Protein AF-L5LJQ8-F1 (afdb_monomer_lite)

Structure (mmCIF, N/CA/C/O backbone):
data_AF-L5LJQ8-F1
#
_entry.id   AF-L5LJQ8-F1
#
loop_
_atom_site.group_PDB
_atom_site.id
_atom_site.type_symbol
_atom_site.label_atom_id
_atom_site.label_alt_id
_atom_site.label_comp_id
_atom_site.label_asym_id
_atom_site.label_entity_id
_atom_site.label_seq_id
_atom_site.pdbx_PDB_ins_code
_atom_site.Cartn_x
_atom_site.Cartn_y
_atom_site.Cartn_z
_atom_site.occupancy
_atom_site.B_iso_or_equiv
_atom_site.auth_seq_id
_atom_site.auth_comp_id
_atom_site.auth_asym_id
_atom_site.auth_atom_id
_atom_site.pdbx_PDB_model_num
ATOM 1 N N . MET A 1 1 ? -34.839 15.645 -12.782 1.00 34.31 1 MET A N 1
ATOM 2 C CA . MET A 1 1 ? -34.071 14.526 -12.199 1.00 34.31 1 MET A CA 1
ATOM 3 C C . MET A 1 1 ? -34.148 14.704 -10.698 1.00 34.31 1 MET A C 1
ATOM 5 O O . MET A 1 1 ? -33.682 15.714 -10.196 1.00 34.31 1 MET A O 1
ATOM 9 N N . SER A 1 2 ? -34.930 13.849 -10.047 1.00 23.75 2 SER A N 1
ATOM 10 C CA . SER A 1 2 ? -35.464 14.028 -8.696 1.00 23.75 2 SER A CA 1
ATOM 11 C C . SER A 1 2 ? -34.391 13.914 -7.614 1.00 23.75 2 SER A C 1
ATOM 13 O O . SER A 1 2 ? -33.721 12.892 -7.496 1.00 23.75 2 SER A O 1
ATOM 15 N N . SER A 1 3 ? -34.297 14.966 -6.808 1.00 30.30 3 SER A N 1
ATOM 16 C CA . SER A 1 3 ? -33.728 15.014 -5.464 1.00 30.30 3 SER A CA 1
ATOM 17 C C . SER A 1 3 ? -34.359 13.944 -4.558 1.00 30.30 3 SER A C 1
ATOM 19 O O . SER A 1 3 ? -35.570 13.995 -4.341 1.00 30.30 3 SER A O 1
ATOM 21 N N . GLY A 1 4 ? -33.575 12.997 -4.023 1.00 28.36 4 GLY A N 1
ATOM 22 C CA . GLY A 1 4 ? -34.057 12.119 -2.941 1.00 28.36 4 GLY A CA 1
ATOM 23 C C . GLY A 1 4 ? -33.515 10.687 -2.847 1.00 28.36 4 GLY A C 1
ATOM 24 O O . GLY A 1 4 ? -34.296 9.800 -2.525 1.00 28.36 4 GLY A O 1
ATOM 25 N N . THR A 1 5 ? -32.231 10.406 -3.098 1.00 31.36 5 THR A N 1
ATOM 26 C CA . THR A 1 5 ? -31.734 9.006 -3.067 1.00 31.36 5 THR A CA 1
ATOM 27 C C . THR A 1 5 ? -30.401 8.778 -2.352 1.00 31.36 5 THR A C 1
ATOM 29 O O . THR A 1 5 ? -29.649 7.911 -2.789 1.00 31.36 5 THR A O 1
ATOM 32 N N . VAL A 1 6 ? -30.069 9.500 -1.268 1.00 39.19 6 VAL A N 1
ATOM 33 C CA . VAL A 1 6 ? -28.809 9.201 -0.542 1.00 39.19 6 VAL A CA 1
ATOM 34 C C . VAL A 1 6 ? -28.908 8.933 0.976 1.00 39.19 6 VAL A C 1
ATOM 36 O O . VAL A 1 6 ? -28.144 8.072 1.400 1.00 39.19 6 VAL A O 1
ATOM 39 N N . PRO A 1 7 ? -29.862 9.429 1.801 1.00 37.09 7 PRO A N 1
ATOM 40 C CA . PRO A 1 7 ? -29.836 9.062 3.232 1.00 37.09 7 PRO A CA 1
ATOM 41 C C . PRO A 1 7 ? -30.905 8.069 3.729 1.00 37.09 7 PRO A C 1
ATOM 43 O O . PRO A 1 7 ? -30.811 7.627 4.870 1.00 37.09 7 PRO A O 1
ATOM 46 N N . SER A 1 8 ? -31.909 7.652 2.942 1.00 29.19 8 SER A N 1
ATOM 47 C CA . SER A 1 8 ? -32.950 6.731 3.466 1.00 29.19 8 SER A CA 1
ATOM 48 C C . SER A 1 8 ? -32.597 5.241 3.354 1.00 29.19 8 SER A C 1
ATOM 50 O O . SER A 1 8 ? -33.055 4.435 4.162 1.00 29.19 8 SER A O 1
ATOM 52 N N . THR A 1 9 ? -31.738 4.859 2.405 1.00 35.03 9 THR A N 1
ATOM 53 C CA . THR A 1 9 ? -31.322 3.460 2.195 1.00 35.03 9 THR A CA 1
ATOM 54 C C . THR A 1 9 ? -30.097 3.045 3.011 1.00 35.03 9 THR A C 1
ATOM 56 O O . THR A 1 9 ? -29.877 1.850 3.194 1.00 35.03 9 THR A O 1
ATOM 59 N N . ALA A 1 10 ? -29.319 3.994 3.543 1.00 37.78 10 ALA A N 1
ATOM 60 C CA . ALA A 1 10 ? -28.151 3.686 4.372 1.00 37.78 10 ALA A CA 1
ATOM 61 C C . ALA A 1 10 ? -28.538 3.235 5.795 1.00 37.78 10 ALA A C 1
ATOM 63 O O . ALA A 1 10 ? -27.884 2.368 6.367 1.00 37.78 10 ALA A O 1
ATOM 64 N N . GLY A 1 11 ? -29.634 3.768 6.349 1.00 33.12 11 GLY A N 1
ATOM 65 C CA . GLY A 1 11 ? -30.011 3.539 7.751 1.00 33.12 11 GLY A CA 1
ATOM 66 C C . GLY A 1 11 ? -30.756 2.233 8.055 1.00 33.12 11 GLY A C 1
ATOM 67 O O . GLY A 1 11 ? -30.801 1.835 9.211 1.00 33.12 11 GLY A O 1
ATOM 68 N N . HIS A 1 12 ? -31.339 1.555 7.058 1.00 32.84 12 HIS A N 1
ATOM 69 C CA . HIS A 1 12 ? -32.222 0.394 7.295 1.00 32.84 12 HIS A CA 1
ATOM 70 C C . HIS A 1 12 ? -31.846 -0.878 6.509 1.00 32.84 12 HIS A C 1
ATOM 72 O O . HIS A 1 12 ? -32.522 -1.894 6.639 1.00 32.84 12 HIS A O 1
ATOM 78 N N . GLY A 1 13 ? -30.768 -0.855 5.714 1.00 35.06 13 GLY A N 1
ATOM 79 C CA . GLY A 1 13 ? -30.363 -1.983 4.859 1.00 35.06 13 GLY A CA 1
ATOM 80 C C . GLY A 1 13 ? -29.104 -2.747 5.286 1.00 35.06 13 GLY A C 1
ATOM 81 O O . GLY A 1 13 ? -28.819 -3.790 4.708 1.00 35.06 13 GLY A O 1
ATOM 82 N N . LEU A 1 14 ? -28.341 -2.263 6.271 1.00 42.88 14 LEU A N 1
ATOM 83 C CA . LEU A 1 14 ? -27.010 -2.811 6.590 1.00 42.88 14 LEU A CA 1
ATOM 84 C C . LEU A 1 14 ? -26.958 -3.764 7.795 1.00 42.88 14 LEU A C 1
ATOM 86 O O . LEU A 1 14 ? -25.904 -4.330 8.070 1.00 42.88 14 LEU A O 1
ATOM 90 N N . SER A 1 15 ? -28.078 -4.022 8.480 1.00 36.00 15 SER A N 1
ATOM 91 C CA . SER A 1 15 ? -28.089 -4.932 9.640 1.00 36.00 15 SER A CA 1
ATOM 92 C C . SER A 1 15 ? -28.281 -6.420 9.286 1.00 36.00 15 SER A C 1
ATOM 94 O O . SER A 1 15 ? -28.456 -7.242 10.188 1.00 36.00 15 SER A O 1
ATOM 96 N N . ALA A 1 16 ? -28.244 -6.805 8.006 1.00 32.56 16 ALA A N 1
ATOM 97 C CA . ALA A 1 16 ? -28.473 -8.185 7.576 1.00 32.56 16 ALA A CA 1
ATOM 98 C C . ALA A 1 16 ? -27.256 -8.788 6.850 1.00 32.56 16 ALA A C 1
ATOM 100 O O . ALA A 1 16 ? -26.996 -8.493 5.691 1.00 32.56 16 ALA A O 1
ATOM 101 N N . ALA A 1 17 ? -26.589 -9.705 7.558 1.00 37.47 17 ALA A N 1
ATOM 102 C CA . ALA A 1 17 ? -25.670 -10.745 7.085 1.00 37.47 17 ALA A CA 1
ATOM 103 C C . ALA A 1 17 ? -24.351 -10.310 6.408 1.00 37.47 17 ALA A C 1
ATOM 105 O O . ALA A 1 17 ? -24.304 -9.636 5.387 1.00 37.47 17 ALA A O 1
ATOM 106 N N . LEU A 1 18 ? -23.251 -10.829 6.957 1.00 40.97 18 LEU A N 1
ATOM 107 C CA . LEU A 1 18 ? -21.860 -10.644 6.527 1.00 40.97 18 LEU A CA 1
ATOM 108 C C . LEU A 1 18 ? -21.592 -10.920 5.029 1.00 40.97 18 LEU A C 1
ATOM 110 O O . LEU A 1 18 ? -20.669 -10.324 4.492 1.00 40.97 18 LEU A O 1
ATOM 114 N N . SER A 1 19 ? -22.437 -11.702 4.346 1.00 49.62 19 SER A N 1
ATOM 115 C CA . SER A 1 19 ? -22.367 -11.946 2.895 1.00 49.62 19 SER A CA 1
ATOM 116 C C . SER A 1 19 ? -22.893 -10.793 2.026 1.00 49.62 19 SER A C 1
ATOM 118 O O . SER A 1 19 ? -22.634 -10.756 0.829 1.00 49.62 19 SER A O 1
ATOM 120 N N . LEU A 1 20 ? -23.645 -9.842 2.595 1.00 67.56 20 LEU A N 1
ATOM 121 C CA . LEU A 1 20 ? -24.269 -8.746 1.848 1.00 67.56 20 LEU A CA 1
ATOM 122 C C . LEU A 1 20 ? -23.282 -7.613 1.530 1.00 67.56 20 LEU A C 1
ATOM 124 O O . LEU A 1 20 ? -23.464 -6.916 0.539 1.00 67.56 20 LEU A O 1
ATOM 128 N N . ARG A 1 21 ? -22.227 -7.419 2.339 1.00 82.25 21 ARG A N 1
ATOM 129 C CA . ARG A 1 21 ? -21.315 -6.263 2.209 1.00 82.25 21 ARG A CA 1
ATOM 130 C C . ARG A 1 21 ? -20.570 -6.279 0.877 1.00 82.25 21 ARG A C 1
ATOM 132 O O . ARG A 1 21 ? -20.566 -5.279 0.167 1.00 82.25 21 ARG A O 1
ATOM 139 N N . VAL A 1 22 ? -19.962 -7.410 0.528 1.00 84.00 22 VAL A N 1
ATOM 140 C CA . VAL A 1 22 ? -19.123 -7.530 -0.673 1.00 84.00 22 VAL A CA 1
ATOM 141 C C . VAL A 1 22 ? -19.945 -7.353 -1.955 1.00 84.00 22 VAL A C 1
ATOM 143 O O . VAL A 1 22 ? -19.475 -6.723 -2.905 1.00 84.00 22 VAL A O 1
ATOM 146 N N . ASP A 1 23 ? -21.186 -7.838 -1.967 1.00 85.69 23 ASP A N 1
ATOM 147 C CA . ASP A 1 23 ? -22.105 -7.656 -3.093 1.00 85.69 23 ASP A CA 1
ATOM 148 C C . ASP A 1 23 ? -22.734 -6.253 -3.109 1.00 85.69 23 ASP A C 1
ATOM 150 O O . ASP A 1 23 ? -22.848 -5.642 -4.171 1.00 85.69 23 ASP A O 1
ATOM 154 N N . TRP A 1 24 ? -23.046 -5.677 -1.943 1.00 88.12 24 TRP A N 1
ATOM 155 C CA . TRP A 1 24 ? -23.516 -4.294 -1.810 1.00 88.12 24 TRP A CA 1
ATOM 156 C C . TRP A 1 24 ? -22.515 -3.293 -2.402 1.00 88.12 24 TRP A C 1
ATOM 158 O O . TRP A 1 24 ? -22.905 -2.377 -3.125 1.00 88.12 24 TRP A O 1
ATOM 168 N N . MET A 1 25 ? -21.213 -3.515 -2.201 1.00 88.56 25 MET A N 1
ATOM 169 C CA . MET A 1 25 ? -20.155 -2.685 -2.789 1.00 88.56 25 MET A CA 1
ATOM 170 C C . MET A 1 25 ? -20.191 -2.650 -4.325 1.00 88.56 25 MET A C 1
ATOM 172 O O . MET A 1 25 ? -19.695 -1.699 -4.933 1.00 88.56 25 MET A O 1
ATOM 176 N N . LEU A 1 26 ? -20.745 -3.669 -4.988 1.00 87.69 26 LEU A N 1
ATOM 177 C CA . LEU A 1 26 ? -20.878 -3.688 -6.449 1.00 87.69 26 LEU A CA 1
ATOM 178 C C . LEU A 1 26 ? -22.027 -2.804 -6.940 1.00 87.69 26 LEU A C 1
ATOM 180 O O . LEU A 1 26 ? -21.943 -2.288 -8.052 1.00 87.69 26 LEU A O 1
ATOM 184 N N . LEU A 1 27 ? -23.046 -2.576 -6.109 1.00 87.94 27 LEU A N 1
ATOM 185 C CA . LEU A 1 27 ? -24.235 -1.797 -6.464 1.00 87.94 27 LEU A CA 1
ATOM 186 C C . LEU A 1 27 ? -23.963 -0.289 -6.550 1.00 87.94 27 LEU A C 1
ATOM 188 O O . LEU A 1 27 ? -24.661 0.419 -7.272 1.00 87.94 27 LEU A O 1
ATOM 192 N N . TYR A 1 28 ? -22.941 0.200 -5.844 1.00 88.25 28 TYR A N 1
ATOM 193 C CA . TYR A 1 28 ? -22.646 1.628 -5.720 1.00 88.25 28 TYR A CA 1
ATOM 194 C C . TYR A 1 28 ? -21.268 2.007 -6.283 1.00 88.25 28 TYR A C 1
ATOM 196 O O . TYR A 1 28 ? -20.359 1.183 -6.460 1.00 88.25 28 TYR A O 1
ATOM 204 N N . GLN A 1 29 ? -21.094 3.295 -6.587 1.00 88.88 29 GLN A N 1
ATOM 205 C CA . GLN A 1 29 ? -19.825 3.858 -7.037 1.00 88.88 29 GLN A CA 1
ATOM 206 C C . GLN A 1 29 ? -18.774 3.744 -5.933 1.00 88.88 29 GLN A C 1
ATOM 208 O O . GLN A 1 29 ? -19.058 3.950 -4.756 1.00 88.88 29 GLN A O 1
ATOM 213 N N . GLY A 1 30 ? -17.525 3.484 -6.327 1.00 86.12 30 GLY A N 1
ATOM 214 C CA . GLY A 1 30 ? -16.461 3.194 -5.370 1.00 86.12 30 GLY A CA 1
ATOM 215 C C . GLY A 1 30 ? -16.271 4.262 -4.294 1.00 86.12 30 GLY A C 1
ATOM 216 O O . GLY A 1 30 ? -16.218 3.913 -3.131 1.00 86.12 30 GLY A O 1
ATOM 217 N N . MET A 1 31 ? -16.254 5.554 -4.636 1.00 86.69 31 MET A N 1
ATOM 218 C CA . MET A 1 31 ? -16.078 6.613 -3.625 1.00 86.69 31 MET A CA 1
ATOM 219 C C . MET A 1 31 ? -17.207 6.669 -2.586 1.00 86.69 31 MET A C 1
ATOM 221 O O . MET A 1 31 ? -16.931 6.952 -1.426 1.00 86.69 31 MET A O 1
ATOM 225 N N . VAL A 1 32 ? -18.445 6.360 -2.989 1.00 88.56 32 VAL A N 1
ATOM 226 C CA . VAL A 1 32 ? -19.604 6.303 -2.081 1.00 88.56 32 VAL A CA 1
ATOM 227 C C . VAL A 1 32 ? -19.456 5.129 -1.121 1.00 88.56 32 VAL A C 1
ATOM 229 O O . VAL A 1 32 ? -19.653 5.290 0.077 1.00 88.56 32 VAL A O 1
ATOM 232 N N . VAL A 1 33 ? -19.041 3.972 -1.646 1.00 90.44 33 VAL A N 1
ATOM 233 C CA . VAL A 1 33 ? -18.736 2.779 -0.847 1.00 90.44 33 VAL A CA 1
ATOM 234 C C . VAL A 1 33 ? -17.664 3.082 0.199 1.00 90.44 33 VAL A C 1
ATOM 236 O O . VAL A 1 33 ? -17.903 2.826 1.372 1.00 90.44 33 VAL A O 1
ATOM 239 N N . LEU A 1 34 ? -16.538 3.687 -0.204 1.00 89.81 34 LEU A N 1
ATOM 240 C CA . LEU A 1 34 ? -15.442 4.010 0.719 1.00 89.81 34 LEU A CA 1
ATOM 241 C C . LEU A 1 34 ? -15.929 4.925 1.856 1.00 89.81 34 LEU A C 1
ATOM 243 O O . LEU A 1 34 ? -15.686 4.641 3.023 1.00 89.81 34 LEU A O 1
ATOM 247 N N . ALA A 1 35 ? -16.645 6.007 1.526 1.00 89.88 35 ALA A N 1
ATOM 248 C CA . ALA A 1 35 ? -17.142 6.950 2.528 1.00 89.88 35 ALA A CA 1
ATOM 249 C C . ALA A 1 35 ? -18.144 6.291 3.490 1.00 89.88 35 ALA A C 1
ATOM 251 O O . ALA A 1 35 ? -18.023 6.429 4.704 1.00 89.88 35 ALA A O 1
ATOM 252 N N . ALA A 1 36 ? -19.101 5.526 2.959 1.00 90.75 36 ALA A N 1
ATOM 253 C CA . ALA A 1 36 ? -20.097 4.828 3.763 1.00 90.75 36 ALA A CA 1
ATOM 254 C C . ALA A 1 36 ? -19.469 3.763 4.675 1.00 90.75 36 ALA A C 1
ATOM 256 O O . ALA A 1 36 ? -19.867 3.648 5.832 1.00 90.75 36 ALA A O 1
ATOM 257 N N . CYS A 1 37 ? -18.468 3.018 4.200 1.00 91.69 37 CYS A N 1
ATOM 258 C CA . CYS A 1 37 ? -17.763 2.041 5.024 1.00 91.69 37 CYS A CA 1
ATOM 259 C C . CYS A 1 37 ? -16.934 2.701 6.135 1.00 91.69 37 CYS A C 1
ATOM 261 O O . CYS A 1 37 ? -16.917 2.183 7.248 1.00 91.69 37 CYS A O 1
ATOM 263 N N . GLN A 1 38 ? -16.333 3.872 5.894 1.00 91.69 38 GLN A N 1
ATOM 264 C CA . GLN A 1 38 ? -15.634 4.635 6.938 1.00 91.69 38 GLN A CA 1
ATOM 265 C C . GLN A 1 38 ? -16.587 5.180 8.014 1.00 91.69 38 GLN A C 1
ATOM 267 O O . GLN A 1 38 ? -16.269 5.117 9.204 1.00 91.69 38 GLN A O 1
ATOM 272 N N . VAL A 1 39 ? -17.767 5.669 7.613 1.00 92.50 39 VAL A N 1
ATOM 273 C CA . VAL A 1 39 ? -18.828 6.067 8.557 1.00 92.50 39 VAL A CA 1
ATOM 274 C C . VAL A 1 39 ? -19.291 4.865 9.372 1.00 92.50 39 VAL A C 1
ATOM 276 O O . VAL A 1 39 ? -19.364 4.932 10.596 1.00 92.50 39 VAL A O 1
ATOM 279 N N . TRP A 1 40 ? -19.561 3.744 8.698 1.00 92.94 40 TRP A N 1
ATOM 280 C CA . TRP A 1 40 ? -20.029 2.525 9.349 1.00 92.94 40 TRP A CA 1
ATOM 281 C C . TRP A 1 40 ? -19.015 1.992 10.359 1.00 92.94 40 TRP A C 1
ATOM 283 O O . TRP A 1 40 ? -19.381 1.677 11.485 1.00 92.94 40 TRP A O 1
ATOM 293 N N . TRP A 1 41 ? -17.734 1.956 9.988 1.00 94.25 41 TRP A N 1
ATOM 294 C CA . TRP A 1 41 ? -16.665 1.546 10.891 1.00 94.25 41 TRP A CA 1
ATOM 295 C C . TRP A 1 41 ? -16.553 2.470 12.110 1.00 94.25 41 TRP A C 1
ATOM 297 O O . TRP A 1 41 ? -16.434 1.975 13.228 1.00 94.25 41 TRP A O 1
ATOM 307 N N . THR A 1 42 ? -16.650 3.792 11.911 1.00 93.56 42 THR A N 1
ATOM 308 C CA . THR A 1 42 ? -16.625 4.770 13.015 1.00 93.56 42 THR A CA 1
ATOM 309 C C . THR A 1 42 ? -17.744 4.479 14.015 1.00 93.56 42 THR A C 1
ATOM 311 O O . THR A 1 42 ? -17.499 4.390 15.215 1.00 93.56 42 THR A O 1
ATOM 314 N N . TRP A 1 43 ? -18.957 4.250 13.509 1.00 94.31 43 TRP A N 1
ATOM 315 C CA . TRP A 1 43 ? -20.111 3.913 14.336 1.00 94.31 43 TRP A CA 1
ATOM 316 C C . TRP A 1 43 ? -19.965 2.556 15.043 1.00 94.31 43 TRP A C 1
ATOM 318 O O . TRP A 1 43 ? -20.247 2.462 16.234 1.00 94.31 43 TRP A O 1
ATOM 328 N N . GLU A 1 44 ? -19.495 1.510 14.352 1.00 93.75 44 GLU A N 1
ATOM 329 C CA . GLU A 1 44 ? -19.316 0.178 14.952 1.00 93.75 44 GLU A CA 1
ATOM 330 C C . GLU A 1 44 ? -18.288 0.186 16.090 1.00 93.75 44 GLU A C 1
ATOM 332 O O . GLU A 1 44 ? -18.486 -0.499 17.092 1.00 93.75 44 GLU A O 1
ATOM 337 N N . VAL A 1 45 ? -17.202 0.953 15.963 1.00 93.62 45 VAL A N 1
ATOM 338 C CA . VAL A 1 45 ? -16.196 1.076 17.029 1.00 93.62 45 VAL A CA 1
ATOM 339 C C . VAL A 1 45 ? -16.779 1.784 18.256 1.00 93.62 45 VAL A C 1
ATOM 341 O O . VAL A 1 45 ? -16.587 1.314 19.378 1.00 93.62 45 VAL A O 1
ATOM 344 N N . GLU A 1 46 ? -17.538 2.865 18.064 1.00 93.56 46 GLU A N 1
ATOM 345 C CA . GLU A 1 46 ? -18.210 3.569 19.164 1.00 93.56 46 GLU A CA 1
ATOM 346 C C . GLU A 1 46 ? -19.283 2.710 19.843 1.00 93.56 46 GLU A C 1
ATOM 348 O O . GLU A 1 46 ? -19.374 2.687 21.070 1.00 93.56 46 GLU A O 1
ATOM 353 N N . ASP A 1 47 ? -20.055 1.942 19.072 1.00 93.31 47 ASP A N 1
ATOM 354 C CA . ASP A 1 47 ? -21.013 0.977 19.616 1.00 93.31 47 ASP A CA 1
ATOM 355 C C . ASP A 1 47 ? -20.313 -0.104 20.453 1.00 93.31 47 ASP A C 1
ATOM 357 O O . ASP A 1 47 ? -20.767 -0.449 21.544 1.00 93.31 47 ASP A O 1
ATOM 361 N N . VAL A 1 48 ? -19.147 -0.584 20.010 1.00 93.44 48 VAL A N 1
ATOM 362 C CA . VAL A 1 48 ? -18.325 -1.517 20.792 1.00 93.44 48 VAL A CA 1
ATOM 363 C C . VAL A 1 48 ? -17.850 -0.886 22.104 1.00 93.44 48 VAL A C 1
ATOM 365 O O . VAL A 1 48 ? -17.887 -1.570 23.129 1.00 93.44 48 VAL A O 1
ATOM 368 N N . PHE A 1 49 ? -17.458 0.393 22.126 1.00 93.38 49 PHE A N 1
ATOM 369 C CA . PHE A 1 49 ? -17.131 1.087 23.379 1.00 93.38 49 PHE A CA 1
ATOM 370 C C . PHE A 1 49 ? -18.340 1.154 24.324 1.00 93.38 49 PHE A C 1
ATOM 372 O O . PHE A 1 49 ? -18.213 0.816 25.504 1.00 93.38 49 PHE A O 1
ATOM 379 N N . HIS A 1 50 ? -19.534 1.470 23.813 1.00 93.06 50 HIS A N 1
ATOM 380 C CA . HIS A 1 50 ? -20.761 1.451 24.617 1.00 93.06 50 HIS A CA 1
ATOM 381 C C . HIS A 1 50 ? -21.088 0.052 25.166 1.00 93.06 50 HIS A C 1
ATOM 383 O O . HIS A 1 50 ? -21.458 -0.081 26.332 1.00 93.06 50 HIS A O 1
ATOM 389 N N . GLN A 1 51 ? -20.912 -1.008 24.370 1.00 91.31 51 GLN A N 1
ATOM 390 C CA . GLN A 1 51 ? -21.111 -2.391 24.824 1.00 91.31 51 GLN A CA 1
ATOM 391 C C . GLN A 1 51 ? -20.130 -2.775 25.941 1.00 91.31 51 GLN A C 1
ATOM 393 O O . GLN A 1 51 ? -20.523 -3.413 26.922 1.00 91.31 51 GLN A O 1
ATOM 398 N N . VAL A 1 52 ? -18.862 -2.365 25.831 1.00 90.69 52 VAL A N 1
ATOM 399 C CA . VAL A 1 52 ? -17.865 -2.592 26.888 1.00 90.69 52 VAL A CA 1
ATOM 400 C C . VAL A 1 52 ? -18.272 -1.874 28.177 1.00 90.69 52 VAL A C 1
ATOM 402 O O . VAL A 1 52 ? -18.230 -2.491 29.245 1.00 90.69 52 VAL A O 1
ATOM 405 N N . GLN A 1 53 ? -18.722 -0.618 28.089 1.00 88.81 53 GLN A N 1
ATOM 406 C CA . GLN A 1 53 ? -19.235 0.141 29.236 1.00 88.81 53 GLN A CA 1
ATOM 407 C C . GLN A 1 53 ? -20.491 -0.504 29.849 1.00 88.81 53 GLN A C 1
ATOM 409 O O . GLN A 1 53 ? -20.648 -0.510 31.069 1.00 88.81 53 GLN A O 1
ATOM 414 N N . ALA A 1 54 ? -21.344 -1.120 29.025 1.00 90.88 54 ALA A N 1
ATOM 415 C CA . ALA A 1 54 ? -22.518 -1.879 29.460 1.00 90.88 54 ALA A CA 1
ATOM 416 C C . ALA A 1 54 ? -22.183 -3.241 30.111 1.00 90.88 54 ALA A C 1
ATOM 418 O O . ALA A 1 54 ? -23.079 -3.903 30.636 1.00 90.88 54 ALA A O 1
ATOM 419 N N . GLY A 1 55 ? -20.910 -3.659 30.119 1.00 88.12 55 GLY A N 1
ATOM 420 C CA . GLY A 1 55 ? -20.422 -4.850 30.823 1.00 88.12 55 GLY A CA 1
ATOM 421 C C . GLY A 1 55 ? -19.888 -5.973 29.927 1.00 88.12 55 GLY A C 1
ATOM 422 O O . GLY A 1 55 ? -19.335 -6.948 30.447 1.00 88.12 55 GLY A O 1
ATOM 423 N N . GLU A 1 56 ? -19.974 -5.848 28.599 1.00 90.31 56 GLU A N 1
ATOM 424 C CA . GLU A 1 56 ? -19.484 -6.851 27.643 1.00 90.31 56 GLU A CA 1
ATOM 425 C C . GLU A 1 56 ? -17.969 -6.732 27.414 1.00 90.31 56 GLU A C 1
ATOM 427 O O . GLU A 1 56 ? -17.481 -6.250 26.391 1.00 90.31 56 GLU A O 1
ATOM 432 N N . LYS A 1 57 ? -17.180 -7.240 28.368 1.00 82.38 57 LYS A N 1
ATOM 433 C CA . LYS A 1 57 ? -15.700 -7.159 28.363 1.00 82.38 57 LYS A CA 1
ATOM 434 C C . LYS A 1 57 ? -15.018 -7.784 27.138 1.00 82.38 57 LYS A C 1
ATOM 436 O O . LYS A 1 57 ? -13.831 -7.559 26.907 1.00 82.38 57 LYS A O 1
ATOM 441 N N . HIS A 1 58 ? -15.725 -8.611 26.368 1.00 88.88 58 HIS A N 1
ATOM 442 C CA . HIS A 1 58 ? -15.193 -9.279 25.179 1.00 88.88 58 HIS A CA 1
ATOM 443 C C . HIS A 1 58 ? -15.691 -8.685 23.855 1.00 88.88 58 HIS A C 1
ATOM 445 O O . HIS A 1 58 ? -15.317 -9.213 22.802 1.00 88.88 58 HIS A O 1
ATOM 451 N N . ALA A 1 59 ? -16.474 -7.600 23.881 1.00 91.44 59 ALA A N 1
ATOM 452 C CA . ALA A 1 59 ? -17.033 -6.978 22.681 1.00 91.44 59 ALA A CA 1
ATOM 453 C C . ALA A 1 59 ? -15.936 -6.593 21.673 1.00 91.44 59 ALA A C 1
ATOM 455 O O . ALA A 1 59 ? -15.959 -7.068 20.537 1.00 91.44 59 ALA A O 1
ATOM 456 N N . MET A 1 60 ? -14.891 -5.883 22.116 1.00 91.31 60 MET A N 1
ATOM 457 C CA . MET A 1 60 ? -13.776 -5.461 21.252 1.00 91.31 60 MET A CA 1
ATOM 458 C C . MET A 1 60 ? -13.040 -6.642 20.597 1.00 91.31 60 MET A C 1
ATOM 460 O O . MET A 1 60 ? -12.761 -6.640 19.400 1.00 91.31 60 MET A O 1
ATOM 464 N N . LYS A 1 61 ? -12.790 -7.722 21.347 1.00 91.88 61 LYS A N 1
ATOM 465 C CA . LYS A 1 61 ? -12.134 -8.927 20.809 1.00 91.88 61 LYS A CA 1
ATOM 466 C C . LYS A 1 61 ? -13.024 -9.680 19.815 1.00 91.88 61 LYS A C 1
ATOM 468 O O . LYS A 1 61 ? -12.531 -10.301 18.871 1.00 91.88 61 LYS A O 1
ATOM 473 N N . SER A 1 62 ? -14.335 -9.680 20.032 1.00 92.94 62 SER A N 1
ATOM 474 C CA . SER A 1 62 ? -15.297 -10.266 19.096 1.00 92.94 62 SER A CA 1
ATOM 475 C C . SER A 1 62 ? -15.421 -9.427 17.824 1.00 92.94 62 SER A C 1
ATOM 477 O O . SER A 1 62 ? -15.445 -10.002 16.736 1.00 92.94 62 SER A O 1
ATOM 479 N N . PHE A 1 63 ? -15.378 -8.099 17.943 1.00 93.06 63 PHE A N 1
ATOM 480 C CA . PHE A 1 63 ? -15.332 -7.181 16.809 1.00 93.06 63 PHE A CA 1
ATOM 481 C C . PHE A 1 63 ? -14.057 -7.355 15.973 1.00 93.06 63 PHE A C 1
ATOM 483 O O . PHE A 1 63 ? -14.145 -7.563 14.765 1.00 93.06 63 PHE A O 1
ATOM 490 N N . GLY A 1 64 ? -12.881 -7.440 16.605 1.00 91.81 64 GLY A N 1
ATOM 491 C CA . GLY A 1 64 ? -11.630 -7.736 15.897 1.00 91.81 64 GLY A CA 1
ATOM 492 C C . GLY A 1 64 ? -11.693 -9.047 15.097 1.00 91.81 64 GLY A C 1
ATOM 493 O O . GLY A 1 64 ? -11.287 -9.093 13.935 1.00 91.81 64 GLY A O 1
ATOM 494 N N . ARG A 1 65 ? -12.289 -10.112 15.659 1.00 93.38 65 ARG A N 1
ATOM 495 C CA . ARG A 1 65 ? -12.516 -11.382 14.932 1.00 93.38 65 ARG A CA 1
ATOM 496 C C . ARG A 1 65 ? -13.479 -11.229 13.749 1.00 93.38 65 ARG A C 1
ATOM 498 O O . ARG A 1 65 ? -13.265 -11.864 12.717 1.00 93.38 65 ARG A O 1
ATOM 505 N N . LYS A 1 66 ? -14.521 -10.401 13.883 1.00 92.75 66 LYS A N 1
ATOM 506 C CA . LYS A 1 66 ? -15.455 -10.077 12.791 1.00 92.75 66 LYS A CA 1
ATOM 507 C C . LYS A 1 66 ? -14.722 -9.387 11.636 1.00 92.75 66 LYS A C 1
ATOM 509 O O . LYS A 1 66 ? -14.881 -9.824 10.500 1.00 92.75 66 LYS A O 1
ATOM 514 N N . MET A 1 67 ? -13.884 -8.389 11.928 1.00 91.81 67 MET A N 1
ATOM 515 C CA . MET A 1 67 ? -13.110 -7.667 10.910 1.00 91.81 67 MET A CA 1
ATOM 516 C C . MET A 1 67 ? -12.148 -8.587 10.152 1.00 91.81 67 MET A C 1
ATOM 518 O O . MET A 1 67 ? -12.104 -8.547 8.926 1.00 91.81 67 MET A O 1
ATOM 522 N N . HIS A 1 68 ? -11.438 -9.475 10.857 1.00 91.44 68 HIS A N 1
ATOM 523 C CA . HIS A 1 68 ? -10.567 -10.469 10.216 1.00 91.44 68 HIS A CA 1
ATOM 524 C C . HIS A 1 68 ? -11.337 -11.337 9.212 1.00 91.44 68 HIS A C 1
ATOM 526 O O . HIS A 1 68 ? -10.910 -11.491 8.071 1.00 91.44 68 HIS A O 1
ATOM 532 N N . ARG A 1 69 ? -12.519 -11.833 9.600 1.00 91.00 69 ARG A N 1
ATOM 533 C CA . ARG A 1 69 ? -13.368 -12.635 8.710 1.00 91.00 69 ARG A CA 1
ATOM 534 C C . ARG A 1 69 ? -13.841 -11.849 7.480 1.00 91.00 69 ARG A C 1
ATOM 536 O O . ARG A 1 69 ? -13.880 -12.413 6.392 1.00 91.00 69 ARG A O 1
ATOM 543 N N . GLN A 1 70 ? -14.206 -10.577 7.646 1.00 90.06 70 GLN A N 1
ATOM 544 C CA . GLN A 1 70 ? -14.627 -9.716 6.532 1.00 90.06 70 GLN A CA 1
ATOM 545 C C . GLN A 1 70 ? -13.480 -9.447 5.548 1.00 90.06 70 GLN A C 1
ATOM 547 O O . GLN A 1 70 ? -13.702 -9.447 4.338 1.00 90.06 70 GLN A O 1
ATOM 552 N N . ILE A 1 71 ? -12.256 -9.270 6.054 1.00 90.62 71 ILE A N 1
ATOM 553 C CA . ILE A 1 71 ? -11.050 -9.126 5.229 1.00 90.62 71 ILE A CA 1
ATOM 554 C C . ILE A 1 71 ? -10.795 -10.409 4.430 1.00 90.62 71 ILE A C 1
ATOM 556 O O . ILE A 1 71 ? -10.613 -10.332 3.217 1.00 90.62 71 ILE A O 1
ATOM 560 N N . ASP A 1 72 ? -10.846 -11.584 5.065 1.00 89.75 72 ASP A N 1
ATOM 561 C CA . ASP A 1 72 ? -10.644 -12.872 4.382 1.00 89.75 72 ASP A CA 1
ATOM 562 C C . ASP A 1 72 ? -11.676 -13.101 3.260 1.00 89.75 72 ASP A C 1
ATOM 564 O O . ASP A 1 72 ? -11.350 -13.602 2.177 1.00 89.75 72 ASP A O 1
ATOM 568 N N . GLU A 1 73 ? -12.927 -12.692 3.487 1.00 88.44 73 GLU A N 1
ATOM 569 C CA . GLU A 1 73 ? -13.998 -12.749 2.489 1.00 88.44 73 GLU A CA 1
ATOM 570 C C . GLU A 1 73 ? -13.727 -11.810 1.303 1.00 88.44 73 GLU A C 1
ATOM 572 O O . GLU A 1 73 ? -13.851 -12.217 0.143 1.00 88.44 73 GLU A O 1
ATOM 577 N N . LEU A 1 74 ? -13.280 -10.580 1.576 1.00 88.88 74 LEU A N 1
ATOM 578 C CA . LEU A 1 74 ? -12.922 -9.605 0.547 1.00 88.88 74 LEU A CA 1
ATOM 579 C C . LEU A 1 74 ? -11.717 -10.072 -0.288 1.00 88.88 74 LEU A C 1
ATOM 581 O O . LEU A 1 74 ? -11.756 -10.001 -1.519 1.00 88.88 74 LEU A O 1
ATOM 585 N N . VAL A 1 75 ? -10.684 -10.624 0.358 1.00 88.94 75 VAL A N 1
ATOM 586 C CA . VAL A 1 75 ? -9.508 -11.220 -0.303 1.00 88.94 75 VAL A CA 1
ATOM 587 C C . VAL A 1 75 ? -9.938 -12.370 -1.210 1.00 88.94 75 VAL A C 1
ATOM 589 O O . VAL A 1 75 ? -9.549 -12.421 -2.378 1.00 88.94 75 VAL A O 1
ATOM 592 N N . THR A 1 76 ? -10.812 -13.250 -0.716 1.00 86.94 76 THR A N 1
ATOM 593 C CA . THR A 1 76 ? -11.361 -14.358 -1.507 1.00 86.94 76 THR A CA 1
ATOM 594 C C . THR A 1 76 ? -12.130 -13.835 -2.722 1.00 86.94 76 THR A C 1
ATOM 596 O O . THR A 1 76 ? -11.929 -14.326 -3.835 1.00 86.94 76 THR A O 1
ATOM 599 N N . ARG A 1 77 ? -12.946 -12.783 -2.569 1.00 86.69 77 ARG A N 1
ATOM 600 C CA . ARG A 1 77 ? -13.691 -12.184 -3.687 1.00 86.69 77 ARG A CA 1
ATOM 601 C C . ARG A 1 77 ? -12.777 -11.599 -4.763 1.00 86.69 77 ARG A C 1
ATOM 603 O O . ARG A 1 77 ? -13.085 -11.752 -5.945 1.00 86.69 77 ARG A O 1
ATOM 610 N N . ILE A 1 78 ? -11.668 -10.961 -4.382 1.00 85.69 78 ILE A N 1
ATOM 611 C CA . ILE A 1 78 ? -10.704 -10.341 -5.312 1.00 85.69 78 ILE A CA 1
ATOM 612 C C . ILE A 1 78 ? -10.057 -11.374 -6.247 1.00 85.69 78 ILE A C 1
ATOM 614 O O . ILE A 1 78 ? -9.723 -11.041 -7.389 1.00 85.69 78 ILE A O 1
ATOM 618 N N . THR A 1 79 ? -9.916 -12.627 -5.798 1.00 80.88 79 THR A N 1
ATOM 619 C CA . THR A 1 79 ? -9.371 -13.717 -6.628 1.00 80.88 79 THR A CA 1
ATOM 620 C C . THR A 1 79 ? -10.304 -14.145 -7.763 1.00 80.88 79 THR A C 1
ATOM 622 O O . THR A 1 79 ? -9.845 -14.735 -8.742 1.00 80.88 79 THR A O 1
ATOM 625 N N . LEU A 1 80 ? -11.599 -13.827 -7.668 1.00 84.00 80 LEU A N 1
ATOM 626 C CA . LEU A 1 80 ? -12.576 -14.153 -8.700 1.00 84.00 80 LEU A CA 1
ATOM 627 C C . LEU A 1 80 ? -12.465 -13.210 -9.907 1.00 84.00 80 LEU A C 1
ATOM 629 O O . LEU A 1 80 ? -11.838 -12.146 -9.881 1.00 84.00 80 LEU A O 1
ATOM 633 N N . GLN A 1 81 ? -13.110 -13.607 -11.003 1.00 80.81 81 GLN A N 1
ATOM 634 C CA . GLN A 1 81 ? -13.204 -12.771 -12.194 1.00 80.81 81 GLN A CA 1
ATOM 635 C C . GLN A 1 81 ? -14.052 -11.531 -11.890 1.00 80.81 81 GLN A C 1
ATOM 637 O O . GLN A 1 81 ? -15.225 -11.628 -11.532 1.00 80.81 81 GLN A O 1
ATOM 642 N N . LEU A 1 82 ? -13.431 -10.361 -12.021 1.00 84.50 82 LEU A N 1
ATOM 643 C CA . LEU A 1 82 ? -14.008 -9.056 -11.714 1.00 84.50 82 LEU A CA 1
ATOM 644 C C . LEU A 1 82 ? -13.620 -8.057 -12.800 1.00 84.50 82 LEU A C 1
ATOM 646 O O . LEU A 1 82 ? -12.523 -8.133 -13.366 1.00 84.50 82 LEU A O 1
ATOM 650 N N . GLY A 1 83 ? -14.495 -7.080 -13.044 1.00 86.69 83 GLY A N 1
ATOM 651 C CA . GLY A 1 83 ? -14.169 -5.932 -13.880 1.00 86.69 83 GLY A CA 1
ATOM 652 C C . GLY A 1 83 ? -12.990 -5.139 -13.308 1.00 86.69 83 GLY A C 1
ATOM 653 O O . GLY A 1 83 ? -12.747 -5.121 -12.100 1.00 86.69 83 GLY A O 1
ATOM 654 N N . ARG A 1 84 ? -12.248 -4.435 -14.173 1.00 84.94 84 ARG A N 1
ATOM 655 C CA . ARG A 1 84 ? -11.080 -3.631 -13.759 1.00 84.94 84 ARG A CA 1
ATOM 656 C C . ARG A 1 84 ? -11.436 -2.594 -12.684 1.00 84.94 84 ARG A C 1
ATOM 658 O O . ARG A 1 84 ? -10.656 -2.390 -11.756 1.00 84.94 84 ARG A O 1
ATOM 665 N N . ASN A 1 85 ? -12.604 -1.962 -12.804 1.00 86.19 85 ASN A N 1
ATOM 666 C CA . ASN A 1 85 ? -13.079 -0.959 -11.848 1.00 86.19 85 ASN A CA 1
ATOM 667 C C . ASN A 1 85 ? -13.525 -1.586 -10.523 1.00 86.19 85 ASN A C 1
ATOM 669 O O . ASN A 1 85 ? -13.188 -1.051 -9.470 1.00 86.19 85 ASN A O 1
ATOM 673 N N . ASP A 1 86 ? -14.205 -2.732 -10.560 1.00 88.38 86 ASP A N 1
ATOM 674 C CA . ASP A 1 86 ? -14.659 -3.429 -9.350 1.00 88.38 86 ASP A CA 1
ATOM 675 C C . ASP A 1 86 ? -13.486 -3.992 -8.555 1.00 88.38 86 ASP A C 1
ATOM 677 O O . ASP A 1 86 ? -13.427 -3.832 -7.340 1.00 88.38 86 ASP A O 1
ATOM 681 N N . ARG A 1 87 ? -12.470 -4.533 -9.239 1.00 87.50 87 ARG A N 1
ATOM 682 C CA . ARG A 1 87 ? -11.219 -4.927 -8.582 1.00 87.50 87 ARG A CA 1
ATOM 683 C C . ARG A 1 87 ? -10.534 -3.731 -7.933 1.00 87.50 87 ARG A C 1
ATOM 685 O O . ARG A 1 87 ? -10.103 -3.814 -6.791 1.00 87.50 87 ARG A O 1
ATOM 692 N N . LYS A 1 88 ? -10.458 -2.592 -8.629 1.00 87.19 88 LYS A N 1
ATOM 693 C CA . LYS A 1 88 ? -9.873 -1.374 -8.051 1.00 87.19 88 LYS A CA 1
ATOM 694 C C . LYS A 1 88 ? -10.656 -0.898 -6.827 1.00 87.19 88 LYS A C 1
ATOM 696 O O . LYS A 1 88 ? -10.045 -0.401 -5.886 1.00 87.19 88 LYS A O 1
ATOM 701 N N . LYS A 1 89 ? -11.979 -1.078 -6.829 1.00 89.62 89 LYS A N 1
ATOM 702 C CA . LYS A 1 89 ? -12.868 -0.769 -5.706 1.00 89.62 89 LYS A CA 1
ATOM 703 C C . LYS A 1 89 ? -12.525 -1.632 -4.495 1.00 89.62 89 LYS A C 1
ATOM 705 O O . LYS A 1 89 ? -12.142 -1.079 -3.472 1.00 89.62 89 LYS A O 1
ATOM 710 N N . TYR A 1 90 ? -12.547 -2.955 -4.650 1.00 90.56 90 TYR A N 1
ATOM 711 C CA . TYR A 1 90 ? -12.215 -3.883 -3.568 1.00 90.56 90 TYR A CA 1
ATOM 712 C C . TYR A 1 90 ? -10.786 -3.727 -3.066 1.00 90.56 90 TYR A C 1
ATOM 714 O O . TYR A 1 90 ? -10.575 -3.721 -1.864 1.00 90.56 90 TYR A O 1
ATOM 722 N N . ASN A 1 91 ? -9.810 -3.521 -3.953 1.00 88.62 91 ASN A N 1
ATOM 723 C CA . ASN A 1 91 ? -8.427 -3.297 -3.534 1.00 88.62 91 ASN A CA 1
ATOM 724 C C . ASN A 1 91 ? -8.292 -2.013 -2.710 1.00 88.62 91 ASN A C 1
ATOM 726 O O . ASN A 1 91 ? -7.516 -1.972 -1.764 1.00 88.62 91 ASN A O 1
ATOM 730 N N . THR A 1 92 ? -9.033 -0.962 -3.068 1.00 89.00 92 THR A N 1
ATOM 731 C CA . THR A 1 92 ? -9.008 0.300 -2.321 1.00 89.00 92 THR A CA 1
ATOM 732 C C . THR A 1 92 ? -9.662 0.142 -0.954 1.00 89.00 92 THR A C 1
ATOM 734 O O . THR A 1 92 ? -9.107 0.611 0.033 1.00 89.00 92 THR A O 1
ATOM 737 N N . GLU A 1 93 ? -10.801 -0.542 -0.900 1.00 90.81 93 GLU A N 1
ATOM 738 C C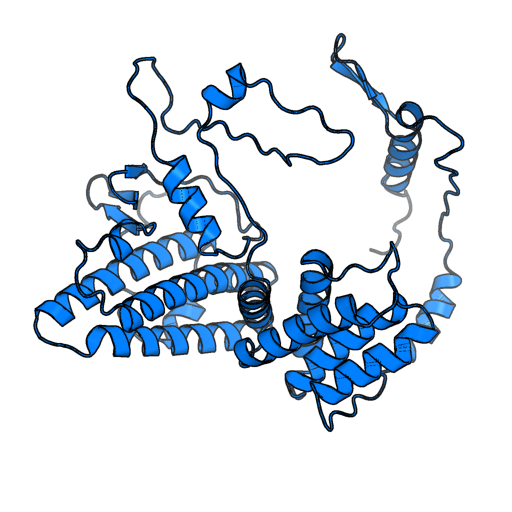A . GLU A 1 93 ? -11.509 -0.825 0.346 1.00 90.81 93 GLU A CA 1
ATOM 739 C C . GLU A 1 93 ? -10.690 -1.720 1.278 1.00 90.81 93 GLU A C 1
ATOM 741 O O . GLU A 1 93 ? -10.556 -1.426 2.457 1.00 90.81 93 GLU A O 1
ATOM 746 N N . LEU A 1 94 ? -10.055 -2.760 0.740 1.00 90.69 94 LEU A N 1
ATOM 747 C CA . LEU A 1 94 ? -9.223 -3.681 1.505 1.00 90.69 94 LEU A CA 1
ATOM 748 C C . LEU A 1 94 ? -8.068 -2.967 2.216 1.00 90.69 94 LEU A C 1
ATOM 750 O O . LEU A 1 94 ? -7.735 -3.312 3.344 1.00 90.69 94 LEU A O 1
ATOM 754 N N . ILE A 1 95 ? -7.463 -1.961 1.575 1.00 89.00 95 ILE A N 1
ATOM 755 C CA . ILE A 1 95 ? -6.410 -1.148 2.201 1.00 89.00 95 ILE A CA 1
ATOM 756 C C . ILE A 1 95 ? -6.961 -0.407 3.428 1.00 89.00 95 ILE A C 1
ATOM 758 O O . ILE A 1 95 ? -6.280 -0.341 4.451 1.00 89.00 95 ILE A O 1
ATOM 762 N N . ILE A 1 96 ? -8.179 0.136 3.332 1.00 90.38 96 ILE A N 1
ATOM 763 C CA . ILE A 1 96 ? -8.843 0.836 4.439 1.00 90.38 96 ILE A CA 1
ATOM 764 C C . ILE A 1 96 ? -9.220 -0.160 5.540 1.00 90.38 96 ILE A C 1
ATOM 766 O O . ILE A 1 96 ? -8.901 0.086 6.698 1.00 90.38 96 ILE A O 1
ATOM 770 N N . ASP A 1 97 ? -9.809 -1.304 5.191 1.00 91.62 97 ASP A N 1
ATOM 771 C CA . ASP A 1 97 ? -10.217 -2.344 6.142 1.00 91.62 97 ASP A CA 1
ATOM 772 C C . ASP A 1 97 ? -9.036 -2.922 6.925 1.00 91.62 97 ASP A C 1
ATOM 774 O O . ASP A 1 97 ? -9.132 -3.129 8.134 1.00 91.62 97 ASP A O 1
ATOM 778 N N . VAL A 1 98 ? -7.904 -3.170 6.259 1.00 89.75 98 VAL A N 1
ATOM 779 C CA . VAL A 1 98 ? -6.695 -3.665 6.928 1.00 89.75 98 VAL A CA 1
ATOM 780 C C . VAL A 1 98 ? -6.138 -2.620 7.899 1.00 89.75 98 VAL A C 1
ATOM 782 O O . VAL A 1 98 ? -5.760 -2.970 9.016 1.00 89.75 98 VAL A O 1
ATOM 785 N N . HIS A 1 99 ? -6.137 -1.341 7.516 1.00 90.19 99 HIS A N 1
ATOM 786 C CA . HIS A 1 99 ? -5.736 -0.253 8.408 1.00 90.19 99 HIS A CA 1
ATOM 787 C C . HIS A 1 99 ? -6.683 -0.124 9.613 1.00 90.19 99 HIS A C 1
ATOM 789 O O . HIS A 1 99 ? -6.235 -0.091 10.758 1.00 90.19 99 HIS A O 1
ATOM 795 N N . ALA A 1 100 ? -7.992 -0.146 9.367 1.00 91.56 100 ALA A N 1
ATOM 796 C CA . ALA A 1 100 ? -9.026 -0.119 10.392 1.00 91.56 100 ALA A CA 1
ATOM 797 C C . ALA A 1 100 ? -8.898 -1.303 11.373 1.00 91.56 100 ALA A C 1
ATOM 799 O O . ALA A 1 100 ? -9.007 -1.130 12.587 1.00 91.56 100 ALA A O 1
ATOM 800 N N . ARG A 1 101 ? -8.600 -2.506 10.864 1.00 92.50 101 ARG A N 1
ATOM 801 C CA . ARG A 1 101 ? -8.294 -3.690 11.680 1.00 92.50 101 ARG A CA 1
ATOM 802 C C . ARG A 1 101 ? -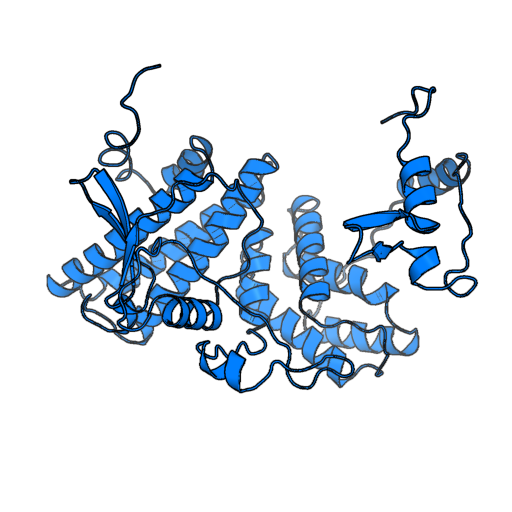7.049 -3.469 12.534 1.00 92.50 101 ARG A C 1
ATOM 804 O O . ARG A 1 101 ? -7.080 -3.796 13.714 1.00 92.50 101 ARG A O 1
ATOM 811 N N . ASP A 1 102 ? -5.966 -2.941 11.966 1.00 90.88 102 ASP A N 1
ATOM 812 C CA . ASP A 1 102 ? -4.715 -2.704 12.704 1.00 90.88 102 ASP A CA 1
ATOM 813 C C . ASP A 1 102 ? -4.907 -1.742 13.881 1.00 90.88 102 ASP A C 1
ATOM 815 O O . ASP A 1 102 ? -4.333 -1.966 14.953 1.00 90.88 102 ASP A O 1
ATOM 819 N N . ILE A 1 103 ? -5.750 -0.719 13.702 1.00 92.25 103 ILE A N 1
ATOM 820 C CA . ILE A 1 103 ? -6.176 0.196 14.767 1.00 92.25 103 ILE A CA 1
ATOM 821 C C . ILE A 1 103 ? -6.905 -0.582 15.870 1.00 92.25 103 ILE A C 1
ATOM 823 O O . ILE A 1 103 ? -6.501 -0.531 17.031 1.00 92.25 103 ILE A O 1
ATOM 827 N N . VAL A 1 104 ? -7.927 -1.366 15.514 1.00 93.31 104 VAL A N 1
ATOM 828 C CA . VAL A 1 104 ? -8.712 -2.159 16.479 1.00 93.31 104 VAL A CA 1
ATOM 829 C C . VAL A 1 104 ? -7.845 -3.189 17.208 1.00 93.31 104 VAL A C 1
ATOM 831 O O . VAL A 1 104 ? -7.941 -3.348 18.423 1.00 93.31 104 VAL A O 1
ATOM 834 N N . ASP A 1 105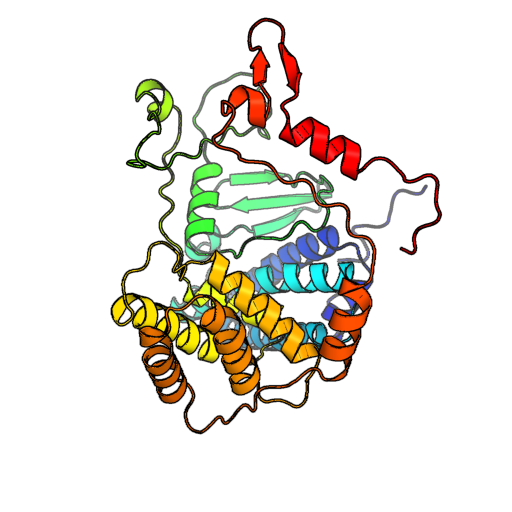 ? -6.932 -3.854 16.506 1.00 92.25 105 ASP A N 1
ATOM 835 C CA . ASP A 1 105 ? -5.966 -4.770 17.109 1.00 92.25 105 ASP A CA 1
ATOM 836 C C . ASP A 1 105 ? -5.016 -4.043 18.074 1.00 92.25 105 ASP A C 1
ATOM 838 O O . ASP A 1 105 ? -4.590 -4.616 19.082 1.00 92.25 105 ASP A O 1
ATOM 842 N N . SER A 1 106 ? -4.674 -2.784 17.782 1.00 92.38 106 SER A N 1
ATOM 843 C CA . SER A 1 106 ? -3.930 -1.925 18.702 1.00 92.38 106 SER A CA 1
ATOM 844 C C . SER A 1 106 ? -4.751 -1.596 19.945 1.00 92.38 106 SER A C 1
ATOM 846 O O . SER A 1 106 ? -4.218 -1.707 21.046 1.00 92.38 106 SER A O 1
ATOM 848 N N . PHE A 1 107 ? -6.044 -1.299 19.801 1.00 92.81 107 PHE A N 1
ATOM 849 C CA . PHE A 1 107 ? -6.944 -1.061 20.933 1.00 92.81 107 PHE A CA 1
ATOM 850 C C . PHE A 1 107 ? -7.069 -2.293 21.830 1.00 92.81 107 PHE A C 1
ATOM 852 O O . PHE A 1 107 ? -6.964 -2.181 23.049 1.00 92.81 107 PHE A O 1
ATOM 859 N N . ILE A 1 108 ? -7.175 -3.490 21.243 1.00 91.25 108 ILE A N 1
ATOM 860 C CA . ILE A 1 108 ? -7.207 -4.754 21.993 1.00 91.25 108 ILE A CA 1
ATOM 861 C C . ILE A 1 108 ? -5.911 -4.962 22.788 1.00 91.25 108 ILE A C 1
ATOM 863 O O . ILE A 1 108 ? -5.962 -5.385 23.941 1.00 91.25 108 ILE A O 1
ATOM 867 N N . ARG A 1 109 ? -4.743 -4.692 22.188 1.00 91.69 109 ARG A N 1
ATOM 868 C CA . ARG A 1 109 ? -3.444 -4.834 22.873 1.00 91.69 109 ARG A CA 1
ATOM 869 C C . ARG A 1 109 ? -3.229 -3.766 23.944 1.00 91.69 109 ARG A C 1
ATOM 871 O O . ARG A 1 109 ? -2.678 -4.081 24.994 1.00 91.69 109 ARG A O 1
ATOM 878 N N . GLY A 1 110 ? -3.640 -2.533 23.661 1.00 90.00 110 GLY A N 1
ATOM 879 C CA . GLY A 1 110 ? -3.532 -1.383 24.556 1.00 90.00 110 GLY A CA 1
ATOM 880 C C . GLY A 1 110 ? -4.592 -1.354 25.655 1.00 90.00 110 GLY A C 1
ATOM 881 O O . GLY A 1 110 ? -4.447 -0.588 26.594 1.00 90.00 110 GLY A O 1
ATOM 882 N N . SER A 1 111 ? -5.612 -2.218 25.576 1.00 90.06 111 SER A N 1
ATOM 883 C CA . SER A 1 111 ? -6.797 -2.170 26.445 1.00 90.06 111 SER A CA 1
ATOM 884 C C . SER A 1 111 ? -7.491 -0.802 26.420 1.00 90.06 111 SER A C 1
ATOM 886 O O . SER A 1 111 ? -7.919 -0.319 27.462 1.00 90.06 111 SER A O 1
ATOM 888 N N . ILE A 1 112 ? -7.601 -0.214 25.224 1.00 89.50 112 ILE A N 1
ATOM 889 C CA . ILE A 1 112 ? -8.328 1.038 24.972 1.00 89.50 112 ILE A CA 1
ATOM 890 C C . ILE A 1 112 ? -9.817 0.701 24.936 1.00 89.50 112 ILE A C 1
ATOM 892 O O . ILE A 1 112 ? -10.247 -0.100 24.096 1.00 89.50 112 ILE A O 1
ATOM 896 N N . LEU A 1 113 ? -10.589 1.244 25.873 1.00 85.75 113 LEU A N 1
ATOM 897 C CA . LEU A 1 113 ? -11.986 0.858 26.107 1.00 85.75 113 LEU A CA 1
ATOM 898 C C . LEU A 1 113 ? -12.953 2.049 26.121 1.00 85.75 113 LEU A C 1
ATOM 900 O O . LEU A 1 113 ? -14.161 1.826 26.219 1.00 85.75 113 LEU A O 1
ATOM 904 N N . ASP A 1 114 ? -12.448 3.277 26.009 1.00 87.44 114 ASP A N 1
ATOM 905 C CA . ASP A 1 114 ? -13.255 4.496 26.003 1.00 87.44 114 ASP A CA 1
ATOM 906 C C . ASP A 1 114 ? -13.035 5.329 24.726 1.00 87.44 114 ASP A C 1
ATOM 908 O O . ASP A 1 114 ? -11.925 5.452 24.208 1.00 87.44 114 ASP A O 1
ATOM 912 N N . ALA A 1 115 ? -14.110 5.949 24.237 1.00 88.62 115 ALA A N 1
ATOM 913 C CA . ALA A 1 115 ? -14.083 6.884 23.118 1.00 88.62 115 ALA A CA 1
ATOM 914 C C . ALA A 1 115 ? -13.393 8.223 23.459 1.00 88.62 115 ALA A C 1
ATOM 916 O O . ALA A 1 115 ? -13.063 8.988 22.554 1.00 88.62 115 ALA A O 1
ATOM 917 N N . GLN A 1 116 ? -13.172 8.527 24.739 1.00 87.50 116 GLN A N 1
ATOM 918 C CA . GLN A 1 116 ? -12.411 9.710 25.164 1.00 87.50 116 GLN A CA 1
ATOM 919 C C . GLN A 1 116 ? -10.893 9.481 25.170 1.00 87.50 116 GLN A C 1
ATOM 921 O O . GLN A 1 116 ? -10.128 10.415 25.409 1.00 87.50 116 GLN A O 1
ATOM 926 N N . GLU A 1 117 ? -10.429 8.253 24.927 1.00 89.00 117 GLU A N 1
ATOM 927 C CA . GLU A 1 117 ? -8.998 7.969 24.873 1.00 89.00 117 GLU A CA 1
ATOM 928 C C . GLU A 1 117 ? -8.355 8.575 23.620 1.00 89.00 117 GLU A C 1
ATOM 930 O O . GLU A 1 117 ? -8.889 8.521 22.506 1.00 89.00 117 GLU A O 1
ATOM 935 N N . PHE A 1 118 ? -7.159 9.136 23.802 1.00 86.12 118 PHE A N 1
ATOM 936 C CA . PHE A 1 118 ? -6.425 9.828 22.745 1.00 86.12 118 PHE A CA 1
ATOM 937 C C . PHE A 1 118 ? -6.133 8.916 21.542 1.00 86.12 118 PHE A C 1
ATOM 939 O O . PHE A 1 118 ? -6.105 9.357 20.392 1.00 86.12 118 PHE A O 1
ATOM 946 N N . GLU A 1 119 ? -5.942 7.624 21.783 1.00 89.81 119 GLU A N 1
ATOM 947 C CA . GLU A 1 119 ? -5.737 6.593 20.774 1.00 89.81 119 GLU A CA 1
ATOM 948 C C . GLU A 1 119 ? -6.901 6.529 19.778 1.00 89.81 119 GLU A C 1
ATOM 950 O O . GLU A 1 119 ? -6.650 6.357 18.583 1.00 89.81 119 GLU A O 1
ATOM 955 N N . TRP A 1 120 ? -8.143 6.721 20.239 1.00 92.69 120 TRP A N 1
ATOM 956 C CA . TRP A 1 120 ? -9.317 6.861 19.374 1.00 92.69 120 TRP A CA 1
ATOM 957 C C . TRP A 1 120 ? -9.435 8.274 18.805 1.00 92.69 120 TRP A C 1
ATOM 959 O O . TRP A 1 120 ? -9.673 8.435 17.607 1.00 92.69 120 TRP A O 1
ATOM 969 N N . GLU A 1 121 ? -9.216 9.309 19.623 1.00 87.00 121 GLU A N 1
ATOM 970 C CA . GLU A 1 121 ? -9.336 10.698 19.168 1.00 87.00 121 GLU A CA 1
ATOM 971 C C . GLU A 1 121 ? -8.359 11.085 18.062 1.00 87.00 121 GLU A C 1
ATOM 973 O O . GLU A 1 121 ? -8.683 11.913 17.211 1.00 87.00 121 GLU A O 1
ATOM 978 N N . SER A 1 122 ? -7.178 10.478 18.052 1.00 84.88 122 SER A N 1
ATOM 979 C CA . SER A 1 122 ? -6.148 10.696 17.037 1.00 84.88 122 SER A CA 1
ATOM 980 C C . SER A 1 122 ? -6.490 10.097 15.668 1.00 84.88 122 SER A C 1
ATOM 982 O O . SER A 1 122 ? -5.878 10.499 14.672 1.00 84.88 122 SER A O 1
ATOM 984 N N . GLN A 1 123 ? -7.472 9.191 15.585 1.00 90.50 123 GLN A N 1
ATOM 985 C CA . GLN A 1 123 ? -7.915 8.594 14.323 1.00 90.50 123 GLN A CA 1
ATOM 986 C C . GLN A 1 123 ? -8.820 9.547 13.533 1.00 90.50 123 GLN A C 1
ATOM 988 O O . GLN A 1 123 ? -9.534 10.380 14.093 1.00 90.50 123 GLN A O 1
ATOM 993 N N . LEU A 1 124 ? -8.824 9.397 12.205 1.00 88.19 124 LEU A N 1
ATOM 994 C CA . LEU A 1 124 ? -9.808 10.057 11.347 1.00 88.19 124 LEU A CA 1
ATOM 995 C C . LEU A 1 124 ? -11.156 9.349 11.480 1.00 88.19 124 LEU A C 1
ATOM 997 O O . LEU A 1 124 ? -11.295 8.187 11.099 1.00 88.19 124 LEU A O 1
ATOM 1001 N N . ARG A 1 125 ? -12.154 10.069 11.985 1.00 92.25 125 ARG A N 1
ATOM 1002 C CA . ARG A 1 125 ? -13.493 9.542 12.268 1.00 92.25 125 ARG A CA 1
ATOM 1003 C C . ARG A 1 125 ? -14.515 10.210 11.366 1.00 92.25 125 ARG A C 1
ATOM 1005 O O . ARG A 1 125 ? -14.476 11.424 11.186 1.00 92.25 125 ARG A O 1
ATOM 1012 N N . PHE A 1 126 ? -15.405 9.418 10.784 1.00 93.12 126 PHE A N 1
ATOM 1013 C CA . PHE A 1 126 ? -16.354 9.865 9.768 1.00 93.12 126 PHE A CA 1
ATOM 1014 C C . PHE A 1 126 ? -17.766 9.823 10.347 1.00 93.12 126 PHE A C 1
ATOM 1016 O O . PHE A 1 126 ? -18.272 8.754 10.676 1.00 93.12 126 PHE A O 1
ATOM 1023 N N . TYR A 1 127 ? -18.409 10.982 10.444 1.00 91.38 127 TYR A N 1
ATOM 1024 C CA . TYR A 1 127 ? -19.746 11.138 11.006 1.00 91.38 127 TYR A CA 1
ATOM 1025 C C . TYR A 1 127 ? -20.700 11.651 9.942 1.00 91.38 127 TYR A C 1
ATOM 1027 O O . TYR A 1 127 ? -20.429 12.654 9.288 1.00 91.38 127 TYR A O 1
ATOM 1035 N N . TRP A 1 128 ? -21.831 10.972 9.781 1.00 91.25 128 TRP A N 1
ATOM 1036 C CA . TRP A 1 128 ? -22.944 11.507 9.010 1.00 91.25 128 TRP A CA 1
ATOM 1037 C C . TRP A 1 128 ? -23.859 12.299 9.947 1.00 91.25 128 TRP A C 1
ATOM 1039 O O . TRP A 1 128 ? -24.650 11.712 10.691 1.00 91.25 128 TRP A O 1
ATOM 1049 N N . ASP A 1 129 ? -23.730 13.624 9.942 1.00 87.50 129 ASP A N 1
ATOM 1050 C CA . ASP A 1 129 ? -24.518 14.505 10.799 1.00 87.50 129 ASP A CA 1
ATOM 1051 C C . ASP A 1 129 ? -25.888 14.758 10.148 1.00 87.50 129 ASP A C 1
ATOM 1053 O O . ASP A 1 129 ? -25.973 15.341 9.071 1.00 87.50 129 ASP A O 1
ATOM 1057 N N . ARG A 1 130 ? -26.978 14.311 10.795 1.00 85.00 130 ARG A N 1
ATOM 1058 C CA . ARG A 1 130 ? -28.356 14.372 10.245 1.00 85.00 130 ARG A CA 1
ATOM 1059 C C . ARG A 1 130 ? -28.852 15.789 9.952 1.00 85.00 130 ARG A C 1
ATOM 1061 O O . ARG A 1 130 ? -29.684 15.972 9.075 1.00 85.00 130 ARG A O 1
ATOM 1068 N N . GLU A 1 131 ? -28.354 16.765 10.696 1.00 84.31 131 GLU A N 1
ATOM 1069 C CA . GLU A 1 131 ? -28.551 18.193 10.462 1.00 84.31 131 GLU A CA 1
ATOM 1070 C C . GLU A 1 131 ? -27.142 18.800 10.495 1.00 84.31 131 GLU A C 1
ATOM 1072 O O . GLU A 1 131 ? -26.525 18.770 11.563 1.00 84.31 131 GLU A O 1
ATOM 1077 N N . PRO A 1 132 ? -26.561 19.262 9.370 1.00 81.44 132 PRO A N 1
ATOM 1078 C CA . PRO A 1 132 ? -27.180 19.664 8.095 1.00 81.44 132 PRO A CA 1
ATOM 1079 C C . PRO A 1 132 ? -27.353 18.578 6.998 1.00 81.44 132 PRO A C 1
ATOM 1081 O O . PRO A 1 132 ? -27.592 18.942 5.851 1.00 81.44 132 PRO A O 1
ATOM 1084 N N . ASP A 1 133 ? -27.288 17.279 7.318 1.00 86.12 133 ASP A N 1
ATOM 1085 C CA . ASP A 1 133 ? -27.233 16.149 6.356 1.00 86.12 133 ASP A CA 1
ATOM 1086 C C . ASP A 1 133 ? -25.915 16.115 5.569 1.00 86.12 133 ASP A C 1
ATOM 1088 O O . ASP A 1 133 ? -25.875 16.030 4.341 1.00 86.12 133 ASP A O 1
ATOM 1092 N N . GLU A 1 134 ? -24.807 16.204 6.309 1.00 89.31 134 GLU A N 1
ATOM 1093 C CA . GLU A 1 134 ? -23.460 16.240 5.748 1.00 89.31 134 GLU A CA 1
ATOM 1094 C C . GLU A 1 134 ? -22.521 15.244 6.435 1.00 89.31 134 GLU A C 1
ATOM 1096 O O . GLU A 1 134 ? -22.570 15.000 7.642 1.00 89.31 134 GLU A O 1
ATOM 1101 N N . LEU A 1 135 ? -21.617 14.680 5.638 1.00 88.69 135 LEU A N 1
ATOM 1102 C CA . LEU A 1 135 ? -20.475 13.921 6.106 1.00 88.69 135 LEU A CA 1
ATOM 1103 C C . LEU A 1 135 ? -19.405 14.872 6.652 1.00 88.69 135 LEU A C 1
ATOM 1105 O O . LEU A 1 135 ? -18.814 15.655 5.908 1.00 88.69 135 LEU A O 1
ATOM 1109 N N . ASN A 1 136 ? -19.112 14.736 7.939 1.00 88.12 136 ASN A N 1
ATOM 1110 C CA . ASN A 1 136 ? -18.054 15.450 8.635 1.00 88.12 136 ASN A CA 1
ATOM 1111 C C . ASN A 1 136 ? -16.962 14.482 9.088 1.00 88.12 136 ASN A C 1
ATOM 1113 O O . ASN A 1 136 ? -17.222 13.384 9.579 1.00 88.12 136 ASN A O 1
ATOM 1117 N N . ILE A 1 137 ? -15.714 14.904 8.934 1.00 88.25 137 ILE A N 1
ATOM 1118 C CA . ILE A 1 137 ? -14.529 14.184 9.382 1.00 88.25 137 ILE A CA 1
ATOM 1119 C C . ILE A 1 137 ? -14.025 14.867 10.648 1.00 88.25 137 ILE A C 1
ATOM 1121 O O . ILE A 1 137 ? -13.786 16.074 10.646 1.00 88.25 137 ILE A O 1
ATOM 1125 N N . ARG A 1 138 ? -13.837 14.109 11.726 1.00 86.88 138 ARG A N 1
ATOM 1126 C CA . ARG A 1 138 ? -13.309 14.619 12.995 1.00 86.88 138 ARG A CA 1
ATOM 1127 C C . ARG A 1 138 ? -11.987 13.939 13.324 1.00 86.88 138 ARG A C 1
ATOM 1129 O O . ARG A 1 138 ? -11.872 12.719 13.214 1.00 86.88 138 ARG A O 1
ATOM 1136 N N . GLN A 1 139 ? -11.006 14.725 13.754 1.00 83.38 139 GLN A N 1
ATOM 1137 C CA . GLN A 1 139 ? -9.710 14.243 14.235 1.00 83.38 139 GLN A CA 1
ATOM 1138 C C . GLN A 1 139 ? -9.224 15.156 15.356 1.00 83.38 139 GLN A C 1
ATOM 1140 O O . GLN A 1 139 ? -9.098 16.365 15.161 1.00 83.38 139 GLN A O 1
ATOM 1145 N N . CYS A 1 140 ? -8.947 14.585 16.527 1.00 81.56 140 CYS A N 1
ATOM 1146 C CA . CYS A 1 140 ? -8.720 15.327 17.765 1.00 81.56 140 CYS A CA 1
ATOM 1147 C C . CYS A 1 140 ? -9.807 16.405 17.946 1.00 81.56 140 CYS A C 1
ATOM 1149 O O . CYS A 1 140 ? -10.993 16.083 17.971 1.00 81.56 140 CYS A O 1
ATOM 1151 N N . THR A 1 141 ? -9.411 17.678 18.007 1.00 76.88 141 THR A N 1
ATOM 1152 C CA . THR A 1 141 ? -10.304 18.840 18.116 1.00 76.88 141 THR A CA 1
ATOM 1153 C C . THR A 1 141 ? -10.766 19.399 16.764 1.00 76.88 141 THR A C 1
ATOM 1155 O O . THR A 1 141 ? -11.629 20.274 16.727 1.00 76.88 141 THR A O 1
ATOM 1158 N N . GLY A 1 142 ? -10.196 18.931 15.651 1.00 74.56 142 GLY A N 1
ATOM 1159 C CA . GLY A 1 142 ? -10.506 19.404 14.305 1.00 74.56 142 GLY A CA 1
ATOM 1160 C C . GLY A 1 142 ? -11.761 18.748 13.734 1.00 74.56 142 GLY A C 1
ATOM 1161 O O . GLY A 1 142 ? -11.941 17.535 13.842 1.00 74.56 142 GLY A O 1
ATOM 1162 N N . THR A 1 143 ? -12.606 19.552 13.088 1.00 80.50 143 THR A N 1
ATOM 1163 C CA . THR A 1 143 ? -13.771 19.094 12.317 1.00 80.50 143 THR A CA 1
ATOM 1164 C C . THR A 1 143 ? -13.683 19.649 10.902 1.00 80.50 143 THR A C 1
ATOM 1166 O O . THR A 1 143 ? -13.478 20.847 10.715 1.00 80.50 143 THR A O 1
ATOM 1169 N N . PHE A 1 144 ? -13.838 18.776 9.911 1.00 82.25 144 PHE A N 1
ATOM 1170 C CA . PHE A 1 144 ? -13.702 19.086 8.492 1.00 82.25 144 PHE A CA 1
ATOM 1171 C C . PHE A 1 144 ? -14.923 18.580 7.731 1.00 82.25 144 PHE A C 1
ATOM 1173 O O . PHE A 1 144 ? -15.261 17.401 7.825 1.00 82.25 144 PHE A O 1
ATOM 1180 N N . GLY A 1 145 ? -15.552 19.444 6.937 1.00 83.50 145 GLY A N 1
ATOM 1181 C CA . GLY A 1 145 ? -16.592 19.017 6.003 1.00 83.50 145 GLY A CA 1
ATOM 1182 C C . GLY A 1 145 ? -16.002 18.147 4.894 1.00 83.50 145 GLY A C 1
ATOM 1183 O O . GLY A 1 145 ? -14.915 18.425 4.377 1.00 83.50 145 GLY A O 1
ATOM 1184 N N . TYR A 1 146 ? -16.703 17.083 4.514 1.00 85.81 146 TYR A N 1
ATOM 1185 C CA . TYR A 1 146 ? -16.304 16.269 3.372 1.00 85.81 146 TYR A CA 1
ATOM 1186 C C . TYR A 1 146 ? -16.413 17.082 2.074 1.00 85.81 146 TYR A C 1
ATOM 1188 O O . TYR A 1 146 ? -17.419 17.734 1.823 1.00 85.81 146 TYR A O 1
ATOM 1196 N N . GLY A 1 147 ? -15.386 17.048 1.220 1.00 82.06 147 GLY A N 1
ATOM 1197 C CA . GLY A 1 147 ? -15.333 17.906 0.026 1.00 82.06 147 GLY A CA 1
ATOM 1198 C C . GLY A 1 147 ? -16.284 17.516 -1.116 1.00 82.06 147 GLY A C 1
ATOM 1199 O O . GLY A 1 147 ? -16.488 18.310 -2.026 1.00 82.06 147 GLY A O 1
ATOM 1200 N N . TYR A 1 148 ? -16.842 16.298 -1.109 1.00 83.75 148 TYR A N 1
ATOM 1201 C CA . TYR A 1 148 ? -17.714 15.729 -2.161 1.00 83.75 148 TYR A CA 1
ATOM 1202 C C . TYR A 1 148 ? -17.161 15.757 -3.601 1.00 83.75 148 TYR A C 1
ATOM 1204 O O . TYR A 1 148 ? -17.877 15.443 -4.554 1.00 83.75 148 TYR A O 1
ATOM 1212 N N . GLU A 1 149 ? -15.878 16.065 -3.786 1.00 83.75 149 GLU A N 1
ATOM 1213 C CA . GLU A 1 149 ? -15.233 16.065 -5.096 1.00 83.75 149 GLU A CA 1
ATOM 1214 C C . GLU A 1 149 ? -15.067 14.637 -5.624 1.00 83.75 149 GLU A C 1
ATOM 1216 O O . GLU A 1 149 ? -14.465 13.771 -4.983 1.00 83.75 149 GLU A O 1
ATOM 1221 N N . TYR A 1 150 ? -15.572 14.377 -6.832 1.00 79.81 150 TYR A N 1
ATOM 1222 C CA . TYR A 1 150 ? -15.405 13.074 -7.465 1.00 79.81 150 TYR A CA 1
ATOM 1223 C C . TYR A 1 150 ? -14.022 12.958 -8.115 1.00 79.81 150 TYR A C 1
ATOM 1225 O O . TYR A 1 150 ? -13.792 13.416 -9.231 1.00 79.81 150 TYR A O 1
ATOM 1233 N N . MET A 1 151 ? -13.105 12.285 -7.426 1.00 79.56 151 MET A N 1
ATOM 1234 C CA . MET A 1 151 ? -11.740 12.026 -7.904 1.00 79.56 151 MET A CA 1
ATOM 1235 C C . MET A 1 151 ? -11.598 10.683 -8.637 1.00 79.56 151 MET A C 1
ATOM 1237 O O . MET A 1 151 ? -10.531 10.358 -9.162 1.00 79.56 151 MET A O 1
ATOM 1241 N N . GLY A 1 152 ? -12.663 9.877 -8.658 1.00 79.56 152 GLY A N 1
ATOM 1242 C CA . GLY A 1 152 ? -12.616 8.486 -9.087 1.00 79.56 152 GLY A CA 1
ATOM 1243 C C . GLY A 1 152 ? -11.800 7.599 -8.140 1.00 79.56 152 GLY A C 1
ATOM 1244 O O . GLY A 1 152 ? -11.302 8.010 -7.093 1.00 79.56 152 GLY A O 1
ATOM 1245 N N . LEU A 1 153 ? -11.655 6.329 -8.513 1.00 75.25 153 LEU A N 1
ATOM 1246 C CA . LEU A 1 153 ? -10.782 5.403 -7.797 1.00 75.25 153 LEU A CA 1
ATOM 1247 C C . LEU A 1 153 ? -9.351 5.620 -8.284 1.00 75.25 153 LEU A C 1
ATOM 1249 O O . LEU A 1 153 ? -8.921 4.935 -9.205 1.00 75.25 153 LEU A O 1
ATOM 1253 N N . ASN A 1 154 ? -8.609 6.573 -7.726 1.00 67.62 154 ASN A N 1
ATOM 1254 C CA . ASN A 1 154 ? -7.159 6.650 -7.931 1.00 67.62 154 ASN A CA 1
ATOM 1255 C C . ASN A 1 154 ? -6.468 5.635 -7.014 1.00 67.62 154 ASN A C 1
ATOM 1257 O O . ASN A 1 154 ? -6.978 5.325 -5.942 1.00 67.62 154 ASN A O 1
ATOM 1261 N N . GLY A 1 155 ? -5.362 5.029 -7.462 1.00 57.16 155 GLY A N 1
ATOM 1262 C CA . GLY A 1 155 ? -4.679 4.010 -6.658 1.00 57.16 155 GLY A CA 1
ATOM 1263 C C . GLY A 1 155 ? -4.254 4.610 -5.320 1.00 57.16 155 GLY A C 1
ATOM 1264 O O . GLY A 1 155 ? -3.419 5.512 -5.313 1.00 57.16 155 GLY A O 1
ATOM 1265 N N . ARG A 1 156 ? -4.849 4.152 -4.214 1.00 64.19 156 ARG A N 1
ATOM 1266 C CA . ARG A 1 156 ? -4.489 4.627 -2.877 1.00 64.19 156 ARG A CA 1
ATOM 1267 C C . ARG A 1 156 ? -3.163 4.013 -2.449 1.00 64.19 156 ARG A C 1
ATOM 1269 O O . ARG A 1 156 ? -2.882 2.848 -2.730 1.00 64.19 156 ARG A O 1
ATOM 1276 N N . LEU A 1 157 ? -2.339 4.826 -1.798 1.00 71.00 157 LEU A N 1
ATOM 1277 C CA . LEU A 1 157 ? -1.161 4.339 -1.095 1.00 71.00 157 LEU A CA 1
ATOM 1278 C C . LEU A 1 157 ? -1.598 3.664 0.206 1.00 71.00 157 LEU A C 1
ATOM 1280 O O . LEU A 1 157 ? -2.646 3.988 0.762 1.00 71.00 157 LEU A O 1
ATOM 1284 N N . VAL A 1 158 ? -0.782 2.721 0.666 1.00 68.94 158 VAL A N 1
ATOM 1285 C CA . VAL A 1 158 ? -0.982 2.037 1.944 1.00 68.94 158 VAL A CA 1
ATOM 1286 C C . VAL A 1 158 ? -0.936 3.054 3.086 1.00 68.94 158 VAL A C 1
ATOM 1288 O O . VAL A 1 158 ? -0.009 3.865 3.145 1.00 68.94 158 VAL A O 1
ATOM 1291 N N . ILE A 1 159 ? -1.927 3.001 3.979 1.00 75.62 159 ILE A N 1
ATOM 1292 C CA . ILE A 1 159 ? -1.980 3.833 5.185 1.00 75.62 159 ILE A CA 1
ATOM 1293 C C . ILE A 1 159 ? -1.127 3.156 6.261 1.00 75.62 159 ILE A C 1
ATOM 1295 O O . ILE A 1 159 ? -1.297 1.973 6.548 1.00 75.62 159 ILE A O 1
ATOM 1299 N N . THR A 1 160 ? -0.171 3.896 6.813 1.00 78.12 160 THR A N 1
ATOM 1300 C CA . THR A 1 160 ? 0.762 3.428 7.851 1.00 78.12 160 THR A CA 1
ATOM 1301 C C . THR A 1 160 ? 0.681 4.361 9.061 1.00 78.12 160 THR A C 1
ATOM 1303 O O . THR A 1 160 ? 0.241 5.498 8.889 1.00 78.12 160 THR A O 1
ATOM 1306 N N . PRO A 1 161 ? 1.209 3.989 10.244 1.00 69.12 161 PRO A N 1
ATOM 1307 C CA . PRO A 1 161 ? 1.269 4.906 11.391 1.00 69.12 161 PRO A CA 1
ATOM 1308 C C . PRO A 1 161 ? 1.973 6.244 11.092 1.00 69.12 161 PRO A C 1
ATOM 1310 O O . PRO A 1 161 ? 1.740 7.255 11.750 1.00 69.12 161 PRO A O 1
ATOM 1313 N N . LEU A 1 162 ? 2.857 6.273 10.086 1.00 67.50 162 LEU A N 1
ATOM 1314 C CA . LEU A 1 162 ? 3.480 7.508 9.613 1.00 67.50 162 LEU A CA 1
ATOM 1315 C C . LEU A 1 162 ? 2.493 8.395 8.841 1.00 67.50 162 LEU A C 1
ATOM 1317 O O . LEU A 1 162 ? 2.549 9.613 8.970 1.00 67.50 162 LEU A O 1
ATOM 1321 N N . THR A 1 163 ? 1.582 7.797 8.074 1.00 72.44 163 THR A N 1
ATOM 1322 C CA . THR A 1 163 ? 0.481 8.492 7.393 1.00 72.44 163 THR A CA 1
ATOM 1323 C C . THR A 1 163 ? -0.446 9.171 8.405 1.00 72.44 163 THR A C 1
ATOM 1325 O O . THR A 1 163 ? -0.803 10.329 8.204 1.00 72.44 163 THR A O 1
ATOM 1328 N N . ASP A 1 164 ? -0.734 8.520 9.534 1.00 61.38 164 ASP A N 1
ATOM 1329 C CA . ASP A 1 164 ? -1.574 9.095 10.599 1.00 61.38 164 ASP A CA 1
ATOM 1330 C C . ASP A 1 164 ? -0.917 10.320 11.247 1.00 61.38 164 ASP A C 1
ATOM 1332 O O . ASP A 1 164 ? -1.560 11.350 11.456 1.00 61.38 164 ASP A O 1
ATOM 1336 N N . ARG A 1 165 ? 0.404 10.259 11.479 1.00 67.06 165 ARG A N 1
ATOM 1337 C CA . ARG A 1 165 ? 1.186 11.414 11.958 1.00 67.06 165 ARG A CA 1
ATOM 1338 C C . ARG A 1 165 ? 1.166 12.582 10.975 1.00 67.06 165 ARG A C 1
ATOM 1340 O O . ARG A 1 165 ? 1.165 13.734 11.411 1.00 67.06 165 ARG A O 1
ATOM 1347 N N . ILE A 1 166 ? 1.160 12.299 9.668 1.00 67.62 166 ILE A N 1
ATOM 1348 C CA . ILE A 1 166 ? 1.017 13.337 8.642 1.00 67.62 166 ILE A CA 1
ATOM 1349 C C . ILE A 1 166 ? -0.351 14.007 8.818 1.00 67.62 166 ILE A C 1
ATOM 1351 O O . ILE A 1 166 ? -0.387 15.218 9.011 1.00 67.62 166 ILE A O 1
ATOM 1355 N N . TYR A 1 167 ? -1.451 13.245 8.853 1.00 63.00 167 TYR A N 1
ATOM 1356 C CA . TYR A 1 167 ? -2.803 13.800 9.014 1.00 63.00 167 TYR A CA 1
ATOM 1357 C C . TYR A 1 167 ? -2.962 14.662 10.270 1.00 63.00 167 TYR A C 1
ATOM 1359 O O . TYR A 1 167 ? -3.436 15.790 10.161 1.00 63.00 167 TYR A O 1
ATOM 1367 N N . LEU A 1 168 ? -2.465 14.196 11.422 1.00 57.88 168 LEU A N 1
ATOM 1368 C CA . LEU A 1 168 ? -2.488 14.946 12.685 1.00 57.88 168 LEU A CA 1
ATOM 1369 C C . LEU A 1 168 ? -1.800 16.321 12.580 1.00 57.88 168 LEU A C 1
ATOM 1371 O O . LEU A 1 168 ? -2.183 17.280 13.244 1.00 57.88 168 LEU A O 1
ATOM 1375 N N . THR A 1 169 ? -0.752 16.414 11.759 1.00 61.16 169 THR A N 1
ATOM 1376 C CA . THR A 1 169 ? 0.066 17.627 11.644 1.00 61.16 169 THR A CA 1
ATOM 1377 C C . THR A 1 169 ? -0.518 18.626 10.644 1.00 61.16 169 THR A C 1
ATOM 1379 O O . THR A 1 169 ? -0.370 19.832 10.843 1.00 61.16 169 THR A O 1
ATOM 1382 N N . LEU A 1 170 ? -1.184 18.144 9.587 1.00 63.78 170 LEU A N 1
ATOM 1383 C CA . LEU A 1 170 ? -1.745 18.986 8.522 1.00 63.78 170 LEU A CA 1
ATOM 1384 C C . LEU A 1 170 ? -3.028 19.732 8.930 1.00 63.78 170 LEU A C 1
ATOM 1386 O O . LEU A 1 170 ? -3.410 20.683 8.257 1.00 63.78 170 LEU A O 1
ATOM 1390 N N . THR A 1 171 ? -3.698 19.306 10.000 1.00 56.78 171 THR A N 1
ATOM 1391 C CA . THR A 1 171 ? -5.056 19.738 10.372 1.00 56.78 171 THR A CA 1
ATOM 1392 C C . THR A 1 171 ? -5.117 20.876 11.404 1.00 56.78 171 THR A C 1
ATOM 1394 O O . THR A 1 171 ? -6.207 21.323 11.747 1.00 56.78 171 THR A O 1
ATOM 1397 N N . GLN A 1 172 ? -3.980 21.390 11.890 1.00 57.03 172 GLN A N 1
ATOM 1398 C CA . GLN A 1 172 ? -3.918 22.465 12.899 1.00 57.03 172 GLN A CA 1
ATOM 1399 C C . GLN A 1 172 ? -3.247 23.730 12.332 1.00 57.03 172 GLN A C 1
ATOM 1401 O O . GLN A 1 172 ? -2.112 23.640 11.864 1.00 57.03 172 GLN A O 1
ATOM 1406 N N . PHE A 1 173 ? -3.897 24.905 12.406 1.00 55.34 173 PHE A N 1
ATOM 1407 C CA . PHE A 1 173 ? -3.316 26.182 11.947 1.00 55.34 173 PHE A CA 1
ATOM 1408 C C . PHE A 1 173 ? -3.678 27.398 12.833 1.00 55.34 173 PHE A C 1
ATOM 1410 O O . PHE A 1 173 ? -4.782 27.483 13.368 1.00 55.34 173 PHE A O 1
ATOM 1417 N N . GLU A 1 174 ? -2.721 28.323 12.991 1.00 49.72 174 GLU A N 1
ATOM 1418 C CA . GLU A 1 174 ? -2.655 29.395 14.002 1.00 49.72 174 GLU A CA 1
ATOM 1419 C C . GLU A 1 174 ? -3.325 30.739 13.599 1.00 49.72 174 GLU A C 1
ATOM 1421 O O . GLU A 1 174 ? -2.758 31.543 12.868 1.00 49.72 174 GLU A O 1
ATOM 1426 N N . GLY A 1 175 ? -4.498 31.037 14.171 1.00 50.16 175 GLY A N 1
ATOM 1427 C CA . GLY A 1 175 ? -4.793 32.312 14.861 1.00 50.16 175 GLY A CA 1
ATOM 1428 C C . GLY A 1 175 ? -4.686 33.702 14.186 1.00 50.16 175 GLY A C 1
ATOM 1429 O O . GLY A 1 175 ? -4.417 34.650 14.923 1.00 50.16 175 GLY A O 1
ATOM 1430 N N . GLN A 1 176 ? -4.923 33.902 12.878 1.00 43.97 176 GLN A N 1
ATOM 1431 C CA . GLN A 1 176 ? -5.038 35.259 12.274 1.00 43.97 176 GLN A CA 1
ATOM 1432 C C . GLN A 1 176 ? -6.152 35.413 11.212 1.00 43.97 176 GLN A C 1
ATOM 1434 O O . GLN A 1 176 ? -6.512 34.448 10.543 1.00 43.97 176 GLN A O 1
ATOM 1439 N N . GLU A 1 177 ? -6.672 36.644 11.036 1.00 36.34 177 GLU A N 1
ATOM 1440 C CA . GLU A 1 177 ? -7.852 36.965 10.204 1.00 36.34 177 GLU A 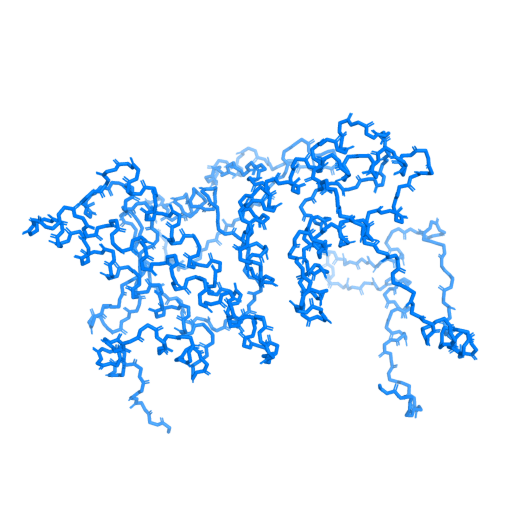CA 1
ATOM 1441 C C . GLU A 1 177 ? -7.531 37.586 8.825 1.00 36.34 177 GLU A C 1
ATOM 1443 O O . GLU A 1 177 ? -7.095 38.731 8.702 1.00 36.34 177 GLU A O 1
ATOM 1448 N N . ILE A 1 178 ? -7.850 36.821 7.777 1.00 46.94 178 ILE A N 1
ATOM 1449 C CA . ILE A 1 178 ? -8.070 37.202 6.368 1.00 46.94 178 ILE A CA 1
ATOM 1450 C C . ILE A 1 178 ? -9.243 36.311 5.892 1.00 46.94 178 ILE A C 1
ATOM 1452 O O . ILE A 1 178 ? -9.427 35.237 6.468 1.00 46.94 178 ILE A O 1
ATOM 1456 N N . SER A 1 179 ? -10.036 36.671 4.864 1.00 47.16 179 SER A N 1
ATOM 1457 C CA . SER A 1 179 ? -11.042 35.738 4.302 1.00 47.16 179 SER A CA 1
ATOM 1458 C C . SER A 1 179 ? -10.354 34.599 3.530 1.00 47.16 179 SER A C 1
ATOM 1460 O O . SER A 1 179 ? -10.238 34.616 2.304 1.00 47.16 179 SER A O 1
ATOM 1462 N N . LEU A 1 180 ? -9.825 33.639 4.277 1.00 51.44 180 LEU A N 1
ATOM 1463 C CA . LEU A 1 180 ? -9.204 32.420 3.787 1.00 51.44 180 LEU A CA 1
ATOM 1464 C C . LEU A 1 180 ? -10.298 31.380 3.555 1.00 51.44 180 LEU A C 1
ATOM 1466 O O . LEU A 1 180 ? -11.139 31.149 4.423 1.00 51.44 180 LEU A O 1
ATOM 1470 N N . ASP A 1 181 ? -10.278 30.733 2.392 1.00 59.50 181 ASP A N 1
ATOM 1471 C CA . ASP A 1 181 ? -11.001 29.476 2.239 1.00 59.50 181 ASP A CA 1
ATOM 1472 C C . ASP A 1 181 ? -10.288 28.443 3.117 1.00 59.50 181 ASP A C 1
ATOM 1474 O O . ASP A 1 181 ? -9.144 28.073 2.843 1.00 59.50 181 ASP A O 1
ATOM 1478 N N . SER A 1 182 ? -10.946 27.990 4.185 1.00 60.12 182 SER A N 1
ATOM 1479 C CA . SER A 1 182 ? -10.409 26.989 5.114 1.00 60.12 182 SER A CA 1
ATOM 1480 C C . SER A 1 182 ? -10.105 25.642 4.443 1.00 60.12 182 SER A C 1
ATOM 1482 O O . SER A 1 182 ? -9.476 24.781 5.055 1.00 60.12 182 SER A O 1
ATOM 1484 N N . ARG A 1 183 ? -10.502 25.455 3.177 1.00 65.31 183 ARG A N 1
ATOM 1485 C CA . ARG A 1 183 ? -10.168 24.290 2.346 1.00 65.31 183 ARG A CA 1
ATOM 1486 C C . ARG A 1 183 ? -8.812 24.408 1.641 1.00 65.31 183 ARG A C 1
ATOM 1488 O O . ARG A 1 183 ? -8.370 23.440 1.024 1.00 65.31 183 ARG A O 1
ATOM 1495 N N . MET A 1 184 ? -8.143 25.562 1.693 1.00 67.88 184 MET A N 1
ATOM 1496 C CA . MET A 1 184 ? -6.850 25.763 1.038 1.00 67.88 184 MET A CA 1
ATOM 1497 C C . MET A 1 184 ? -5.688 25.362 1.957 1.00 67.88 184 MET A C 1
ATOM 1499 O O . MET A 1 184 ? -5.467 25.968 3.000 1.00 67.88 184 MET A O 1
ATOM 1503 N N . GLY A 1 185 ? -4.891 24.383 1.523 1.00 71.69 185 GLY A N 1
ATOM 1504 C CA . GLY A 1 185 ? -3.631 24.001 2.166 1.00 71.69 185 GLY A CA 1
ATOM 1505 C C . GLY A 1 185 ? -2.464 24.049 1.180 1.00 71.69 185 GLY A C 1
ATOM 1506 O O . GLY A 1 185 ? -2.591 23.596 0.042 1.00 71.69 185 GLY A O 1
ATOM 1507 N N . ILE A 1 186 ? -1.319 24.590 1.607 1.00 77.38 186 ILE A N 1
ATOM 1508 C CA . ILE A 1 186 ? -0.069 24.580 0.833 1.00 77.38 186 ILE A CA 1
ATOM 1509 C C . ILE A 1 186 ? 0.892 23.593 1.491 1.00 77.38 186 ILE A C 1
ATOM 1511 O O . ILE A 1 186 ? 1.209 23.718 2.671 1.00 77.38 186 ILE A O 1
ATOM 1515 N N . PHE A 1 187 ? 1.395 22.636 0.711 1.00 82.12 187 PHE A N 1
ATOM 1516 C CA . PHE A 1 187 ? 2.323 21.612 1.189 1.00 82.12 187 PHE A CA 1
ATOM 1517 C C . PHE A 1 187 ? 3.604 21.629 0.360 1.00 82.12 187 PHE A C 1
ATOM 1519 O O . PHE A 1 187 ? 3.561 21.714 -0.868 1.00 82.12 187 PHE A O 1
ATOM 1526 N N . ILE A 1 188 ? 4.748 21.513 1.032 1.00 82.00 188 ILE A N 1
ATOM 1527 C CA . ILE A 1 188 ? 6.065 21.483 0.395 1.00 82.00 188 ILE A CA 1
ATOM 1528 C C . ILE A 1 188 ? 6.775 20.190 0.788 1.00 82.00 188 ILE A C 1
ATOM 1530 O O . ILE A 1 188 ? 6.952 19.898 1.968 1.00 82.00 188 ILE A O 1
ATOM 1534 N N . THR A 1 189 ? 7.227 19.425 -0.206 1.00 82.25 189 THR A N 1
ATOM 1535 C CA . THR A 1 189 ? 8.060 18.237 0.017 1.00 82.25 189 THR A CA 1
ATOM 1536 C C . THR A 1 189 ? 9.520 18.557 -0.276 1.00 82.25 189 THR A C 1
ATOM 1538 O O . THR A 1 189 ? 9.851 18.960 -1.393 1.00 82.25 189 THR A O 1
ATOM 1541 N N . MET A 1 190 ? 10.406 18.319 0.689 1.00 76.94 190 MET A N 1
ATOM 1542 C CA . MET A 1 190 ? 11.857 18.441 0.524 1.00 76.94 190 MET A CA 1
ATOM 1543 C C . MET A 1 190 ? 12.547 17.122 0.874 1.00 76.94 190 MET A C 1
ATOM 1545 O O . MET A 1 190 ? 12.085 16.394 1.747 1.00 76.94 190 MET A O 1
ATOM 1549 N N . ASN A 1 191 ? 13.651 16.810 0.192 1.00 77.44 191 ASN A N 1
ATOM 1550 C CA . ASN A 1 191 ? 14.512 15.684 0.551 1.00 77.44 191 ASN A CA 1
ATOM 1551 C C . ASN A 1 191 ? 15.863 16.245 1.025 1.00 77.44 191 ASN A C 1
ATOM 1553 O O . ASN A 1 191 ? 16.691 16.576 0.167 1.00 77.44 191 ASN A O 1
ATOM 1557 N N . PRO A 1 192 ? 16.053 16.447 2.340 1.00 69.44 192 PRO A N 1
ATOM 1558 C CA . PRO A 1 192 ? 17.258 17.074 2.871 1.00 69.44 192 PRO A CA 1
ATOM 1559 C C . PRO A 1 192 ? 18.499 16.226 2.559 1.00 69.44 192 PRO A C 1
ATOM 1561 O O . PRO A 1 192 ? 18.452 14.998 2.598 1.00 69.44 192 PRO A O 1
ATOM 1564 N N . GLY A 1 193 ? 19.611 16.878 2.214 1.00 67.69 193 GLY A N 1
ATOM 1565 C CA . GLY A 1 193 ? 20.884 16.199 1.937 1.00 67.69 193 GLY A CA 1
ATOM 1566 C C . GLY A 1 193 ? 20.980 15.450 0.598 1.00 67.69 193 GLY A C 1
ATOM 1567 O O . GLY A 1 193 ? 21.975 14.765 0.359 1.00 67.69 193 GLY A O 1
ATOM 1568 N N . TYR A 1 194 ? 19.996 15.569 -0.301 1.00 70.50 194 TYR A N 1
ATOM 1569 C CA . TYR A 1 194 ? 20.109 14.994 -1.645 1.00 70.50 194 TYR A CA 1
ATOM 1570 C C . TYR A 1 194 ? 21.011 15.865 -2.531 1.00 70.50 194 TYR A C 1
ATOM 1572 O O . TYR A 1 194 ? 20.689 17.021 -2.814 1.00 70.50 194 TYR A O 1
ATOM 1580 N N . ALA A 1 195 ? 22.133 15.303 -2.990 1.00 58.56 195 ALA A N 1
ATOM 1581 C CA . ALA A 1 195 ? 23.108 16.022 -3.806 1.00 58.56 195 ALA A CA 1
ATOM 1582 C C . ALA A 1 195 ? 22.458 16.649 -5.056 1.00 58.56 195 ALA A C 1
ATOM 1584 O O . ALA A 1 195 ? 21.717 15.988 -5.787 1.00 58.56 195 ALA A O 1
ATOM 1585 N N . GLY A 1 196 ? 22.745 17.931 -5.298 1.00 67.38 196 GLY A N 1
ATOM 1586 C CA . GLY A 1 196 ? 22.241 18.674 -6.458 1.00 67.38 196 GLY A CA 1
ATOM 1587 C C . GLY A 1 196 ? 20.857 19.310 -6.287 1.00 67.38 196 GLY A C 1
ATOM 1588 O O . GLY A 1 196 ? 20.283 19.755 -7.277 1.00 67.38 196 GLY A O 1
ATOM 1589 N N . ARG A 1 197 ? 20.306 19.367 -5.066 1.00 75.44 197 ARG A N 1
ATOM 1590 C CA . ARG A 1 197 ? 19.076 20.118 -4.766 1.00 75.44 197 ARG A CA 1
ATOM 1591 C C . ARG A 1 197 ? 19.368 21.305 -3.854 1.00 75.44 197 ARG A C 1
ATOM 1593 O O . ARG A 1 197 ? 20.092 21.167 -2.874 1.00 75.44 197 ARG A O 1
ATOM 1600 N N . THR A 1 198 ? 18.775 22.452 -4.168 1.00 75.00 198 THR A N 1
ATOM 1601 C CA . THR A 1 198 ? 18.819 23.636 -3.306 1.00 75.00 198 THR A CA 1
ATOM 1602 C C . THR A 1 198 ? 17.816 23.462 -2.175 1.00 75.00 198 THR A C 1
ATOM 1604 O O . THR A 1 198 ? 16.647 23.157 -2.420 1.00 75.00 198 THR A O 1
ATOM 1607 N N . GLU A 1 199 ? 18.263 23.635 -0.934 1.00 77.75 199 GLU A N 1
ATOM 1608 C CA . GLU A 1 199 ? 17.354 23.655 0.206 1.00 77.75 199 GLU A CA 1
ATOM 1609 C C . GLU A 1 199 ? 16.506 24.928 0.226 1.00 77.75 199 GLU A C 1
ATOM 1611 O O . GLU A 1 199 ? 16.908 25.981 -0.271 1.00 77.75 199 GLU A O 1
ATOM 1616 N N . LEU A 1 200 ? 15.320 24.832 0.824 1.00 81.94 200 LEU A N 1
ATOM 1617 C CA . LEU A 1 200 ? 14.479 26.002 1.042 1.00 81.94 200 LEU A CA 1
ATOM 1618 C C . LEU A 1 200 ? 15.112 26.953 2.072 1.00 81.94 200 LEU A C 1
ATOM 1620 O O . LEU A 1 200 ? 15.688 26.473 3.054 1.00 81.94 200 LEU A O 1
ATOM 1624 N N . PRO A 1 201 ? 14.977 28.282 1.890 1.00 84.69 201 PRO A N 1
ATOM 1625 C CA . PRO A 1 201 ? 15.421 29.258 2.879 1.00 84.69 201 PRO A CA 1
ATOM 1626 C C . PRO A 1 201 ? 14.750 29.036 4.237 1.00 84.69 201 PRO A C 1
ATOM 1628 O O . PRO A 1 201 ? 13.562 28.710 4.301 1.00 84.69 201 PRO A O 1
ATOM 1631 N N . GLU A 1 202 ? 15.483 29.281 5.322 1.00 81.69 202 GLU A N 1
ATOM 1632 C CA . GLU A 1 202 ? 14.981 29.066 6.686 1.00 81.69 202 GLU A CA 1
ATOM 1633 C C . GLU A 1 202 ? 13.764 29.945 7.013 1.00 81.69 202 GLU A C 1
ATOM 1635 O O . GLU A 1 202 ? 12.834 29.503 7.679 1.00 81.69 202 GLU A O 1
ATOM 1640 N N . SER A 1 203 ? 13.711 31.158 6.452 1.00 81.06 203 SER A N 1
ATOM 1641 C CA . SER A 1 203 ? 12.564 32.066 6.573 1.00 81.06 203 SER A CA 1
ATOM 1642 C C . SER A 1 203 ? 11.274 31.488 5.993 1.00 81.06 203 SER A C 1
ATOM 1644 O O . SER A 1 203 ? 10.200 31.739 6.528 1.00 81.06 203 SER A O 1
ATOM 1646 N N . VAL A 1 204 ? 11.372 30.700 4.918 1.00 81.38 204 VAL A N 1
ATOM 1647 C CA . VAL A 1 204 ? 10.223 30.001 4.336 1.00 81.38 204 VAL A CA 1
ATOM 1648 C C . VAL A 1 204 ? 9.904 28.774 5.174 1.00 81.38 204 VAL A C 1
ATOM 1650 O O . VAL A 1 204 ? 8.744 28.571 5.498 1.00 81.38 204 VAL A O 1
ATOM 1653 N N . LYS A 1 205 ? 10.914 27.991 5.581 1.00 82.38 205 LYS A N 1
ATOM 1654 C CA . LYS A 1 205 ? 10.722 26.809 6.439 1.00 82.38 205 LYS A CA 1
ATOM 1655 C C . LYS A 1 205 ? 9.981 27.150 7.736 1.00 82.38 205 LYS A C 1
ATOM 1657 O O . LYS A 1 205 ? 9.115 26.381 8.129 1.00 82.38 205 LYS A O 1
ATOM 1662 N N . ALA A 1 206 ? 10.253 28.311 8.335 1.00 81.75 206 ALA A N 1
ATOM 1663 C CA . ALA A 1 206 ? 9.580 28.786 9.545 1.00 81.75 206 ALA A CA 1
ATOM 1664 C C . ALA A 1 206 ? 8.061 29.004 9.382 1.00 81.75 206 ALA A C 1
ATOM 1666 O O . ALA A 1 206 ? 7.340 28.960 10.372 1.00 81.75 206 ALA A O 1
ATOM 1667 N N . LEU A 1 207 ? 7.568 29.213 8.154 1.00 81.06 207 LEU A N 1
ATOM 1668 C CA . LEU A 1 207 ? 6.133 29.353 7.861 1.00 81.06 207 LEU A CA 1
ATOM 1669 C C . LEU A 1 207 ? 5.411 28.003 7.747 1.00 81.06 207 LEU A C 1
ATOM 1671 O O . LEU A 1 207 ? 4.184 27.970 7.675 1.00 81.06 207 LEU A O 1
ATOM 1675 N N . PHE A 1 208 ? 6.152 26.893 7.691 1.00 81.38 208 PHE A N 1
ATOM 1676 C CA . PHE A 1 208 ? 5.594 25.555 7.539 1.00 81.38 208 PHE A CA 1
ATOM 1677 C C . PHE A 1 208 ? 5.851 24.719 8.783 1.00 81.38 208 PHE A C 1
ATOM 1679 O O . PHE A 1 208 ? 6.921 24.750 9.389 1.00 81.38 208 PHE A O 1
ATOM 1686 N N . ARG A 1 209 ? 4.880 23.873 9.120 1.00 79.94 209 ARG A N 1
ATOM 1687 C CA . ARG A 1 209 ? 5.074 22.859 10.149 1.00 79.94 209 ARG A CA 1
ATOM 1688 C C . ARG A 1 209 ? 5.928 21.718 9.581 1.00 79.94 209 ARG A C 1
ATOM 1690 O O . ARG A 1 209 ? 5.540 21.130 8.568 1.00 79.94 209 ARG A O 1
ATOM 1697 N N . PRO A 1 210 ? 7.079 21.379 10.190 1.00 80.31 210 PRO A N 1
ATOM 1698 C CA . PRO A 1 210 ? 7.914 20.303 9.683 1.00 80.31 210 PRO A CA 1
ATOM 1699 C C . PRO A 1 210 ? 7.239 18.951 9.918 1.00 80.31 210 PRO A C 1
ATOM 1701 O O . PRO A 1 210 ? 6.832 18.625 11.032 1.00 80.31 210 PRO A O 1
ATOM 1704 N N . VAL A 1 211 ? 7.172 18.139 8.863 1.00 79.56 211 VAL A N 1
ATOM 1705 C CA . VAL A 1 211 ? 6.692 16.756 8.925 1.00 79.56 211 VAL A CA 1
ATOM 1706 C C . VAL A 1 211 ? 7.817 15.839 8.466 1.00 79.56 211 VAL A C 1
ATOM 1708 O O . VAL A 1 211 ? 8.197 15.837 7.295 1.00 79.56 211 VAL A O 1
ATOM 1711 N N . VAL A 1 212 ? 8.377 15.066 9.398 1.00 79.19 212 VAL A N 1
ATOM 1712 C CA . VAL A 1 212 ? 9.469 14.132 9.098 1.00 79.19 212 VAL A CA 1
ATOM 1713 C C . VAL A 1 212 ? 8.879 12.811 8.623 1.00 79.19 212 VAL A C 1
ATOM 1715 O O . VAL A 1 212 ? 8.297 12.057 9.403 1.00 79.19 212 VAL A O 1
ATOM 1718 N N . VAL A 1 213 ? 9.059 12.519 7.337 1.00 75.88 213 VAL A N 1
ATOM 1719 C CA . VAL A 1 213 ? 8.625 11.263 6.722 1.00 75.88 213 VAL A CA 1
ATOM 1720 C C . VAL A 1 213 ? 9.828 10.325 6.626 1.00 75.88 213 VAL A C 1
ATOM 1722 O O . VAL A 1 213 ? 10.718 10.524 5.801 1.00 75.88 213 VAL A O 1
ATOM 1725 N N . ILE A 1 214 ? 9.875 9.315 7.495 1.00 78.06 214 ILE A N 1
ATOM 1726 C CA . ILE A 1 214 ? 10.901 8.262 7.468 1.00 78.06 214 ILE A CA 1
ATOM 1727 C C . ILE A 1 214 ? 10.503 7.109 6.539 1.00 78.06 214 ILE A C 1
ATOM 1729 O O . ILE A 1 214 ? 9.352 6.997 6.120 1.00 78.06 214 ILE A O 1
ATOM 1733 N N . VAL A 1 215 ? 11.461 6.236 6.211 1.00 71.00 215 VAL A N 1
ATOM 1734 C CA . VAL A 1 215 ? 11.193 5.036 5.403 1.00 71.00 215 VAL A CA 1
ATOM 1735 C C . VAL A 1 215 ? 10.131 4.181 6.112 1.00 71.00 215 VAL A C 1
ATOM 1737 O O . VAL A 1 215 ? 10.350 3.802 7.264 1.00 71.00 215 VAL A O 1
ATOM 1740 N N . PRO A 1 216 ? 8.991 3.888 5.461 1.00 75.19 216 PRO A N 1
ATOM 1741 C CA . PRO A 1 216 ? 7.917 3.126 6.082 1.00 75.19 216 PRO A CA 1
ATOM 1742 C C . PRO A 1 216 ? 8.299 1.651 6.240 1.00 75.19 216 PRO A C 1
ATOM 1744 O O . PRO A 1 216 ? 9.200 1.149 5.560 1.00 75.19 216 PRO A O 1
ATOM 1747 N N . ASP A 1 217 ? 7.577 0.940 7.107 1.00 83.75 217 ASP A N 1
ATOM 1748 C CA . ASP A 1 217 ? 7.769 -0.497 7.284 1.00 83.75 217 ASP A CA 1
ATOM 1749 C C . ASP A 1 217 ? 7.367 -1.261 6.010 1.00 83.75 217 ASP A C 1
ATOM 1751 O O . ASP A 1 217 ? 6.192 -1.373 5.646 1.00 83.75 217 ASP A O 1
ATOM 1755 N N . LEU A 1 218 ? 8.375 -1.807 5.324 1.00 85.94 218 LEU A N 1
ATOM 1756 C CA . LEU A 1 218 ? 8.196 -2.588 4.104 1.00 85.94 218 LEU A CA 1
ATOM 1757 C C . LEU A 1 218 ? 7.375 -3.859 4.340 1.00 85.94 218 LEU A C 1
ATOM 1759 O O . LEU A 1 218 ? 6.749 -4.339 3.397 1.00 85.94 218 LEU A O 1
ATOM 1763 N N . GLN A 1 219 ? 7.367 -4.412 5.557 1.00 89.44 219 GLN A N 1
ATOM 1764 C CA . GLN A 1 219 ? 6.628 -5.633 5.866 1.00 89.44 219 GLN A CA 1
ATOM 1765 C C . GLN A 1 219 ? 5.125 -5.376 5.863 1.00 89.44 219 GLN A C 1
ATOM 1767 O O . GLN A 1 219 ? 4.402 -6.109 5.193 1.00 89.44 219 GLN A O 1
ATOM 1772 N N . GLN A 1 220 ? 4.667 -4.320 6.541 1.00 87.06 220 GLN A N 1
ATOM 1773 C CA . GLN A 1 220 ? 3.248 -3.953 6.567 1.00 87.06 220 GLN A CA 1
ATOM 1774 C C . GLN A 1 220 ? 2.744 -3.614 5.159 1.00 87.06 220 GLN A C 1
ATOM 1776 O O . GLN A 1 220 ? 1.689 -4.075 4.727 1.00 87.06 220 GLN A O 1
ATOM 1781 N N . ILE A 1 221 ? 3.546 -2.868 4.397 1.00 88.19 221 ILE A N 1
ATOM 1782 C CA . ILE A 1 221 ? 3.213 -2.526 3.015 1.00 88.19 221 ILE A CA 1
ATOM 1783 C C . ILE A 1 221 ? 3.130 -3.781 2.128 1.00 88.19 221 ILE A C 1
ATOM 1785 O O . ILE A 1 221 ? 2.225 -3.897 1.301 1.00 88.19 221 ILE A O 1
ATOM 1789 N N . CYS A 1 222 ? 4.058 -4.724 2.300 1.00 90.75 222 CYS A N 1
ATOM 1790 C CA . CYS A 1 222 ? 4.060 -5.991 1.575 1.00 90.75 222 CYS A CA 1
ATOM 1791 C C . CYS A 1 222 ? 2.844 -6.860 1.930 1.00 90.75 222 CYS A C 1
ATOM 1793 O O . CYS A 1 222 ? 2.205 -7.396 1.030 1.00 90.75 222 CYS A O 1
ATOM 1795 N N . GLU A 1 223 ? 2.482 -6.945 3.214 1.00 91.25 223 GLU A N 1
ATOM 1796 C CA . GLU A 1 223 ? 1.293 -7.664 3.690 1.00 91.25 223 GLU A CA 1
ATOM 1797 C C . GLU A 1 223 ? 0.021 -7.130 3.023 1.00 91.25 223 GLU A C 1
ATOM 1799 O O . GLU A 1 223 ? -0.737 -7.895 2.430 1.00 91.25 223 GLU A O 1
ATOM 1804 N N . ILE A 1 224 ? -0.179 -5.811 3.043 1.00 88.38 224 ILE A N 1
ATOM 1805 C CA . ILE A 1 224 ? -1.369 -5.174 2.465 1.00 88.38 224 ILE A CA 1
ATOM 1806 C C . ILE A 1 224 ? -1.422 -5.367 0.948 1.00 88.38 224 ILE A C 1
ATOM 1808 O O . ILE A 1 224 ? -2.478 -5.671 0.390 1.00 88.38 224 ILE A O 1
ATOM 1812 N N . MET A 1 225 ? -0.281 -5.240 0.267 1.00 88.69 225 MET A N 1
ATOM 1813 C CA . MET A 1 225 ? -0.220 -5.490 -1.171 1.00 88.69 225 MET A CA 1
ATOM 1814 C C . MET A 1 225 ? -0.505 -6.959 -1.513 1.00 88.69 225 MET A C 1
ATOM 1816 O O . MET A 1 225 ? -1.243 -7.212 -2.461 1.00 88.69 225 MET A O 1
ATOM 1820 N N . LEU A 1 226 ? -0.004 -7.920 -0.734 1.00 91.56 226 LEU A N 1
ATOM 1821 C CA . LEU A 1 226 ? -0.310 -9.343 -0.912 1.00 91.56 226 LEU A CA 1
ATOM 1822 C C . LEU A 1 226 ? -1.804 -9.629 -0.721 1.00 91.56 226 LEU A C 1
ATOM 1824 O O . LEU A 1 226 ? -2.400 -10.308 -1.557 1.00 91.56 226 LEU A O 1
ATOM 1828 N N . PHE A 1 227 ? -2.437 -9.051 0.303 1.00 88.38 227 PHE A N 1
ATOM 1829 C CA . PHE A 1 227 ? -3.890 -9.145 0.463 1.00 88.38 227 PHE A CA 1
ATOM 1830 C C . PHE A 1 227 ? -4.629 -8.587 -0.761 1.00 88.38 227 PHE A C 1
ATOM 1832 O O . PHE A 1 227 ? -5.539 -9.235 -1.278 1.00 88.38 227 PHE A O 1
ATOM 1839 N N . SER A 1 228 ? -4.193 -7.438 -1.293 1.00 86.69 228 SER A N 1
ATOM 1840 C CA . SER A 1 228 ? -4.799 -6.823 -2.489 1.00 86.69 228 SER A CA 1
ATOM 1841 C C . SER A 1 228 ? -4.615 -7.628 -3.778 1.00 86.69 228 SER A C 1
ATOM 1843 O O . SER A 1 228 ? -5.314 -7.393 -4.765 1.00 86.69 228 SER A O 1
ATOM 1845 N N . GLU A 1 229 ? -3.695 -8.591 -3.766 1.00 89.00 229 GLU A N 1
ATOM 1846 C CA . GLU A 1 229 ? -3.448 -9.522 -4.865 1.00 89.00 229 GLU A CA 1
ATOM 1847 C C . GLU A 1 229 ? -4.086 -10.901 -4.634 1.00 89.00 229 GLU A C 1
ATOM 1849 O O . GLU A 1 229 ? -3.961 -11.782 -5.487 1.00 89.00 229 GLU A O 1
ATOM 1854 N N . GLY A 1 230 ? -4.820 -11.082 -3.528 1.00 87.62 230 GLY A N 1
ATOM 1855 C CA . GLY A 1 230 ? -5.594 -12.293 -3.256 1.00 87.62 230 GLY A CA 1
ATOM 1856 C C . GLY A 1 230 ? -4.860 -13.367 -2.448 1.00 87.62 230 GLY A C 1
ATOM 1857 O O . GLY A 1 230 ? -5.210 -14.540 -2.558 1.00 87.62 230 GLY A O 1
ATOM 1858 N N . PHE A 1 231 ? -3.831 -13.000 -1.679 1.00 90.94 231 PHE A N 1
ATOM 1859 C CA . PHE A 1 231 ? -3.094 -13.927 -0.816 1.00 90.94 231 PHE A CA 1
ATOM 1860 C C . PHE A 1 231 ? -3.683 -13.933 0.599 1.00 90.94 231 PHE A C 1
ATOM 1862 O O . PHE A 1 231 ? -3.687 -12.900 1.265 1.00 90.94 231 PHE A O 1
ATOM 1869 N N . LEU A 1 232 ? -4.128 -15.092 1.088 1.00 89.25 232 LEU A N 1
ATOM 1870 C CA . LEU A 1 232 ? -4.644 -15.248 2.455 1.00 89.25 232 LEU A CA 1
ATOM 1871 C C . LEU A 1 232 ? -3.509 -15.362 3.486 1.00 89.25 232 LEU A C 1
ATOM 1873 O O . LEU A 1 232 ? -3.626 -14.885 4.611 1.00 89.25 232 LEU A O 1
ATOM 1877 N N . TRP A 1 233 ? -2.364 -15.940 3.105 1.00 90.31 233 TRP A N 1
ATOM 1878 C CA . TRP A 1 233 ? -1.207 -16.151 3.989 1.00 90.31 233 TRP A CA 1
ATOM 1879 C C . TRP A 1 233 ? -0.236 -14.956 3.956 1.00 90.31 233 TRP A C 1
ATOM 1881 O O . TRP A 1 233 ? 0.944 -15.078 4.310 1.00 90.31 233 TRP A O 1
ATOM 1891 N N . ALA A 1 234 ? -0.740 -13.786 3.545 1.00 90.56 234 ALA A N 1
ATOM 1892 C CA . ALA A 1 234 ? 0.012 -12.564 3.276 1.00 90.56 234 ALA A CA 1
ATOM 1893 C C . ALA A 1 234 ? 0.966 -12.167 4.409 1.00 90.56 234 ALA A C 1
ATOM 1895 O O . ALA A 1 234 ? 2.105 -11.803 4.140 1.00 90.56 234 ALA A O 1
ATOM 1896 N N . LYS A 1 235 ? 0.560 -12.304 5.675 1.00 89.00 235 LYS A N 1
ATOM 1897 C CA . LYS A 1 235 ? 1.383 -11.926 6.838 1.00 89.00 235 LYS A CA 1
ATOM 1898 C C . LYS A 1 235 ? 2.688 -12.724 6.938 1.00 89.00 235 LYS A C 1
ATOM 1900 O O . LYS A 1 235 ? 3.766 -12.159 7.134 1.00 89.00 235 LYS A O 1
ATOM 1905 N N . THR A 1 236 ? 2.608 -14.044 6.779 1.00 92.25 236 THR A N 1
ATOM 1906 C CA . THR A 1 236 ? 3.787 -14.925 6.814 1.00 92.25 236 THR A CA 1
ATOM 1907 C C . THR A 1 236 ? 4.661 -14.710 5.581 1.00 92.25 236 THR A C 1
ATOM 1909 O O . THR A 1 236 ? 5.886 -14.623 5.687 1.00 92.25 236 THR A O 1
ATOM 1912 N N . LEU A 1 237 ? 4.030 -14.579 4.414 1.00 92.69 237 LEU A N 1
ATOM 1913 C CA . LEU A 1 237 ? 4.703 -14.366 3.137 1.00 92.69 237 LEU A CA 1
ATOM 1914 C C . LEU A 1 237 ? 5.426 -13.015 3.070 1.00 92.69 237 LEU A C 1
ATOM 1916 O O . LEU A 1 237 ? 6.571 -12.956 2.623 1.00 92.69 237 LEU A O 1
ATOM 1920 N N . ALA A 1 238 ? 4.812 -11.953 3.592 1.00 93.25 238 ALA A N 1
ATOM 1921 C CA . ALA A 1 238 ? 5.398 -10.622 3.670 1.00 93.25 238 ALA A CA 1
ATOM 1922 C C . ALA A 1 238 ? 6.690 -10.632 4.486 1.00 93.25 238 ALA A C 1
ATOM 1924 O O . ALA A 1 238 ? 7.699 -10.091 4.040 1.00 93.25 238 ALA A O 1
ATOM 1925 N N . LYS A 1 239 ? 6.687 -11.316 5.639 1.00 93.06 239 LYS A N 1
ATOM 1926 C CA . LYS A 1 239 ? 7.881 -11.483 6.476 1.00 93.06 239 LYS A CA 1
ATOM 1927 C C . LYS A 1 239 ? 8.996 -12.231 5.741 1.00 93.06 239 LYS A C 1
ATOM 1929 O O . LYS A 1 239 ? 10.144 -11.800 5.785 1.00 93.06 239 LYS A O 1
ATOM 1934 N N . LYS A 1 240 ? 8.683 -13.331 5.043 1.00 92.25 240 LYS A N 1
ATOM 1935 C CA . LYS A 1 240 ? 9.679 -14.058 4.231 1.00 92.25 240 LYS A CA 1
ATOM 1936 C C . LYS A 1 240 ? 10.253 -13.164 3.128 1.00 92.25 240 LYS A C 1
ATOM 1938 O O . LYS A 1 240 ? 11.464 -13.126 2.936 1.00 92.25 240 LYS A O 1
ATOM 1943 N N . MET A 1 241 ? 9.399 -12.413 2.435 1.00 91.31 241 MET A N 1
ATOM 1944 C CA . MET A 1 241 ? 9.798 -11.545 1.327 1.00 91.31 241 MET A CA 1
ATOM 1945 C C . MET A 1 241 ? 10.700 -10.390 1.774 1.00 91.31 241 MET A C 1
ATOM 1947 O O . MET A 1 241 ? 11.719 -10.122 1.137 1.00 91.31 241 MET A O 1
ATOM 1951 N N . THR A 1 242 ? 10.360 -9.709 2.870 1.00 91.88 242 THR A N 1
ATOM 1952 C CA . THR A 1 242 ? 11.190 -8.611 3.382 1.00 91.88 242 THR A CA 1
ATOM 1953 C C . THR A 1 242 ? 12.527 -9.108 3.912 1.00 91.88 242 THR A C 1
ATOM 1955 O O . THR A 1 242 ? 13.546 -8.461 3.674 1.00 91.88 242 THR A O 1
ATOM 1958 N N . VAL A 1 243 ? 12.553 -10.279 4.558 1.00 93.31 243 VAL A N 1
ATOM 1959 C CA . VAL A 1 243 ? 13.799 -10.935 4.975 1.00 93.31 243 VAL A CA 1
ATOM 1960 C C . VAL A 1 243 ? 14.651 -11.302 3.761 1.00 93.31 243 VAL A C 1
ATOM 1962 O O . VAL A 1 243 ? 15.837 -10.987 3.764 1.00 93.31 243 VAL A O 1
ATOM 1965 N N . LEU A 1 244 ? 14.067 -11.864 2.696 1.00 93.00 244 LEU A N 1
ATOM 1966 C CA . LEU A 1 244 ? 14.797 -12.166 1.460 1.00 93.00 244 LEU A CA 1
ATOM 1967 C C . LEU A 1 244 ? 15.468 -10.916 0.883 1.00 93.00 244 LEU A C 1
ATOM 1969 O O . LEU A 1 244 ? 16.651 -10.950 0.567 1.00 93.00 244 LEU A O 1
ATOM 1973 N N . TYR A 1 245 ? 14.739 -9.803 0.762 1.00 92.56 245 TYR A N 1
ATOM 1974 C CA . TYR A 1 245 ? 15.287 -8.564 0.193 1.00 92.56 245 TYR A CA 1
ATOM 1975 C C . TYR A 1 245 ? 16.333 -7.921 1.104 1.00 92.56 245 TYR A C 1
ATOM 1977 O O . TYR A 1 245 ? 17.309 -7.350 0.617 1.00 92.56 245 TYR A O 1
ATOM 1985 N N . LYS A 1 246 ? 16.166 -8.043 2.425 1.00 92.19 246 LYS A N 1
ATOM 1986 C CA . LYS A 1 246 ? 17.179 -7.621 3.392 1.00 92.19 246 LYS A CA 1
ATOM 1987 C C . LYS A 1 246 ? 18.469 -8.431 3.224 1.00 92.19 246 LYS A C 1
ATOM 1989 O O . LYS A 1 246 ? 19.525 -7.827 3.070 1.00 92.19 246 LYS A O 1
ATOM 1994 N N . LEU A 1 247 ? 18.373 -9.763 3.195 1.00 93.50 247 LEU A N 1
ATOM 1995 C CA . LEU A 1 247 ? 19.521 -10.660 3.027 1.00 93.50 247 LEU A CA 1
ATOM 1996 C C . LEU A 1 247 ? 20.181 -10.481 1.658 1.00 93.50 247 LEU A C 1
ATOM 1998 O O . LEU A 1 247 ? 21.399 -10.381 1.585 1.00 93.50 247 LEU A O 1
ATOM 2002 N N . ALA A 1 248 ? 19.397 -10.357 0.586 1.00 93.31 248 ALA A N 1
ATOM 2003 C CA . ALA A 1 248 ? 19.914 -10.121 -0.759 1.00 93.31 248 ALA A CA 1
ATOM 2004 C C . ALA A 1 248 ? 20.713 -8.811 -0.837 1.00 93.31 248 ALA A C 1
ATOM 2006 O O . ALA A 1 248 ? 21.796 -8.777 -1.407 1.00 93.31 248 ALA A O 1
ATOM 2007 N N . ARG A 1 249 ? 20.233 -7.739 -0.198 1.00 91.88 249 ARG A N 1
ATOM 2008 C CA . ARG A 1 249 ? 20.961 -6.464 -0.130 1.00 91.88 249 ARG A CA 1
ATOM 2009 C C . ARG A 1 249 ? 22.273 -6.560 0.661 1.00 91.88 249 ARG A C 1
ATOM 2011 O O . ARG A 1 249 ? 23.192 -5.791 0.395 1.00 91.88 249 ARG A O 1
ATOM 2018 N N . GLU A 1 250 ? 22.330 -7.430 1.664 1.00 93.38 250 GLU A N 1
ATOM 2019 C CA . GLU A 1 250 ? 23.488 -7.589 2.553 1.00 93.38 250 GLU A CA 1
ATOM 2020 C C . GLU A 1 250 ? 24.531 -8.576 2.006 1.00 93.38 250 GLU A C 1
ATOM 2022 O O . GLU A 1 250 ? 25.720 -8.379 2.248 1.00 93.38 250 GLU A O 1
ATOM 2027 N N . GLN A 1 251 ? 24.105 -9.610 1.273 1.00 93.31 251 GLN A N 1
ATOM 2028 C CA . GLN A 1 251 ? 24.966 -10.716 0.835 1.00 93.31 251 GLN A CA 1
ATOM 2029 C C . GLN A 1 251 ? 25.355 -10.673 -0.646 1.00 93.31 251 GLN A C 1
ATOM 2031 O O . GLN A 1 251 ? 26.402 -11.212 -0.998 1.00 93.31 251 GLN A O 1
ATOM 2036 N N . LEU A 1 252 ? 24.539 -10.069 -1.516 1.00 94.38 252 LEU A N 1
ATOM 2037 C CA . LEU A 1 252 ? 24.869 -9.967 -2.941 1.00 94.38 252 LEU A CA 1
ATOM 2038 C C . LEU A 1 252 ? 25.869 -8.838 -3.201 1.00 94.38 252 LEU A C 1
ATOM 2040 O O . LEU A 1 252 ? 26.035 -7.913 -2.396 1.00 94.38 252 LEU A O 1
ATOM 2044 N N . SER A 1 253 ? 26.518 -8.889 -4.364 1.00 93.81 253 SER A N 1
ATOM 2045 C CA . SER A 1 253 ? 27.443 -7.839 -4.776 1.00 93.81 253 SER A CA 1
ATOM 2046 C C . SER A 1 253 ? 26.751 -6.466 -4.884 1.00 93.81 253 SER A C 1
ATOM 2048 O O . SER A 1 253 ? 25.575 -6.337 -5.236 1.00 93.81 253 SER A O 1
ATOM 2050 N N . LYS A 1 254 ? 27.482 -5.391 -4.565 1.00 92.75 254 LYS A N 1
ATOM 2051 C CA . LYS A 1 254 ? 26.947 -4.021 -4.608 1.00 92.75 254 LYS A CA 1
ATOM 2052 C C . LYS A 1 254 ? 26.968 -3.481 -6.036 1.00 92.75 254 LYS A C 1
ATOM 2054 O O . LYS A 1 254 ? 27.943 -2.861 -6.449 1.00 92.75 254 LYS A O 1
ATOM 2059 N N . GLN A 1 255 ? 25.874 -3.681 -6.765 1.00 91.38 255 GLN A N 1
ATOM 2060 C CA . GLN A 1 255 ? 25.692 -3.142 -8.113 1.00 91.38 255 GLN A CA 1
ATOM 2061 C C . GLN A 1 255 ? 24.786 -1.907 -8.121 1.00 91.38 255 GLN A C 1
ATOM 2063 O O . GLN A 1 255 ? 23.763 -1.867 -7.441 1.00 91.38 255 GLN A O 1
ATOM 2068 N N . HIS A 1 256 ? 25.105 -0.909 -8.953 1.00 88.69 256 HIS A N 1
ATOM 2069 C CA . HIS A 1 256 ? 24.300 0.319 -9.070 1.00 88.69 256 HIS A CA 1
ATOM 2070 C C . HIS A 1 256 ? 22.871 0.086 -9.587 1.00 88.69 256 HIS A C 1
ATOM 2072 O O . HIS A 1 256 ? 21.986 0.895 -9.326 1.00 88.69 256 HIS A O 1
ATOM 2078 N N . HIS A 1 257 ? 22.651 -0.994 -10.339 1.00 89.75 257 HIS A N 1
ATOM 2079 C CA . HIS A 1 257 ? 21.357 -1.333 -10.935 1.00 89.75 257 HIS A CA 1
ATOM 2080 C C . HIS A 1 257 ? 20.498 -2.252 -10.052 1.00 89.75 257 HIS A C 1
ATOM 2082 O O . HIS A 1 257 ? 19.364 -2.560 -10.422 1.00 89.75 257 HIS A O 1
ATOM 2088 N N . TYR A 1 258 ? 21.005 -2.698 -8.898 1.00 92.44 258 TYR A N 1
ATOM 2089 C CA . TYR A 1 258 ? 20.216 -3.497 -7.964 1.00 92.44 258 TYR A CA 1
ATOM 2090 C C . TYR A 1 258 ? 19.224 -2.601 -7.220 1.00 92.44 258 TYR A C 1
ATOM 2092 O O . TYR A 1 258 ? 19.607 -1.669 -6.515 1.00 92.44 258 TYR A O 1
ATOM 2100 N N . ASP A 1 259 ? 17.935 -2.905 -7.367 1.00 88.31 259 ASP A N 1
ATOM 2101 C CA . ASP A 1 259 ? 16.843 -2.211 -6.683 1.00 88.31 259 ASP A CA 1
ATOM 2102 C C . ASP A 1 259 ? 16.081 -3.208 -5.802 1.00 88.31 259 ASP A C 1
ATOM 2104 O O . ASP A 1 259 ? 15.298 -4.020 -6.292 1.00 88.31 259 ASP A O 1
ATOM 2108 N N . PHE A 1 260 ? 16.312 -3.128 -4.490 1.00 89.12 260 PHE A N 1
ATOM 2109 C CA . PHE A 1 260 ? 15.556 -3.852 -3.458 1.00 89.12 260 PHE A CA 1
ATOM 2110 C C . PHE A 1 260 ? 14.563 -2.930 -2.730 1.00 89.12 260 PHE A C 1
ATOM 2112 O O . PHE A 1 260 ? 14.110 -3.233 -1.626 1.00 89.12 260 PHE A O 1
ATOM 2119 N N . GLY A 1 261 ? 14.261 -1.765 -3.310 1.00 86.31 261 GLY A N 1
ATOM 2120 C CA . GLY A 1 261 ? 13.336 -0.792 -2.752 1.00 86.31 261 GLY A CA 1
ATOM 2121 C C . GLY A 1 261 ? 11.866 -1.139 -2.997 1.00 86.31 261 GLY A C 1
ATOM 2122 O O . GLY A 1 261 ? 11.504 -2.122 -3.649 1.00 86.31 261 GLY A O 1
ATOM 2123 N N . LEU A 1 262 ? 10.986 -0.263 -2.508 1.00 83.81 262 LEU A N 1
ATOM 2124 C CA . LEU A 1 262 ? 9.535 -0.458 -2.558 1.00 83.81 262 LEU A CA 1
ATOM 2125 C C . LEU A 1 262 ? 8.980 -0.603 -3.987 1.00 83.81 262 LEU A C 1
ATOM 2127 O O . LEU A 1 262 ? 7.999 -1.309 -4.205 1.00 83.81 262 LEU A O 1
ATOM 2131 N N . ARG A 1 263 ? 9.605 0.039 -4.981 1.00 86.12 263 ARG A N 1
ATOM 2132 C CA . ARG A 1 263 ? 9.174 -0.035 -6.387 1.00 86.12 263 ARG A CA 1
ATOM 2133 C C . ARG A 1 263 ? 9.393 -1.426 -6.977 1.00 86.12 263 ARG A C 1
ATOM 2135 O O . ARG A 1 263 ? 8.506 -1.958 -7.647 1.00 86.12 263 ARG A O 1
ATOM 2142 N N . ALA A 1 264 ? 10.560 -2.010 -6.713 1.00 87.25 264 ALA A N 1
ATOM 2143 C CA . ALA A 1 264 ? 10.861 -3.373 -7.118 1.00 87.25 264 ALA A CA 1
ATOM 2144 C C . ALA A 1 264 ? 9.920 -4.356 -6.415 1.00 87.25 264 ALA A C 1
ATOM 2146 O O . ALA A 1 264 ? 9.324 -5.202 -7.076 1.00 87.25 264 ALA A O 1
ATOM 2147 N N . LEU A 1 265 ? 9.705 -4.173 -5.108 1.00 87.12 265 LEU A N 1
ATOM 2148 C CA . LEU A 1 265 ? 8.782 -4.979 -4.309 1.00 87.12 265 LEU A CA 1
ATOM 2149 C C . LEU A 1 265 ? 7.349 -4.928 -4.869 1.00 87.12 265 LEU A C 1
ATOM 2151 O O . LEU A 1 265 ? 6.761 -5.972 -5.135 1.00 87.12 265 LEU A O 1
ATOM 2155 N N . LYS A 1 266 ? 6.823 -3.730 -5.158 1.00 87.31 266 LYS A N 1
ATOM 2156 C CA . LYS A 1 266 ? 5.500 -3.550 -5.778 1.00 87.31 266 LYS A CA 1
ATOM 2157 C C . LYS A 1 266 ? 5.379 -4.292 -7.110 1.00 87.31 266 LYS A C 1
ATOM 2159 O O . LYS A 1 266 ? 4.363 -4.927 -7.363 1.00 87.31 266 LYS A O 1
ATOM 2164 N N . SER A 1 267 ? 6.410 -4.223 -7.952 1.00 89.38 267 SER A N 1
ATOM 2165 C CA . SER A 1 267 ? 6.404 -4.884 -9.265 1.00 89.38 267 SER A CA 1
ATOM 2166 C C . SER A 1 267 ? 6.319 -6.408 -9.134 1.00 89.38 267 SER A C 1
ATOM 2168 O O . SER A 1 267 ? 5.564 -7.044 -9.866 1.00 89.38 267 SER A O 1
ATOM 2170 N N . VAL A 1 268 ? 7.034 -6.987 -8.162 1.00 91.75 268 VAL A N 1
ATOM 2171 C CA . VAL A 1 268 ? 6.959 -8.427 -7.874 1.00 91.75 268 VAL A CA 1
ATOM 2172 C C . VAL A 1 268 ? 5.576 -8.828 -7.372 1.00 91.75 268 VAL A C 1
ATOM 2174 O O . VAL A 1 268 ? 5.047 -9.840 -7.821 1.00 91.75 268 VAL A O 1
ATOM 2177 N N . LEU A 1 269 ? 4.979 -8.048 -6.469 1.00 90.88 269 LEU A N 1
ATOM 2178 C CA . LEU A 1 269 ? 3.674 -8.379 -5.893 1.00 90.88 269 LEU A CA 1
ATOM 2179 C C . LEU A 1 269 ? 2.551 -8.348 -6.932 1.00 90.88 269 LEU A C 1
ATOM 2181 O O . LEU A 1 269 ? 1.754 -9.280 -6.984 1.00 90.88 269 LEU A O 1
ATOM 2185 N N . VAL A 1 270 ? 2.548 -7.348 -7.818 1.00 88.75 270 VAL A N 1
ATOM 2186 C CA . VAL A 1 270 ? 1.581 -7.279 -8.927 1.00 88.75 270 VAL A CA 1
ATOM 2187 C C . VAL A 1 270 ? 1.705 -8.509 -9.833 1.00 88.75 270 VAL A C 1
ATOM 2189 O O . VAL A 1 270 ? 0.700 -9.137 -10.167 1.00 88.75 270 VAL A O 1
ATOM 2192 N N . MET A 1 271 ? 2.936 -8.914 -10.172 1.00 89.44 271 MET A N 1
ATOM 2193 C CA . MET A 1 271 ? 3.171 -10.136 -10.948 1.00 89.44 271 MET A CA 1
ATOM 2194 C C . MET A 1 271 ? 2.713 -11.394 -10.194 1.00 89.44 271 MET A C 1
ATOM 2196 O O . MET A 1 271 ? 2.113 -12.290 -10.788 1.00 89.44 271 MET A O 1
ATOM 2200 N N . ALA A 1 272 ? 2.965 -11.472 -8.886 1.00 91.00 272 ALA A N 1
ATOM 2201 C CA . ALA A 1 272 ? 2.536 -12.593 -8.054 1.00 91.00 272 ALA A CA 1
ATOM 2202 C C . ALA A 1 272 ? 1.006 -12.738 -8.053 1.00 91.00 272 ALA A C 1
ATOM 2204 O O . ALA A 1 272 ? 0.498 -13.853 -8.164 1.00 91.00 272 ALA A O 1
ATOM 2205 N N . GLY A 1 273 ? 0.273 -11.624 -8.009 1.00 89.00 273 GLY A N 1
ATOM 2206 C CA . GLY A 1 273 ? -1.182 -11.621 -8.135 1.00 89.00 273 GLY A CA 1
ATOM 2207 C C . GLY A 1 273 ? -1.679 -12.096 -9.497 1.00 89.00 273 GLY A C 1
ATOM 2208 O O . GLY A 1 273 ? -2.628 -12.877 -9.578 1.00 89.00 273 GLY A O 1
ATOM 2209 N N . GLU A 1 274 ? -1.028 -11.682 -10.586 1.00 87.00 274 GLU A N 1
ATOM 2210 C CA . GLU A 1 274 ? -1.340 -12.187 -11.930 1.00 87.00 274 GLU A CA 1
ATOM 2211 C C . GLU A 1 274 ? -1.121 -13.699 -12.036 1.00 87.00 274 GLU A C 1
ATOM 2213 O O . GLU A 1 274 ? -1.999 -14.416 -12.523 1.00 87.00 274 GLU A O 1
ATOM 2218 N N . LEU A 1 275 ? 0.001 -14.196 -11.508 1.00 87.62 275 LEU A N 1
ATOM 2219 C CA . LEU A 1 275 ? 0.300 -15.627 -11.456 1.00 87.62 275 LEU A CA 1
ATOM 2220 C C . LEU A 1 275 ? -0.700 -16.393 -10.582 1.00 87.62 275 LEU A C 1
ATOM 2222 O O . LEU A 1 275 ? -1.128 -17.479 -10.970 1.00 87.62 275 LEU A O 1
ATOM 2226 N N . LYS A 1 276 ? -1.123 -15.831 -9.442 1.00 86.31 276 LYS A N 1
ATOM 2227 C CA . LYS A 1 276 ? -2.124 -16.461 -8.569 1.00 86.31 276 LYS A CA 1
ATOM 2228 C C . LYS A 1 276 ? -3.471 -16.610 -9.276 1.00 86.31 276 LYS A C 1
ATOM 2230 O O . LYS A 1 276 ? -4.111 -17.651 -9.152 1.00 86.31 276 LYS A O 1
ATOM 2235 N N . ARG A 1 277 ? -3.877 -15.610 -10.064 1.00 84.75 277 ARG A N 1
ATOM 2236 C CA . ARG A 1 277 ? -5.119 -15.651 -10.856 1.00 84.75 277 ARG A CA 1
ATOM 2237 C C . ARG A 1 277 ? -5.036 -16.627 -12.027 1.00 84.75 277 ARG A C 1
ATOM 2239 O O . ARG A 1 277 ? -6.008 -17.319 -12.308 1.00 84.75 277 ARG A O 1
ATOM 2246 N N . GLY A 1 278 ? -3.886 -16.696 -12.697 1.00 81.88 278 GLY A N 1
ATOM 2247 C CA . GLY A 1 278 ? -3.648 -17.647 -13.786 1.00 81.88 278 GLY A CA 1
ATOM 2248 C C . GLY A 1 278 ? -3.436 -19.092 -13.322 1.00 81.88 278 GLY A C 1
ATOM 2249 O O . GLY A 1 278 ? -3.450 -20.005 -14.143 1.00 81.88 278 GLY A O 1
ATOM 2250 N N . SER A 1 279 ? -3.194 -19.327 -12.031 1.00 81.62 279 SER A N 1
ATOM 2251 C CA . SER A 1 279 ? -2.898 -20.653 -11.474 1.00 81.62 279 SER A CA 1
ATOM 2252 C C . SER A 1 279 ? -3.421 -20.772 -10.039 1.00 81.62 279 SER A C 1
ATOM 2254 O O . SER A 1 279 ? -2.653 -20.841 -9.077 1.00 81.62 279 SER A O 1
ATOM 2256 N N . SER A 1 280 ? -4.749 -20.790 -9.895 1.00 75.38 280 SER A N 1
ATOM 2257 C CA . SER A 1 280 ? -5.437 -20.774 -8.596 1.00 75.38 280 SER A CA 1
ATOM 2258 C C . SER A 1 280 ? -5.113 -21.981 -7.707 1.00 75.38 280 SER A C 1
ATOM 2260 O O . SER A 1 280 ? -5.048 -21.821 -6.487 1.00 75.38 280 SER A O 1
ATOM 2262 N N . GLU A 1 281 ? -4.838 -23.143 -8.306 1.00 80.81 281 GLU A N 1
ATOM 2263 C CA . GLU A 1 281 ? -4.529 -24.410 -7.621 1.00 80.81 281 GLU A CA 1
ATOM 2264 C C . GLU A 1 281 ? -3.145 -24.442 -6.953 1.00 80.81 281 GLU A C 1
ATOM 2266 O O . GLU A 1 281 ? -2.898 -25.257 -6.062 1.00 80.81 281 GLU A O 1
ATOM 2271 N N . LEU A 1 282 ? -2.226 -23.554 -7.349 1.00 83.62 282 LEU A N 1
ATOM 2272 C CA . LEU A 1 282 ? -0.891 -23.514 -6.760 1.00 83.62 282 LEU A CA 1
ATOM 2273 C C . LEU A 1 282 ? -0.921 -22.909 -5.351 1.00 83.62 282 LEU A C 1
ATOM 2275 O O . LEU A 1 282 ? -1.603 -21.911 -5.073 1.00 83.62 282 LEU A O 1
ATOM 2279 N N . LYS A 1 283 ? -0.104 -23.495 -4.467 1.00 87.94 283 LYS A N 1
ATOM 2280 C CA . LYS A 1 283 ? 0.152 -22.962 -3.124 1.00 87.94 283 LYS A CA 1
ATOM 2281 C C . LYS A 1 283 ? 0.726 -21.549 -3.219 1.00 87.94 283 LYS A C 1
ATOM 2283 O O . LYS A 1 283 ? 1.608 -21.287 -4.036 1.00 87.94 283 LYS A O 1
ATOM 2288 N N . GLU A 1 284 ? 0.263 -20.661 -2.345 1.00 90.25 284 GLU A N 1
ATOM 2289 C CA . GLU A 1 284 ? 0.665 -19.249 -2.329 1.00 90.25 284 GLU A CA 1
ATOM 2290 C C . GLU A 1 284 ? 2.183 -19.054 -2.183 1.00 90.25 284 GLU A C 1
ATOM 2292 O O . GLU A 1 284 ? 2.757 -18.232 -2.896 1.00 90.25 284 GLU A O 1
ATOM 2297 N N . ASP A 1 285 ? 2.850 -19.864 -1.348 1.00 89.50 285 ASP A N 1
ATOM 2298 C CA . ASP A 1 285 ? 4.314 -19.839 -1.205 1.00 89.50 285 ASP A CA 1
ATOM 2299 C C . ASP A 1 285 ? 5.036 -20.086 -2.544 1.00 89.50 285 ASP A C 1
ATOM 2301 O O . ASP A 1 285 ? 6.021 -19.417 -2.854 1.00 89.50 285 ASP A O 1
ATOM 2305 N N . VAL A 1 286 ? 4.533 -21.019 -3.364 1.00 88.25 286 VAL A N 1
ATOM 2306 C CA . VAL A 1 286 ? 5.128 -21.362 -4.669 1.00 88.25 286 VAL A CA 1
ATOM 2307 C C . VAL A 1 286 ? 4.934 -20.221 -5.659 1.00 88.25 286 VAL A C 1
ATOM 2309 O O . VAL A 1 286 ? 5.858 -19.874 -6.394 1.00 88.25 286 VAL A O 1
ATOM 2312 N N . VAL A 1 287 ? 3.743 -19.617 -5.667 1.00 89.88 287 VAL A N 1
ATOM 2313 C CA . VAL A 1 287 ? 3.427 -18.486 -6.547 1.00 89.88 287 VAL A CA 1
ATOM 2314 C C . VAL A 1 287 ? 4.325 -17.293 -6.229 1.00 89.88 287 VAL A C 1
ATOM 2316 O O . VAL A 1 287 ? 4.912 -16.709 -7.143 1.00 89.88 287 VAL A O 1
ATOM 2319 N N . LEU A 1 288 ? 4.484 -16.960 -4.945 1.00 90.69 288 LEU A N 1
ATOM 2320 C CA . LEU A 1 288 ? 5.331 -15.847 -4.530 1.00 90.69 288 LEU A CA 1
ATOM 2321 C C . LEU A 1 288 ? 6.811 -16.117 -4.818 1.00 90.69 288 LEU A C 1
ATOM 2323 O O . LEU A 1 288 ? 7.491 -15.245 -5.359 1.00 90.69 288 LEU A O 1
ATOM 2327 N N . MET A 1 289 ? 7.306 -17.321 -4.513 1.00 89.50 289 MET A N 1
ATOM 2328 C CA . MET A 1 289 ? 8.686 -17.711 -4.821 1.00 89.50 289 MET A CA 1
ATOM 2329 C C . MET A 1 289 ? 8.973 -17.602 -6.322 1.00 89.50 289 MET A C 1
ATOM 2331 O O . MET A 1 289 ? 9.994 -17.039 -6.723 1.00 89.50 289 MET A O 1
ATOM 2335 N N . ARG A 1 290 ? 8.041 -18.063 -7.163 1.00 87.44 290 ARG A N 1
ATOM 2336 C CA . ARG A 1 290 ? 8.152 -17.953 -8.618 1.00 87.44 290 ARG A CA 1
ATOM 2337 C C . ARG A 1 290 ? 8.221 -16.498 -9.074 1.00 87.44 290 ARG A C 1
ATOM 2339 O O . ARG A 1 290 ? 9.112 -16.164 -9.849 1.00 87.44 290 ARG A O 1
ATOM 2346 N N . ALA A 1 291 ? 7.327 -15.640 -8.584 1.00 90.56 291 ALA A N 1
ATOM 2347 C CA . ALA A 1 291 ? 7.333 -14.217 -8.922 1.00 90.56 291 ALA A CA 1
ATOM 2348 C C . ALA A 1 291 ? 8.654 -13.545 -8.510 1.00 90.56 291 ALA A C 1
ATOM 2350 O O . ALA A 1 291 ? 9.254 -12.815 -9.297 1.00 90.56 291 ALA A O 1
ATOM 2351 N N . LEU A 1 292 ? 9.142 -13.841 -7.300 1.00 90.69 292 LEU A N 1
ATOM 2352 C CA . LEU A 1 292 ? 10.415 -13.339 -6.779 1.00 90.69 292 LEU A CA 1
ATOM 2353 C C . LEU A 1 292 ? 11.601 -13.764 -7.640 1.00 90.69 292 LEU A C 1
ATOM 2355 O O . LEU A 1 292 ? 12.462 -12.940 -7.947 1.00 90.69 292 LEU A O 1
ATOM 2359 N N . ARG A 1 293 ? 11.647 -15.033 -8.041 1.00 89.00 293 ARG A N 1
ATOM 2360 C CA . ARG A 1 293 ? 12.698 -15.565 -8.905 1.00 89.00 293 ARG A CA 1
ATOM 2361 C C . ARG A 1 293 ? 12.646 -14.922 -10.289 1.00 89.00 293 ARG A C 1
ATOM 2363 O O . ARG A 1 293 ? 13.638 -14.353 -10.738 1.00 89.00 293 ARG A O 1
ATOM 2370 N N . ASP A 1 294 ? 11.495 -14.988 -10.951 1.00 87.75 294 ASP A N 1
ATOM 2371 C CA . ASP A 1 294 ? 11.349 -14.597 -12.354 1.00 87.75 294 ASP A CA 1
ATOM 2372 C C . ASP A 1 294 ? 11.570 -13.079 -12.546 1.00 87.75 294 ASP A C 1
ATOM 2374 O O . ASP A 1 294 ? 12.107 -12.663 -13.573 1.00 87.75 294 ASP A O 1
ATOM 2378 N N . MET A 1 295 ? 11.250 -12.248 -11.544 1.00 88.69 295 MET A N 1
ATOM 2379 C CA . MET A 1 295 ? 11.469 -10.797 -11.613 1.00 88.69 295 MET A CA 1
ATOM 2380 C C . MET A 1 295 ? 12.876 -10.319 -11.269 1.00 88.69 295 MET A C 1
ATOM 2382 O O . MET A 1 295 ? 13.266 -9.225 -11.695 1.00 88.69 295 MET A O 1
ATOM 2386 N N . ASN A 1 296 ? 13.615 -11.078 -10.464 1.00 90.12 296 ASN A N 1
ATOM 2387 C CA . ASN A 1 296 ? 14.919 -10.643 -9.974 1.00 90.12 296 ASN A CA 1
ATOM 2388 C C . ASN A 1 296 ? 16.076 -11.282 -10.745 1.00 90.12 296 ASN A C 1
ATOM 2390 O O . ASN A 1 296 ? 17.046 -10.587 -11.033 1.00 90.12 296 ASN A O 1
ATOM 2394 N N . LEU A 1 297 ? 15.953 -12.544 -11.178 1.00 89.19 297 LEU A N 1
ATOM 2395 C CA . LEU A 1 297 ? 17.024 -13.232 -11.909 1.00 89.19 297 LEU A CA 1
ATOM 2396 C C . LEU A 1 297 ? 17.543 -12.478 -13.147 1.00 89.19 297 LEU A C 1
ATOM 2398 O O . LEU A 1 297 ? 18.759 -12.410 -13.298 1.00 89.19 297 LEU A O 1
ATOM 2402 N N . PRO A 1 298 ? 16.701 -11.865 -14.009 1.00 90.12 298 PRO A N 1
ATOM 2403 C CA . PRO A 1 298 ? 17.198 -11.147 -15.187 1.00 90.12 298 PRO A CA 1
ATOM 2404 C C . PRO A 1 298 ? 18.028 -9.897 -14.862 1.00 90.12 298 PRO A C 1
ATOM 2406 O O . PRO A 1 298 ? 18.642 -9.330 -15.760 1.00 90.12 298 PRO A O 1
ATOM 2409 N N . LYS A 1 299 ? 17.998 -9.429 -13.608 1.00 90.81 299 LYS A N 1
ATOM 2410 C CA . LYS A 1 299 ? 18.679 -8.209 -13.160 1.00 90.81 299 LYS A CA 1
ATOM 2411 C C . LYS A 1 299 ? 20.021 -8.490 -12.494 1.00 90.81 299 LYS A C 1
ATOM 2413 O O . LYS A 1 299 ? 20.767 -7.544 -12.275 1.00 90.81 299 LYS A O 1
ATOM 2418 N N . PHE A 1 300 ? 20.296 -9.739 -12.124 1.00 93.00 300 PHE A N 1
ATOM 2419 C CA . PHE A 1 300 ? 21.500 -10.095 -11.383 1.00 93.00 300 PHE A CA 1
ATOM 2420 C C . PHE A 1 300 ? 22.666 -10.425 -12.302 1.00 93.00 300 PHE A C 1
ATOM 2422 O O . PHE A 1 300 ? 22.492 -10.963 -13.398 1.00 93.00 300 PHE A O 1
ATOM 2429 N N . VAL A 1 301 ? 23.873 -10.131 -11.821 1.00 93.81 301 VAL A N 1
ATOM 2430 C CA . VAL A 1 301 ? 25.097 -10.643 -12.437 1.00 93.81 301 VAL A CA 1
ATOM 2431 C C . VAL A 1 301 ? 25.184 -12.153 -12.229 1.00 93.81 301 VAL A C 1
ATOM 2433 O O . VAL A 1 301 ? 24.642 -12.697 -11.267 1.00 93.81 301 VAL A O 1
ATOM 2436 N N . PHE A 1 302 ? 25.886 -12.838 -13.129 1.00 92.44 302 PHE A N 1
ATOM 2437 C CA . PHE A 1 302 ? 25.950 -14.301 -13.152 1.00 92.44 302 PHE A CA 1
ATOM 2438 C C . PHE A 1 302 ? 26.404 -14.919 -11.816 1.00 92.44 302 PHE A C 1
ATOM 2440 O O . PHE A 1 302 ? 25.846 -15.924 -11.388 1.00 92.44 302 PHE A O 1
ATOM 2447 N N . GLU A 1 303 ? 27.369 -14.295 -11.138 1.00 92.88 303 GLU A N 1
ATOM 2448 C CA . GLU A 1 303 ? 27.934 -14.770 -9.865 1.00 92.88 303 GLU A CA 1
ATOM 2449 C C . GLU A 1 303 ? 26.947 -14.688 -8.687 1.00 92.88 303 GLU A C 1
ATOM 2451 O O . GLU A 1 303 ? 26.992 -15.519 -7.784 1.00 92.88 303 GLU A O 1
ATOM 2456 N N . ASP A 1 304 ? 26.017 -13.729 -8.716 1.00 94.69 304 ASP A N 1
ATOM 2457 C CA . ASP A 1 304 ? 25.033 -13.506 -7.649 1.00 94.69 304 ASP A CA 1
ATOM 2458 C C . ASP A 1 304 ? 23.799 -14.416 -7.784 1.00 94.69 304 ASP A C 1
ATOM 2460 O O . ASP A 1 304 ? 23.052 -14.615 -6.823 1.00 94.69 304 ASP A O 1
ATOM 2464 N N . VAL A 1 305 ? 23.570 -14.996 -8.968 1.00 92.25 305 VAL A N 1
ATOM 2465 C CA . VAL A 1 305 ? 22.404 -15.853 -9.239 1.00 92.25 305 VAL A CA 1
ATOM 2466 C C . VAL A 1 305 ? 22.358 -17.088 -8.322 1.00 92.25 305 VAL A C 1
ATOM 2468 O O . VAL A 1 305 ? 21.308 -17.312 -7.711 1.00 92.25 305 VAL A O 1
ATOM 2471 N N . PRO A 1 306 ? 23.438 -17.883 -8.160 1.00 92.25 306 PRO A N 1
ATOM 2472 C CA . PRO A 1 306 ? 23.433 -19.025 -7.246 1.00 92.25 306 PRO A CA 1
ATOM 2473 C C . PRO A 1 306 ? 23.212 -18.622 -5.785 1.00 92.25 306 PRO A C 1
ATOM 2475 O O . PRO A 1 306 ? 22.482 -19.309 -5.073 1.00 92.25 306 PRO A O 1
ATOM 2478 N N . LEU A 1 307 ? 23.786 -17.492 -5.353 1.00 93.38 307 LEU A N 1
ATOM 2479 C CA . LEU A 1 307 ? 23.622 -16.970 -3.993 1.00 93.38 307 LEU A CA 1
ATOM 2480 C C . LEU A 1 307 ? 22.155 -16.629 -3.714 1.00 93.38 307 LEU A C 1
ATOM 2482 O O . LEU A 1 307 ? 21.589 -17.061 -2.712 1.00 93.38 307 LEU A O 1
ATOM 2486 N N . PHE A 1 308 ? 21.507 -15.916 -4.638 1.00 93.38 308 PHE A N 1
ATOM 2487 C CA . PHE A 1 308 ? 20.095 -15.568 -4.504 1.00 93.38 308 PHE A CA 1
ATOM 2488 C C . PHE A 1 308 ? 19.177 -16.797 -4.510 1.00 93.38 308 PHE A C 1
ATOM 2490 O O . PHE A 1 308 ? 18.216 -16.853 -3.742 1.00 93.38 308 PHE A O 1
ATOM 2497 N N . LEU A 1 309 ? 19.469 -17.801 -5.343 1.00 91.00 309 LEU A N 1
ATOM 2498 C CA . LEU A 1 309 ? 18.720 -19.061 -5.341 1.00 91.00 309 LEU A CA 1
ATOM 2499 C C . LEU A 1 309 ? 18.894 -19.829 -4.022 1.00 91.00 309 LEU A C 1
ATOM 2501 O O . LEU A 1 309 ? 17.920 -20.405 -3.539 1.00 91.00 309 LEU A O 1
ATOM 2505 N N . GLY A 1 310 ? 20.084 -19.779 -3.414 1.00 91.31 310 GLY A N 1
ATOM 2506 C CA . GLY A 1 310 ? 20.328 -20.294 -2.064 1.00 91.31 310 GLY A CA 1
ATOM 2507 C C . GLY A 1 310 ? 19.434 -19.620 -1.022 1.00 91.31 310 GLY A C 1
ATOM 2508 O O . GLY A 1 310 ? 18.691 -20.300 -0.319 1.00 91.31 310 GLY A O 1
ATOM 2509 N N . LEU A 1 311 ? 19.390 -18.282 -1.016 1.00 92.81 311 LEU A N 1
ATOM 2510 C CA . LEU A 1 311 ? 18.521 -17.515 -0.111 1.00 92.81 311 LEU A CA 1
ATOM 2511 C C . LEU A 1 311 ? 17.030 -17.839 -0.292 1.00 92.81 311 LEU A C 1
ATOM 2513 O O . LEU A 1 311 ? 16.275 -17.878 0.682 1.00 92.81 311 LEU A O 1
ATOM 2517 N N . ILE A 1 312 ? 16.588 -18.073 -1.533 1.00 91.19 312 ILE A N 1
ATOM 2518 C CA . ILE A 1 312 ? 15.222 -18.535 -1.806 1.00 91.19 312 ILE A CA 1
ATOM 2519 C C . ILE A 1 312 ? 14.994 -19.922 -1.203 1.00 91.19 312 ILE A C 1
ATOM 2521 O O . ILE A 1 312 ? 13.974 -20.120 -0.547 1.00 91.19 312 ILE A O 1
ATOM 2525 N N . SER A 1 313 ? 15.916 -20.864 -1.410 1.00 89.50 313 SER A N 1
ATOM 2526 C CA . SER A 1 313 ? 15.796 -22.233 -0.899 1.00 89.50 313 SER A CA 1
ATOM 2527 C C . SER A 1 313 ? 15.728 -22.276 0.630 1.00 89.50 313 SER A C 1
ATOM 2529 O O . SER A 1 313 ? 14.957 -23.059 1.184 1.00 89.50 313 SER A O 1
ATOM 2531 N N . ASP A 1 314 ? 16.476 -21.408 1.311 1.00 90.19 314 ASP A N 1
ATOM 2532 C CA . ASP A 1 314 ? 16.473 -21.315 2.775 1.00 90.19 314 ASP A CA 1
ATOM 2533 C C . ASP A 1 314 ? 15.132 -20.799 3.324 1.00 90.19 314 ASP A C 1
ATOM 2535 O O . ASP A 1 314 ? 14.634 -21.276 4.345 1.00 90.19 314 ASP A O 1
ATOM 2539 N N . LEU A 1 315 ? 14.515 -19.826 2.643 1.00 88.69 315 LEU A N 1
ATOM 2540 C CA . LEU A 1 315 ? 13.239 -19.226 3.060 1.00 88.69 315 LEU A CA 1
ATOM 2541 C C . LEU A 1 315 ? 12.005 -20.011 2.589 1.00 88.69 315 LEU A C 1
ATOM 2543 O O . LEU A 1 315 ? 10.927 -19.903 3.189 1.00 88.69 315 LEU A O 1
ATOM 2547 N N . PHE A 1 316 ? 12.152 -20.793 1.522 1.00 86.56 316 PHE A N 1
ATOM 2548 C CA . PHE A 1 316 ? 11.104 -21.586 0.887 1.00 86.56 316 PHE A CA 1
ATOM 2549 C C . PHE A 1 316 ? 11.575 -23.037 0.658 1.00 86.56 316 PHE A C 1
ATOM 2551 O O . PHE A 1 316 ? 11.724 -23.465 -0.491 1.00 86.56 316 PHE A O 1
ATOM 2558 N N . PRO A 1 317 ? 11.800 -23.816 1.733 1.00 83.31 317 PRO A N 1
ATOM 2559 C CA . PRO A 1 317 ? 12.357 -25.160 1.622 1.00 83.31 317 PRO A CA 1
ATOM 2560 C C . PRO A 1 317 ? 11.393 -26.120 0.911 1.00 83.31 317 PRO A C 1
ATOM 2562 O O . PRO A 1 317 ? 10.187 -26.114 1.163 1.00 83.31 317 PRO A O 1
ATOM 2565 N N . GLY A 1 318 ? 11.936 -26.980 0.044 1.00 71.62 318 GLY A N 1
ATOM 2566 C CA . GLY A 1 318 ? 11.186 -28.060 -0.610 1.00 71.62 318 GLY A CA 1
ATOM 2567 C C . GLY A 1 318 ? 10.203 -27.613 -1.699 1.00 71.62 318 GLY A C 1
ATOM 2568 O O . GLY A 1 318 ? 9.297 -28.372 -2.043 1.00 71.62 318 GLY A O 1
ATOM 2569 N N . LEU A 1 319 ? 10.343 -26.392 -2.229 1.00 69.25 319 LEU A N 1
ATOM 2570 C CA . LEU A 1 319 ? 9.515 -25.891 -3.328 1.00 69.25 319 LEU A CA 1
ATOM 2571 C C . LEU A 1 319 ? 10.268 -25.959 -4.662 1.00 69.25 319 LEU A C 1
ATOM 2573 O O . LEU A 1 319 ? 10.943 -25.011 -5.056 1.00 69.25 319 LEU A O 1
ATOM 2577 N N . ASP A 1 320 ? 10.085 -27.046 -5.408 1.00 63.25 320 ASP A N 1
ATOM 2578 C CA . ASP A 1 320 ? 10.530 -27.116 -6.801 1.00 63.25 320 ASP A CA 1
ATOM 2579 C C . ASP A 1 320 ? 9.486 -26.462 -7.711 1.00 63.25 320 ASP A C 1
ATOM 2581 O O . ASP A 1 320 ? 8.438 -27.035 -8.010 1.00 63.25 320 ASP A O 1
ATOM 2585 N N . CYS A 1 321 ? 9.758 -25.236 -8.167 1.00 61.56 321 CYS A N 1
ATOM 2586 C CA . CYS A 1 321 ? 8.952 -24.612 -9.214 1.00 61.56 321 CYS A CA 1
ATOM 2587 C C . CYS A 1 321 ? 9.654 -24.780 -10.568 1.00 61.56 321 CYS A C 1
ATOM 2589 O O . CYS A 1 321 ? 10.608 -24.042 -10.847 1.00 61.56 321 CYS A O 1
ATOM 2591 N N . PRO A 1 322 ? 9.184 -25.670 -11.456 1.00 61.69 322 PRO A N 1
ATOM 2592 C CA . PRO A 1 322 ? 9.766 -25.800 -12.782 1.00 61.69 322 PRO A CA 1
ATOM 2593 C C . PRO A 1 322 ? 9.627 -24.484 -13.556 1.00 61.69 322 PRO A C 1
ATOM 2595 O O . PRO A 1 322 ? 8.659 -23.730 -13.405 1.00 61.69 322 PRO A O 1
ATOM 2598 N N . ARG A 1 323 ? 10.627 -24.177 -14.386 1.00 64.38 323 ARG A N 1
ATOM 2599 C CA . ARG A 1 323 ? 10.580 -23.021 -15.283 1.00 64.38 323 ARG A CA 1
ATOM 2600 C C . ARG A 1 323 ? 9.503 -23.277 -16.334 1.00 64.38 323 ARG A C 1
ATOM 2602 O O . ARG A 1 323 ? 9.663 -24.152 -17.181 1.00 64.38 323 ARG A O 1
ATOM 2609 N N . VAL A 1 324 ? 8.423 -22.504 -16.295 1.00 64.62 324 VAL A N 1
ATOM 2610 C CA . VAL A 1 324 ? 7.379 -22.580 -17.320 1.00 64.62 324 VAL A CA 1
ATOM 2611 C C . VAL A 1 324 ? 7.932 -21.965 -18.599 1.00 64.62 324 VAL A C 1
ATOM 2613 O O . VAL A 1 324 ? 8.252 -20.777 -18.643 1.00 64.62 324 VAL A O 1
ATOM 2616 N N . ARG A 1 325 ? 8.098 -22.791 -19.631 1.00 59.28 325 ARG A N 1
ATOM 2617 C CA . ARG A 1 325 ? 8.326 -22.307 -20.993 1.00 59.28 325 ARG A CA 1
ATOM 2618 C C . ARG A 1 325 ? 6.976 -21.901 -21.577 1.00 59.28 325 ARG A C 1
ATOM 2620 O O . ARG A 1 325 ? 5.968 -22.525 -21.262 1.00 59.28 325 ARG A O 1
ATOM 2627 N N . TYR A 1 326 ? 6.979 -20.892 -22.440 1.00 67.38 326 TYR A N 1
ATOM 2628 C CA . TYR A 1 326 ? 5.833 -20.532 -23.272 1.00 67.38 326 TYR A CA 1
ATOM 2629 C C . TYR A 1 326 ? 6.177 -20.910 -24.719 1.00 67.38 326 TYR A C 1
ATOM 2631 O O . TYR A 1 326 ? 6.720 -20.074 -25.438 1.00 67.38 326 TYR A O 1
ATOM 2639 N N . PRO A 1 327 ? 5.949 -22.166 -25.152 1.00 65.19 327 PRO A N 1
ATOM 2640 C CA . PRO A 1 327 ? 6.378 -22.624 -26.475 1.00 65.19 327 PRO A CA 1
ATOM 2641 C C . PRO A 1 327 ? 5.757 -21.778 -27.590 1.00 65.19 327 PRO A C 1
ATOM 2643 O O . PRO A 1 327 ? 6.471 -21.268 -28.442 1.00 65.19 327 PRO A O 1
ATOM 2646 N N . SER A 1 328 ? 4.457 -21.489 -27.475 1.00 75.75 328 SER A N 1
ATOM 2647 C CA . SER A 1 328 ? 3.731 -20.630 -28.413 1.00 75.75 328 SER A CA 1
ATOM 2648 C C . SER A 1 328 ? 4.220 -19.179 -28.438 1.00 75.75 328 SER A C 1
ATOM 2650 O O . SER A 1 328 ? 4.023 -18.494 -29.435 1.00 75.75 328 SER A O 1
ATOM 2652 N N . PHE A 1 329 ? 4.834 -18.686 -27.355 1.00 74.19 329 PHE A N 1
ATOM 2653 C CA . PHE A 1 329 ? 5.375 -17.327 -27.309 1.00 74.19 329 PHE A CA 1
ATOM 2654 C C . PHE A 1 329 ? 6.674 -17.224 -28.100 1.00 74.19 329 PHE A C 1
ATOM 2656 O O . PHE A 1 329 ? 6.854 -16.241 -28.802 1.00 74.19 329 PHE A O 1
ATOM 2663 N N . ASN A 1 330 ? 7.555 -18.225 -28.027 1.00 73.06 330 ASN A N 1
ATOM 2664 C CA . ASN A 1 330 ? 8.793 -18.215 -28.807 1.00 73.06 330 ASN A CA 1
ATOM 2665 C C . ASN A 1 330 ? 8.485 -18.237 -30.309 1.00 73.06 330 ASN A C 1
ATOM 2667 O O . ASN A 1 330 ? 8.979 -17.380 -31.038 1.00 73.06 330 ASN A O 1
ATOM 2671 N N . ASP A 1 331 ? 7.578 -19.121 -30.731 1.00 74.00 331 ASP A N 1
ATOM 2672 C CA . ASP A 1 331 ? 7.132 -19.211 -32.125 1.00 74.00 331 ASP A CA 1
ATOM 2673 C C . ASP A 1 331 ? 6.460 -17.899 -32.585 1.00 74.00 331 ASP A C 1
ATOM 2675 O O . ASP A 1 331 ? 6.678 -17.423 -33.700 1.00 74.00 331 ASP A O 1
ATOM 2679 N N . ALA A 1 332 ? 5.673 -17.258 -31.710 1.00 77.25 332 ALA A N 1
ATOM 2680 C CA . ALA A 1 332 ? 5.053 -15.964 -31.992 1.00 77.25 332 ALA A CA 1
ATOM 2681 C C . ALA A 1 332 ? 6.066 -14.809 -32.037 1.00 77.25 332 ALA A C 1
ATOM 2683 O O . ALA A 1 332 ? 5.921 -13.916 -32.866 1.00 77.25 332 ALA A O 1
ATOM 2684 N N . VAL A 1 333 ? 7.091 -14.802 -31.181 1.00 75.25 333 VAL A N 1
ATOM 2685 C CA . VAL A 1 333 ? 8.167 -13.798 -31.201 1.00 75.25 333 VAL A CA 1
ATOM 2686 C C . VAL A 1 333 ? 8.958 -13.903 -32.499 1.00 75.25 333 VAL A C 1
ATOM 2688 O O . VAL A 1 333 ? 9.218 -12.878 -33.120 1.00 75.25 333 VAL A O 1
ATOM 2691 N N . GLU A 1 334 ? 9.280 -15.115 -32.953 1.00 70.88 334 GLU A N 1
ATOM 2692 C CA . GLU A 1 334 ? 9.938 -15.333 -34.247 1.00 70.88 334 GLU A CA 1
ATOM 2693 C C . GLU A 1 334 ? 9.087 -14.810 -35.416 1.00 70.88 334 GLU A C 1
ATOM 2695 O O . GLU A 1 334 ? 9.614 -14.158 -36.318 1.00 70.88 334 GLU A O 1
ATOM 2700 N N . GLN A 1 335 ? 7.763 -14.991 -35.368 1.00 72.75 335 GLN A N 1
ATOM 2701 C CA . GLN A 1 335 ? 6.844 -14.413 -36.357 1.00 72.75 335 GLN A CA 1
ATOM 2702 C C . GLN A 1 335 ? 6.734 -12.879 -36.261 1.00 72.75 335 GLN A C 1
ATOM 2704 O O . GLN A 1 335 ? 6.706 -12.196 -37.286 1.00 72.75 335 GLN A O 1
ATOM 2709 N N . VAL A 1 336 ? 6.682 -12.317 -35.048 1.00 69.31 336 VAL A N 1
ATOM 2710 C CA . VAL A 1 336 ? 6.535 -10.871 -34.789 1.00 69.31 336 VAL A CA 1
ATOM 2711 C C . VAL A 1 336 ? 7.815 -10.094 -35.086 1.00 69.31 336 VAL A C 1
ATOM 2713 O O . VAL A 1 336 ? 7.731 -8.967 -35.562 1.00 69.31 336 VAL A O 1
ATOM 2716 N N . LEU A 1 337 ? 8.998 -10.679 -34.886 1.00 65.25 337 LEU A N 1
ATOM 2717 C CA . LEU A 1 337 ? 10.266 -10.097 -35.344 1.00 65.25 337 LEU A CA 1
ATOM 2718 C C . LEU A 1 337 ? 10.315 -9.946 -36.877 1.00 65.25 337 LEU A C 1
ATOM 2720 O O . LEU A 1 337 ? 11.101 -9.150 -37.385 1.00 65.25 337 LEU A O 1
ATOM 2724 N N . GLY A 1 338 ? 9.448 -10.657 -37.608 1.00 64.12 338 GLY A N 1
ATOM 2725 C CA . GLY A 1 338 ? 9.196 -10.449 -39.035 1.00 64.12 338 GLY A CA 1
ATOM 2726 C C . GLY A 1 338 ? 8.261 -9.274 -39.363 1.00 64.12 338 GLY A C 1
ATOM 2727 O O . GLY A 1 338 ? 8.112 -8.931 -40.537 1.00 64.12 338 GLY A O 1
ATOM 2728 N N . LEU A 1 339 ? 7.628 -8.636 -38.369 1.00 67.19 339 LEU A N 1
ATOM 2729 C CA . LEU A 1 339 ? 6.798 -7.445 -38.563 1.00 67.19 339 LEU A CA 1
ATOM 2730 C C . LEU A 1 339 ? 7.665 -6.187 -38.643 1.00 67.19 339 LEU A C 1
ATOM 2732 O O . LEU A 1 339 ? 8.620 -5.993 -37.889 1.00 67.19 339 LEU A O 1
ATOM 2736 N N . THR A 1 340 ? 7.298 -5.284 -39.550 1.00 65.38 340 THR A N 1
ATOM 2737 C CA . THR A 1 340 ? 8.008 -4.021 -39.756 1.00 65.38 340 THR A CA 1
ATOM 2738 C C . THR A 1 340 ? 7.858 -3.110 -38.534 1.00 65.38 340 THR A C 1
ATOM 2740 O O . THR A 1 340 ? 6.873 -2.390 -38.397 1.00 65.38 340 THR A O 1
ATOM 2743 N N . THR A 1 341 ? 8.849 -3.122 -37.643 1.00 70.94 341 THR A N 1
ATOM 2744 C CA . THR A 1 341 ? 8.919 -2.207 -36.496 1.00 70.94 341 THR A CA 1
ATOM 2745 C C . THR A 1 341 ? 9.658 -0.936 -36.907 1.00 70.94 341 THR A C 1
ATOM 2747 O O . THR A 1 341 ? 10.804 -0.998 -37.353 1.00 70.94 341 THR A O 1
ATOM 2750 N N . LYS A 1 342 ? 9.029 0.236 -36.754 1.00 74.31 342 LYS A N 1
ATOM 2751 C CA . LYS A 1 342 ? 9.721 1.520 -36.939 1.00 74.31 342 LYS A CA 1
ATOM 2752 C C . LYS A 1 342 ? 10.620 1.786 -35.733 1.00 74.31 342 LYS A C 1
ATOM 2754 O O . LYS A 1 342 ? 10.134 2.052 -34.638 1.00 74.31 342 LYS A O 1
ATOM 2759 N N . LEU A 1 343 ? 11.928 1.712 -35.945 1.00 80.69 343 LEU A N 1
ATOM 2760 C CA . LEU A 1 343 ? 12.945 2.021 -34.944 1.00 80.69 343 LEU A CA 1
ATOM 2761 C C . LEU A 1 343 ? 13.489 3.433 -35.167 1.00 80.69 343 LEU A C 1
ATOM 2763 O O . LEU A 1 343 ? 13.896 3.779 -36.274 1.00 80.69 343 LEU A O 1
ATOM 2767 N N . TYR A 1 344 ? 13.539 4.222 -34.096 1.00 82.94 344 TYR A N 1
ATOM 2768 C CA . TYR A 1 344 ? 14.212 5.518 -34.067 1.00 82.94 344 TYR A CA 1
ATOM 2769 C C . TYR A 1 344 ? 15.452 5.388 -33.183 1.00 82.94 344 TYR A C 1
ATOM 2771 O O . TYR A 1 344 ? 15.341 5.224 -31.969 1.00 82.94 344 TYR A O 1
ATOM 2779 N N . ILE A 1 345 ? 16.636 5.419 -33.793 1.00 87.25 345 ILE A N 1
ATOM 2780 C CA . ILE A 1 345 ? 17.909 5.341 -33.070 1.00 87.25 345 ILE A CA 1
ATOM 2781 C C . ILE A 1 345 ? 18.330 6.765 -32.713 1.00 87.25 345 ILE A C 1
ATOM 2783 O O . ILE A 1 345 ? 18.569 7.584 -33.597 1.00 87.25 345 ILE A O 1
ATOM 2787 N N . LEU A 1 346 ? 18.429 7.055 -31.417 1.00 88.38 346 LEU A N 1
ATOM 2788 C CA . LEU A 1 346 ? 18.829 8.362 -30.903 1.00 88.38 346 LEU A CA 1
ATOM 2789 C C . LEU A 1 346 ? 19.966 8.197 -29.895 1.00 88.38 346 LEU A C 1
ATOM 2791 O O . LEU A 1 346 ? 19.865 7.397 -28.967 1.00 88.38 346 LEU A O 1
ATOM 2795 N N . ASN A 1 347 ? 21.028 8.990 -30.049 1.00 90.19 347 ASN A N 1
ATOM 2796 C CA . ASN A 1 347 ? 22.046 9.138 -29.015 1.00 90.19 347 ASN A CA 1
ATOM 2797 C C . ASN A 1 347 ? 21.685 10.342 -28.125 1.00 90.19 347 ASN A C 1
ATOM 2799 O O . ASN A 1 347 ? 21.893 11.479 -28.551 1.00 90.19 347 ASN A O 1
ATOM 2803 N N . PRO A 1 348 ? 21.196 10.136 -26.887 1.00 88.75 348 PRO A N 1
ATOM 2804 C CA . PRO A 1 348 ? 20.774 11.236 -26.020 1.00 88.75 348 PRO A CA 1
ATOM 2805 C C . PRO A 1 348 ? 21.934 12.140 -25.581 1.00 88.75 348 PRO A C 1
ATOM 2807 O O . PRO A 1 348 ? 21.688 13.235 -25.093 1.00 88.75 348 PRO A O 1
ATOM 2810 N N . LYS A 1 349 ? 23.192 11.703 -25.744 1.00 91.12 349 LYS A N 1
ATOM 2811 C CA . LYS A 1 349 ? 24.386 12.507 -25.437 1.00 91.12 349 LYS A CA 1
ATOM 2812 C C . LYS A 1 349 ? 24.878 13.350 -26.616 1.00 91.12 349 LYS A C 1
ATOM 2814 O O . LYS A 1 349 ? 25.818 14.116 -26.442 1.00 91.12 349 LYS A O 1
ATOM 2819 N N . ALA A 1 350 ? 24.300 13.179 -27.806 1.00 91.12 350 ALA A N 1
ATOM 2820 C CA . ALA A 1 350 ? 24.683 13.953 -28.987 1.00 91.12 350 ALA A CA 1
ATOM 2821 C C . ALA A 1 350 ? 24.072 15.365 -29.002 1.00 91.12 350 ALA A C 1
ATOM 2823 O O . ALA A 1 350 ? 24.512 16.202 -29.781 1.00 91.12 350 ALA A O 1
ATOM 2824 N N . VAL A 1 351 ? 23.073 15.620 -28.156 1.00 90.25 351 VAL A N 1
ATOM 2825 C CA . VAL A 1 351 ? 22.370 16.901 -28.027 1.00 90.25 351 VAL A CA 1
ATOM 2826 C C . VAL A 1 351 ? 22.317 17.323 -26.563 1.00 90.25 351 VAL A C 1
ATOM 2828 O O . VAL A 1 351 ? 22.481 16.496 -25.661 1.00 90.25 351 VAL A O 1
ATOM 2831 N N . SER A 1 352 ? 22.087 18.610 -26.310 1.00 91.00 352 SER A N 1
ATOM 2832 C CA . SER A 1 352 ? 21.870 19.094 -24.946 1.00 91.00 352 SER A CA 1
ATOM 2833 C C . SER A 1 352 ? 20.547 18.573 -24.364 1.00 91.00 352 SER A C 1
ATOM 2835 O O . SER A 1 352 ? 19.634 18.180 -25.087 1.00 91.00 352 SER A O 1
ATOM 2837 N N . VAL A 1 353 ? 20.408 18.600 -23.033 1.00 86.62 353 VAL A N 1
ATOM 2838 C CA . VAL A 1 353 ? 19.160 18.199 -22.346 1.00 86.62 353 VAL A CA 1
ATOM 2839 C C . VAL A 1 353 ? 17.974 19.059 -22.800 1.00 86.62 353 VAL A C 1
ATOM 2841 O O . VAL A 1 353 ? 16.866 18.546 -22.951 1.00 86.62 353 VAL A O 1
ATOM 2844 N N . ILE A 1 354 ? 18.224 20.346 -23.056 1.00 89.06 354 ILE A N 1
ATOM 2845 C CA . ILE A 1 354 ? 17.226 21.301 -23.545 1.00 89.06 354 ILE A CA 1
ATOM 2846 C C . ILE A 1 354 ? 16.769 20.921 -24.952 1.00 89.06 354 ILE A C 1
ATOM 2848 O O . ILE A 1 354 ? 15.575 20.814 -25.196 1.00 89.06 354 ILE A O 1
ATOM 2852 N N . GLU A 1 355 ? 17.696 20.645 -25.867 1.00 90.00 355 GLU A N 1
ATOM 2853 C CA . GLU A 1 355 ? 17.349 20.223 -27.230 1.00 90.00 355 GLU A CA 1
ATOM 2854 C C . GLU A 1 355 ? 16.715 18.828 -27.260 1.00 90.00 355 GLU A C 1
ATOM 2856 O O . GLU A 1 355 ? 15.915 18.528 -28.142 1.00 90.00 355 GLU A O 1
ATOM 2861 N N . LEU A 1 356 ? 17.045 17.963 -26.299 1.00 91.06 356 LEU A N 1
ATOM 2862 C CA . LEU A 1 356 ? 16.477 16.625 -26.203 1.00 91.06 356 LEU A CA 1
ATOM 2863 C C . LEU A 1 356 ? 15.004 16.655 -25.776 1.00 91.06 356 LEU A C 1
ATOM 2865 O O . LEU A 1 356 ? 14.172 16.035 -26.439 1.00 91.06 356 LEU A O 1
ATOM 2869 N N . TYR A 1 357 ? 14.683 17.356 -24.683 1.00 89.19 357 TYR A N 1
ATOM 2870 C CA . TYR A 1 357 ? 13.352 17.329 -24.057 1.00 89.19 357 TYR A CA 1
ATOM 2871 C C . TYR A 1 357 ? 12.479 18.549 -24.378 1.00 89.19 357 TYR A C 1
ATOM 2873 O O . TYR A 1 357 ? 11.252 18.431 -24.410 1.00 89.19 357 TYR A O 1
ATOM 2881 N N . GLY A 1 358 ? 13.095 19.689 -24.671 1.00 90.00 358 GLY A N 1
ATOM 2882 C CA . GLY A 1 358 ? 12.441 20.986 -24.792 1.00 90.00 358 GLY A CA 1
ATOM 2883 C C . GLY A 1 358 ? 12.622 21.848 -23.544 1.00 90.00 358 GLY A C 1
ATOM 2884 O O . GLY A 1 358 ? 13.094 21.386 -22.501 1.00 90.00 358 GLY A O 1
ATOM 2885 N N . ILE A 1 359 ? 12.250 23.120 -23.657 1.00 89.12 359 ILE A N 1
ATOM 2886 C CA . ILE A 1 359 ? 12.317 24.096 -22.565 1.00 89.12 359 ILE A CA 1
ATOM 2887 C C . ILE A 1 359 ? 11.117 25.040 -22.617 1.00 89.12 359 ILE A C 1
ATOM 2889 O O . ILE A 1 359 ? 10.676 25.446 -23.692 1.00 89.12 359 ILE A O 1
ATOM 2893 N N . LEU A 1 360 ? 10.604 25.389 -21.436 1.00 85.38 360 LEU A N 1
ATOM 2894 C CA . LEU A 1 360 ? 9.652 26.479 -21.258 1.00 85.38 360 LEU A CA 1
ATOM 2895 C C . LEU A 1 360 ? 10.435 27.757 -20.976 1.00 85.38 360 LEU A C 1
ATOM 2897 O O . LEU A 1 360 ? 11.162 27.816 -19.981 1.00 85.38 360 LEU A O 1
ATOM 2901 N N . ASP A 1 361 ? 10.270 28.772 -21.812 1.00 82.12 361 ASP A N 1
ATOM 2902 C CA . ASP A 1 361 ? 10.829 30.089 -21.535 1.00 82.12 361 ASP A CA 1
ATOM 2903 C C . ASP A 1 361 ? 10.020 30.752 -20.399 1.00 82.12 361 ASP A C 1
ATOM 2905 O O . ASP A 1 361 ? 8.810 30.953 -20.533 1.00 82.12 361 ASP A O 1
ATOM 2909 N N . PRO A 1 362 ? 10.638 31.082 -19.251 1.00 77.81 362 PRO A N 1
ATOM 2910 C CA . PRO A 1 362 ? 9.926 31.652 -18.108 1.00 77.81 362 PRO A CA 1
ATOM 2911 C C . PRO A 1 362 ? 9.433 33.089 -18.342 1.00 77.81 362 PRO A C 1
ATOM 2913 O O . PRO A 1 362 ? 8.551 33.543 -17.616 1.00 77.81 362 PRO A O 1
ATOM 2916 N N . SER A 1 363 ? 9.991 33.804 -19.323 1.00 81.00 363 SER A N 1
ATOM 2917 C CA . SER A 1 363 ? 9.648 35.195 -19.633 1.00 81.00 363 SER A CA 1
ATOM 2918 C C . SER A 1 363 ? 8.500 35.303 -20.634 1.00 81.00 363 SER A C 1
ATOM 2920 O O . SER A 1 363 ? 7.543 36.038 -20.394 1.00 81.00 363 SER A O 1
ATOM 2922 N N . THR A 1 364 ? 8.553 34.531 -21.718 1.00 85.06 364 THR A N 1
ATOM 2923 C CA . THR A 1 364 ? 7.513 34.519 -22.758 1.00 85.06 364 THR A CA 1
ATOM 2924 C C . THR A 1 364 ? 6.401 33.516 -22.456 1.00 85.06 364 THR A C 1
ATOM 2926 O O . THR A 1 364 ? 5.294 33.656 -22.966 1.00 85.06 364 THR A O 1
ATOM 2929 N N . ARG A 1 365 ? 6.666 32.538 -21.575 1.00 81.75 365 ARG A N 1
ATOM 2930 C CA . ARG A 1 365 ? 5.820 31.360 -21.304 1.00 81.75 365 ARG A CA 1
ATOM 2931 C C . ARG A 1 365 ? 5.610 30.471 -22.534 1.00 81.75 365 ARG A C 1
ATOM 2933 O O . ARG A 1 365 ? 4.706 29.635 -22.522 1.00 81.75 365 ARG A O 1
ATOM 2940 N N . ASP A 1 366 ? 6.465 30.607 -23.544 1.00 85.75 366 ASP A N 1
ATOM 2941 C CA . ASP A 1 366 ? 6.430 29.790 -24.750 1.00 85.75 366 ASP A CA 1
ATOM 2942 C C . ASP A 1 366 ? 7.221 28.494 -24.564 1.00 85.75 366 ASP A C 1
ATOM 2944 O O . ASP A 1 366 ? 8.306 28.459 -23.976 1.00 85.75 366 ASP A O 1
ATOM 2948 N N . TRP A 1 367 ? 6.660 27.401 -25.078 1.00 86.81 367 TRP A N 1
ATOM 2949 C CA . TRP A 1 367 ? 7.288 26.086 -25.051 1.00 86.81 367 TRP A CA 1
ATOM 2950 C C . TRP A 1 367 ? 8.040 25.823 -26.355 1.00 86.81 367 TRP A C 1
ATOM 2952 O O . TRP A 1 367 ? 7.450 25.846 -27.435 1.00 86.81 367 TRP A O 1
ATOM 2962 N N . THR A 1 368 ? 9.330 25.509 -26.248 1.00 89.75 368 THR A N 1
ATOM 2963 C CA . THR A 1 368 ? 10.134 25.016 -27.372 1.00 89.75 368 THR A CA 1
ATOM 2964 C C . THR A 1 368 ? 10.269 23.502 -27.269 1.00 89.75 368 THR A C 1
ATOM 2966 O O . THR A 1 368 ? 10.779 22.989 -26.273 1.00 89.75 368 THR A O 1
ATOM 2969 N N . ASP A 1 369 ? 9.822 22.778 -28.296 1.00 89.62 369 ASP A N 1
ATOM 2970 C CA . ASP A 1 369 ? 9.870 21.316 -28.319 1.00 89.62 369 ASP A CA 1
ATOM 2971 C C . ASP A 1 369 ? 11.284 20.765 -28.530 1.00 89.62 369 ASP A C 1
ATOM 2973 O O . ASP A 1 369 ? 12.042 21.243 -29.373 1.00 89.62 369 ASP A O 1
ATOM 2977 N N . GLY A 1 370 ? 11.606 19.690 -27.806 1.00 90.88 370 GLY A N 1
ATOM 2978 C CA . GLY A 1 370 ? 12.822 18.912 -28.023 1.00 90.88 370 GLY A CA 1
ATOM 2979 C C . GLY A 1 370 ? 12.673 17.809 -29.075 1.00 90.88 370 GLY A C 1
ATOM 2980 O O . GLY A 1 370 ? 11.570 17.418 -29.471 1.00 90.88 370 GLY A O 1
ATOM 2981 N N . VAL A 1 371 ? 13.808 17.243 -29.486 1.00 90.94 371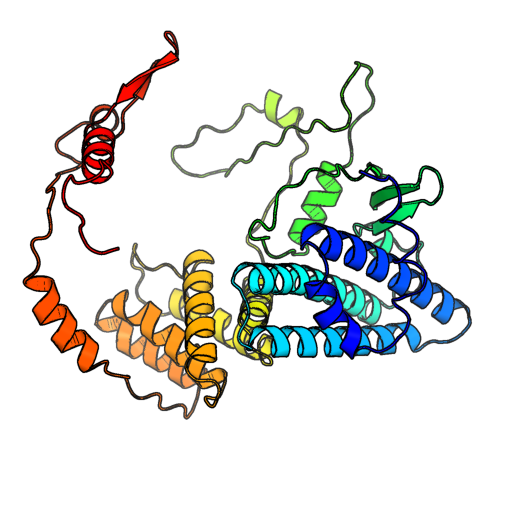 VAL A N 1
ATOM 2982 C CA . VAL A 1 371 ? 13.910 16.138 -30.452 1.00 90.94 371 VAL A CA 1
ATOM 2983 C C . VAL A 1 371 ? 13.083 14.926 -30.014 1.00 90.94 371 VAL A C 1
ATOM 2985 O O . VAL A 1 371 ? 12.365 14.348 -30.832 1.00 90.94 371 VAL A O 1
ATOM 2988 N N . LEU A 1 372 ? 13.127 14.555 -28.729 1.00 90.69 372 LEU A N 1
ATOM 2989 C CA . LEU A 1 372 ? 12.366 13.416 -28.211 1.00 90.69 372 LEU A CA 1
ATOM 2990 C C . LEU A 1 372 ? 10.858 13.677 -28.267 1.00 90.69 372 LEU A C 1
ATOM 2992 O O . LEU A 1 372 ? 10.100 12.801 -28.679 1.00 90.69 372 LEU A O 1
ATOM 2996 N N . SER A 1 373 ? 10.429 14.882 -27.889 1.00 87.50 373 SER A N 1
ATOM 2997 C CA . SER A 1 373 ? 9.024 15.300 -27.911 1.00 87.50 373 SER A CA 1
ATOM 2998 C C . SER A 1 373 ? 8.456 15.262 -29.333 1.00 87.50 373 SER A C 1
ATOM 3000 O O . SER A 1 373 ? 7.351 14.761 -29.541 1.00 87.50 373 SER A O 1
ATOM 3002 N N . ASN A 1 374 ? 9.242 15.690 -30.325 1.00 88.94 374 ASN A N 1
ATOM 3003 C CA . ASN A 1 374 ? 8.868 15.610 -31.737 1.00 88.94 374 ASN A CA 1
ATOM 3004 C C . ASN A 1 374 ? 8.766 14.162 -32.229 1.00 88.94 374 ASN A C 1
ATOM 3006 O O . ASN A 1 374 ? 7.733 13.785 -32.780 1.00 88.94 374 ASN A O 1
ATOM 3010 N N . ILE A 1 375 ? 9.778 13.324 -31.969 1.00 89.44 375 ILE A N 1
ATOM 3011 C CA . ILE A 1 375 ? 9.737 11.894 -32.326 1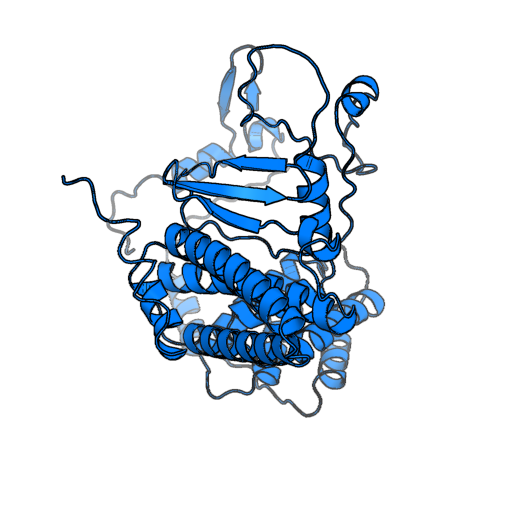.00 89.44 375 ILE A CA 1
ATOM 3012 C C . ILE A 1 375 ? 8.517 11.218 -31.687 1.00 89.44 375 ILE A C 1
ATOM 3014 O O . ILE A 1 375 ? 7.793 10.484 -32.355 1.00 89.44 375 ILE A O 1
ATOM 3018 N N . PHE A 1 376 ? 8.245 11.495 -30.410 1.00 88.38 376 PHE A N 1
ATOM 3019 C CA . PHE A 1 376 ? 7.107 10.919 -29.702 1.00 88.38 376 PHE A CA 1
ATOM 3020 C C . PHE A 1 376 ? 5.767 11.361 -30.304 1.00 88.38 376 PHE A C 1
ATOM 3022 O O . PHE A 1 376 ? 4.859 10.542 -30.442 1.00 88.38 376 PHE A O 1
ATOM 3029 N N . ARG A 1 377 ? 5.631 12.628 -30.711 1.00 86.75 377 ARG A N 1
ATOM 3030 C CA . ARG A 1 377 ? 4.434 13.099 -31.421 1.00 86.75 377 ARG A CA 1
ATOM 3031 C C . ARG A 1 377 ? 4.270 12.414 -32.772 1.00 86.75 377 ARG A C 1
ATOM 3033 O O . ARG A 1 377 ? 3.163 11.981 -33.065 1.00 86.75 377 ARG A O 1
ATOM 3040 N N . GLU A 1 378 ? 5.340 12.265 -33.552 1.00 85.75 378 GLU A N 1
ATOM 3041 C CA . GLU A 1 378 ? 5.295 11.544 -34.833 1.00 85.75 378 GLU A CA 1
ATOM 3042 C C . GLU A 1 378 ? 4.865 10.083 -34.659 1.00 85.75 378 GLU A C 1
ATOM 3044 O O . GLU A 1 378 ? 4.043 9.594 -35.429 1.00 85.75 378 GLU A O 1
ATOM 3049 N N . ILE A 1 379 ? 5.361 9.399 -33.622 1.00 85.38 379 ILE A N 1
ATOM 3050 C CA . ILE A 1 379 ? 4.983 8.009 -33.318 1.00 85.38 379 ILE A CA 1
ATOM 3051 C C . ILE A 1 379 ? 3.492 7.891 -32.970 1.00 85.38 379 ILE A C 1
ATOM 3053 O O . ILE A 1 379 ? 2.863 6.895 -33.313 1.00 85.38 379 ILE A O 1
ATOM 3057 N N . ASN A 1 380 ? 2.920 8.897 -32.304 1.00 84.44 380 ASN A N 1
ATOM 3058 C CA . ASN A 1 380 ? 1.512 8.895 -31.901 1.00 84.44 380 ASN A CA 1
ATOM 3059 C C . ASN A 1 380 ? 0.561 9.465 -32.965 1.00 84.44 380 ASN A C 1
ATOM 3061 O O . ASN A 1 380 ? -0.649 9.513 -32.725 1.00 84.44 380 ASN A O 1
ATOM 3065 N N . LYS A 1 381 ? 1.061 9.909 -34.128 1.00 83.38 381 LYS A N 1
ATOM 3066 C CA . LYS A 1 381 ? 0.173 10.319 -35.219 1.00 83.38 381 LYS A CA 1
ATOM 3067 C C . LYS A 1 381 ? -0.627 9.106 -35.705 1.00 83.38 381 LYS A C 1
ATOM 3069 O O . LYS A 1 381 ? -0.044 8.036 -35.887 1.00 83.38 381 LYS A O 1
ATOM 3074 N N . PRO A 1 382 ? -1.943 9.253 -35.939 1.00 75.25 382 PRO A N 1
ATOM 3075 C CA . PRO A 1 382 ? -2.744 8.177 -36.504 1.00 75.25 382 PRO A CA 1
ATOM 3076 C C . PRO A 1 382 ? -2.135 7.738 -37.836 1.00 75.25 382 PRO A C 1
ATOM 3078 O O . PRO A 1 382 ? -1.871 8.573 -38.700 1.00 75.25 382 PRO A O 1
ATOM 3081 N N . THR A 1 383 ? -1.895 6.443 -38.009 1.00 69.62 383 THR A N 1
ATOM 3082 C CA . THR A 1 383 ? -1.507 5.900 -39.308 1.00 69.62 383 THR A CA 1
ATOM 3083 C C . THR A 1 383 ? -2.736 5.830 -40.220 1.00 69.62 383 THR A C 1
ATOM 3085 O O . THR A 1 383 ? -3.820 5.439 -39.792 1.00 69.62 383 THR A O 1
ATOM 3088 N N . ASP A 1 384 ? -2.578 6.177 -41.502 1.00 66.56 384 ASP A N 1
ATOM 3089 C CA . ASP A 1 384 ? -3.664 6.102 -42.503 1.00 66.56 384 ASP A CA 1
ATOM 3090 C C . ASP A 1 384 ? -4.132 4.658 -42.772 1.00 66.56 384 ASP A C 1
ATOM 3092 O O . ASP A 1 384 ? -5.187 4.410 -43.360 1.00 66.56 384 ASP A O 1
ATOM 3096 N N . LYS A 1 385 ? -3.338 3.671 -42.348 1.00 61.31 385 LYS A N 1
ATOM 3097 C CA . LYS A 1 385 ? -3.651 2.249 -42.464 1.00 61.31 385 LYS A CA 1
ATOM 3098 C C . LYS A 1 385 ? -4.407 1.796 -41.216 1.00 61.31 385 LYS A C 1
ATOM 3100 O O . LYS A 1 385 ? -3.991 2.089 -40.102 1.00 61.31 385 LYS A O 1
ATOM 3105 N N . LYS A 1 386 ? -5.477 1.006 -41.396 1.00 56.25 386 LYS A N 1
ATOM 3106 C CA . LYS A 1 386 ? -6.110 0.221 -40.317 1.00 56.25 386 LYS A CA 1
ATOM 3107 C C . LYS A 1 386 ? -5.137 -0.862 -39.831 1.00 56.25 386 LYS A C 1
ATOM 3109 O O . LYS A 1 386 ? -5.311 -2.042 -40.125 1.00 56.25 386 LYS A O 1
ATOM 3114 N N . GLU A 1 387 ? -4.078 -0.464 -39.146 1.00 58.09 387 GLU A N 1
ATOM 3115 C CA . GLU A 1 387 ? -3.187 -1.385 -38.456 1.00 58.09 387 GLU A CA 1
ATOM 3116 C C . GLU A 1 387 ? -3.955 -1.960 -37.257 1.00 58.09 387 GLU A C 1
ATOM 3118 O O . GLU A 1 387 ? -4.709 -1.253 -36.582 1.00 58.09 387 GLU A O 1
ATOM 3123 N N . ARG A 1 388 ? -3.892 -3.288 -37.093 1.00 51.56 388 ARG A N 1
ATOM 3124 C CA . ARG A 1 388 ? -4.698 -4.026 -36.112 1.00 51.56 388 ARG A CA 1
ATOM 3125 C C . ARG A 1 388 ? -4.437 -3.473 -34.706 1.00 51.56 388 ARG A C 1
ATOM 3127 O O . ARG A 1 388 ? -3.289 -3.439 -34.276 1.00 51.56 388 ARG A O 1
ATOM 3134 N N . LYS A 1 389 ? -5.516 -3.057 -34.035 1.00 42.25 389 LYS A N 1
ATOM 3135 C CA . LYS A 1 389 ? -5.543 -2.820 -32.587 1.00 42.25 389 LYS A CA 1
ATOM 3136 C C . LYS A 1 389 ? -5.319 -4.111 -31.817 1.00 42.25 389 LYS A C 1
ATOM 3138 O O . LYS A 1 389 ? -5.828 -5.153 -32.294 1.00 42.25 389 LYS A O 1
#

InterPro domains:
  IPR026983 Dynein heavy chain [PTHR22878] (172-337)
  IPR027417 P-loop containing nucleoside triphosphate hydrolase [G3DSA:3.40.50.300] (168-215)
  IPR027417 P-loop containing nucleoside triphosphate hydrolase [SSF52540] (176-276)
  IPR035699 Dynein heavy chain, hydrolytic ATP-binding dynein motor region [PF12774] (172-355)
  IPR043157 Dynein heavy chain, AAA1 domain, small subdomain [G3DSA:1.10.8.710] (216-324)

Secondary structure (DSSP, 8-state):
--S--SSTTTTTSSSS-TTHHHHHHHHS-HHHHHHHHHHHHHHHHHHHHHHHHTT-TTHHHHHHHHHHHHHHHHHHHHTS---HHHHHHHHHHHHHHHHHHHHHHHHHHHT---TTSHHHHTS-EEEEETTTTEEEEEETTEEEE----------PPPP-HHHHHHHHHHT------S---TT--------TT-TT-PPPPHHHHTTS-----PPP-HHHHHHHHHHHTT-TTHHHHHHHHHHHHHHHHHHS---TT---SHHHHHHHHHHHHHHHHH-TTS-HHHHHHHHHHHHHGGGS-TTHHHHHHHHHHHHSTT--------HHHHHHHHHHTTS--------TTSS-HHHHHEEE-TTT-PEEEPHHHHHHHHHTSPPSS----

Radius of gyration: 26.02 Å; chains: 1; bounding box: 63×65×73 Å

Foldseek 3Di:
DDDDPDDPCLPPPPPDDLVVLLVVCVVDALVSNLQSVLQVLLVQVQVLLVVVVVPCVCSLVVVLVSLLVSLLVLLQVLLDDDDPQSLLSSLVNSLVSVVSSVLSVVCVVVVPRDCPDLSNLLDWHWHQDVVVRFIWTHHNPAIDTDPPDCPGSDRDARDDVLNSLVVSQQRDDDDDDDPDPPPDDDDDDDDPPDPPDDDDDVVVVVVDDDRDDDDGDQLSRQLSLLSSLSDPCSNLLSVLLLVLLVCLCVPADDDPQDDSDPVLSNQLSNQLSVQCSVCVPDDSLLSSLVSVLVSCVVRDDPVCNVVSVVSSCVSRPPRDDDDDDDPVVVVVVVVCVVDDDDDDDDDPVVDDPCQAAWDQDPPVRDTDGHPPRVVVVVVPPDDPDCDDD

pLDDT: mean 80.98, std 14.94, range [23.75, 94.69]

Organism: Myotis davidii (NCBI:txid225400)

Sequence (389 aa):
MSSGTVPSTAGHGLSAALSLRVDWMLLYQGMVVLAACQVWWTWEVEDVFHQVQAGEKHAMKSFGRKMHRQIDELVTRITLQLGRNDRKKYNTELIIDVHARDIVDSFIRGSILDAQEFEWESQLRFYWDREPDELNIRQCTGTFGYGYEYMGLNGRLVITPLTDRIYLTLTQFEGQEISLDSRMGIFITMNPGYAGRTELPESVKALFRPVVVIVPDLQQICEIMLFSEGFLWAKTLAKKMTVLYKLAREQLSKQHHYDFGLRALKSVLVMAGELKRGSSELKEDVVLMRALRDMNLPKFVFEDVPLFLGLISDLFPGLDCPRVRYPSFNDAVEQVLGLTTKLYILNPKAVSVIELYGILDPSTRDWTDGVLSNIFREINKPTDKKERK